Protein 1K2D (pdb70)

Structure (mmCIF, N/CA/C/O backbone):
data_1K2D
#
_entry.id   1K2D
#
_cell.length_a   99.150
_cell.length_b   110.590
_cell.length_c   94.840
_cell.angle_alpha   90.00
_cell.angle_beta   90.00
_cell.angle_gamma   90.00
#
_symmetry.space_group_name_H-M   'C 2 2 21'
#
loop_
_entity.id
_entity.type
_entity.pdbx_description
1 polymer 'H-2 class II histocompatibility antigen, A-U alpha chain'
2 polymer 'H-2 class II histocompatibility antigen, A-U beta chain'
3 polymer 'Myelin Basic Protein peptide with 8 residue linker peptide'
4 non-polymer 2-acetamido-2-deoxy-beta-D-glucopyranose
5 water water
#
loop_
_atom_site.group_PDB
_atom_site.id
_atom_site.type_symbol
_atom_site.label_atom_id
_atom_site.label_alt_id
_atom_site.label_comp_id
_atom_site.label_asym_id
_atom_site.label_entity_id
_atom_site.label_seq_id
_atom_site.pdbx_PDB_ins_code
_atom_site.Cartn_x
_atom_site.Cartn_y
_atom_site.Cartn_z
_atom_site.occupancy
_atom_site.B_iso_or_equiv
_atom_site.auth_seq_id
_atom_site.auth_comp_id
_atom_site.auth_asym_id
_atom_site.auth_atom_id
_atom_site.pdbx_PDB_model_num
ATOM 1 N N . ILE A 1 8 ? 34.851 14.848 16.187 1.00 68.20 1 ILE A N 1
ATOM 2 C CA . ILE A 1 8 ? 34.883 16.082 17.024 1.00 69.21 1 ILE A CA 1
ATOM 3 C C . ILE A 1 8 ? 35.808 15.912 18.230 1.00 70.41 1 ILE A C 1
ATOM 4 O O . ILE A 1 8 ? 35.621 15.005 19.042 1.00 70.18 1 ILE A O 1
ATOM 9 N N . GLU A 1 9 ? 36.801 16.796 18.340 1.00 71.12 2 GLU A N 1
ATOM 10 C CA . GLU A 1 9 ? 37.770 16.748 19.436 1.00 68.68 2 GLU A CA 1
ATOM 11 C C . GLU A 1 9 ? 37.440 17.766 20.518 1.00 64.51 2 GLU A C 1
ATOM 12 O O . GLU A 1 9 ? 36.900 18.832 20.231 1.00 64.60 2 GLU A O 1
ATOM 18 N N . ALA A 1 10 ? 37.776 17.425 21.761 1.00 60.61 3 ALA A N 1
ATOM 19 C CA . ALA A 1 10 ? 37.525 18.288 22.913 1.00 56.75 3 ALA A CA 1
ATOM 20 C C . ALA A 1 10 ? 38.232 17.767 24.168 1.00 54.65 3 ALA A C 1
ATOM 21 O O . ALA A 1 10 ? 38.652 16.615 24.226 1.00 53.16 3 ALA A O 1
ATOM 23 N N . ASP A 1 11 ? 38.364 18.620 25.176 1.00 51.49 4 ASP A N 1
ATOM 24 C CA . ASP A 1 11 ? 39.006 18.203 26.409 1.00 50.36 4 ASP A CA 1
ATOM 25 C C . ASP A 1 11 ? 37.983 17.516 27.302 1.00 51.37 4 ASP A C 1
ATOM 26 O O . ASP A 1 11 ? 38.327 16.677 28.133 1.00 50.00 4 ASP A O 1
ATOM 31 N N . HIS A 1 12 ? 36.719 17.878 27.125 1.00 50.23 5 HIS A N 1
ATOM 32 C CA . HIS A 1 12 ? 35.653 17.299 27.917 1.00 51.17 5 HIS A CA 1
ATOM 33 C C . HIS A 1 12 ? 34.350 17.261 27.121 1.00 50.92 5 HIS A C 1
ATOM 34 O O . HIS A 1 12 ? 34.207 17.948 26.108 1.00 50.29 5 HIS A O 1
ATOM 41 N N . VAL A 1 13 ? 33.408 16.440 27.573 1.00 46.49 6 VAL A N 1
ATOM 42 C CA . VAL A 1 13 ? 32.114 16.332 26.906 1.00 44.11 6 VAL A CA 1
ATOM 43 C C . VAL A 1 13 ? 31.041 16.072 27.945 1.00 42.85 6 VAL A C 1
ATOM 44 O O . VAL A 1 13 ? 31.120 15.106 28.708 1.00 41.54 6 VAL A O 1
ATOM 48 N N . GLY A 1 14 ? 30.043 16.942 27.988 1.00 42.68 7 GLY A N 1
ATOM 49 C CA . GLY A 1 14 ? 28.953 16.765 28.934 1.00 39.35 7 GLY A CA 1
ATOM 50 C C . GLY A 1 14 ? 27.653 16.629 28.157 1.00 39.78 7 GLY A C 1
ATOM 51 O O . GLY A 1 14 ? 27.403 17.420 27.244 1.00 35.18 7 GLY A O 1
ATOM 52 N N . SER A 1 15 ? 26.847 15.612 28.475 1.00 39.56 8 SER A N 1
ATOM 53 C CA . SER A 1 15 ? 25.544 15.415 27.824 1.00 37.52 8 SER A CA 1
ATOM 54 C C . SER A 1 15 ? 24.510 15.574 28.902 1.00 40.11 8 SER A C 1
ATOM 55 O O . SER A 1 15 ? 24.196 14.618 29.632 1.00 38.05 8 SER A O 1
ATOM 58 N N . TYR A 1 16 ? 23.981 16.788 29.004 1.00 37.46 9 TYR A N 1
ATOM 59 C CA . TYR A 1 16 ? 23.019 17.091 30.038 1.00 41.24 9 TYR A CA 1
ATOM 60 C C . TYR A 1 16 ? 21.556 16.934 29.628 1.00 42.91 9 TYR A C 1
ATOM 61 O O . TYR A 1 16 ? 20.885 17.910 29.247 1.00 41.19 9 TYR A O 1
ATOM 70 N N . GLY A 1 17 A 21.065 15.693 29.709 1.00 41.19 9 GLY A N 1
ATOM 71 C CA . GLY A 1 17 A 19.677 15.433 29.375 1.00 36.78 9 GLY A CA 1
ATOM 72 C C . GLY A 1 17 A 19.443 14.538 28.180 1.00 36.74 9 GLY A C 1
ATOM 73 O O . GLY A 1 17 A 18.684 14.897 27.278 1.00 38.80 9 GLY A O 1
ATOM 74 N N . ILE A 1 18 ? 20.089 13.379 28.161 1.00 36.08 10 ILE A N 1
ATOM 75 C CA . ILE A 1 18 ? 19.907 12.418 27.084 1.00 35.29 10 ILE A CA 1
ATOM 76 C C . ILE A 1 18 ? 18.542 11.772 27.294 1.00 39.28 10 ILE A C 1
ATOM 77 O O . ILE A 1 18 ? 18.247 11.278 28.383 1.00 42.06 10 ILE A O 1
ATOM 82 N N . VAL A 1 19 ? 17.710 11.794 26.257 1.00 40.28 11 VAL A N 1
ATOM 83 C CA . VAL A 1 19 ? 16.379 11.209 26.327 1.00 39.81 11 VAL A CA 1
ATOM 84 C C . VAL A 1 19 ? 16.261 10.082 25.322 1.00 40.39 11 VAL A C 1
ATOM 85 O O . VAL A 1 19 ? 16.680 10.204 24.169 1.00 34.51 11 VAL A O 1
ATOM 89 N N . VAL A 1 20 ? 15.709 8.967 25.776 1.00 40.30 12 VAL A N 1
ATOM 90 C CA . VAL A 1 20 ? 15.466 7.842 24.896 1.00 41.88 12 VAL A CA 1
ATOM 91 C C . VAL A 1 20 ? 14.023 7.494 25.215 1.00 43.65 12 VAL A C 1
ATOM 92 O O . VAL A 1 20 ? 13.656 7.402 26.383 1.00 44.71 12 VAL A O 1
ATOM 96 N N . TYR A 1 21 ? 13.196 7.369 24.184 1.00 43.98 13 TYR A N 1
ATOM 97 C CA . TYR A 1 21 ? 11.789 7.018 24.374 1.00 46.71 13 TYR A CA 1
ATOM 98 C C . TYR A 1 21 ? 11.386 5.953 23.365 1.00 46.49 13 TYR A C 1
ATOM 99 O O . TYR A 1 21 ? 11.433 6.182 22.157 1.00 45.20 13 TYR A O 1
ATOM 108 N N . GLN A 1 22 ? 11.006 4.779 23.857 1.00 47.56 14 GLN A N 1
ATOM 109 C CA . GLN A 1 22 ? 10.634 3.712 22.950 1.00 51.65 14 GLN A CA 1
ATOM 110 C C . GLN A 1 22 ? 9.210 3.209 23.122 1.00 53.35 14 GLN A C 1
ATOM 111 O O . GLN A 1 22 ? 8.569 3.417 24.160 1.00 52.66 14 GLN A O 1
ATOM 117 N N . SER A 1 23 ? 8.721 2.553 22.076 1.00 54.25 15 SER A N 1
ATOM 118 C CA . SER A 1 23 ? 7.392 1.971 22.082 1.00 55.71 15 SER A CA 1
ATOM 119 C C . SER A 1 23 ? 7.469 0.719 21.222 1.00 54.40 15 SER A C 1
ATOM 120 O O . SER A 1 23 ? 8.340 0.594 20.364 1.00 53.88 15 SER A O 1
ATOM 123 N N . PRO A 1 24 ? 6.577 -0.242 21.467 1.00 54.81 16 PRO A N 1
ATOM 124 C CA . PRO A 1 24 ? 5.560 -0.137 22.514 1.00 55.00 16 PRO A CA 1
ATOM 125 C C . PRO A 1 24 ? 6.171 -0.220 23.909 1.00 55.41 16 PRO A C 1
ATOM 126 O O . PRO A 1 24 ? 7.336 -0.590 24.067 1.00 55.39 16 PRO A O 1
ATOM 130 N N . GLY A 1 25 ? 5.386 0.150 24.912 1.00 55.06 17 GLY A N 1
ATOM 131 C CA . GLY A 1 25 ? 5.853 0.077 26.278 1.00 56.23 17 GLY A CA 1
ATOM 132 C C . GLY A 1 25 ? 6.048 1.389 27.010 1.00 57.22 17 GLY A C 1
ATOM 133 O O . GLY A 1 25 ? 6.114 1.399 28.238 1.00 59.14 17 GLY A O 1
ATOM 134 N N . ASP A 1 26 ? 6.127 2.498 26.284 1.00 55.43 18 ASP A N 1
ATOM 135 C CA . ASP A 1 26 ? 6.360 3.780 26.935 1.00 54.81 18 ASP A CA 1
ATOM 136 C C . ASP A 1 26 ? 7.657 3.667 27.769 1.00 50.83 18 ASP A C 1
ATOM 137 O O . ASP A 1 26 ? 7.770 4.217 28.862 1.00 50.58 18 ASP A O 1
ATOM 142 N N . ILE A 1 27 ? 8.630 2.939 27.234 1.00 46.89 19 ILE A N 1
ATOM 143 C CA . ILE A 1 27 ? 9.916 2.733 27.899 1.00 44.43 19 ILE A CA 1
ATOM 144 C C . ILE A 1 27 ? 10.861 3.916 27.688 1.00 43.07 19 ILE A C 1
ATOM 145 O O . ILE A 1 27 ? 11.314 4.157 26.575 1.00 41.71 19 ILE A O 1
ATOM 150 N N . GLY A 1 28 ? 11.155 4.650 28.756 1.00 42.21 20 GLY A N 1
ATOM 151 C CA . GLY A 1 28 ? 12.044 5.786 28.631 1.00 42.32 20 GLY A CA 1
ATOM 152 C C . GLY A 1 28 ? 13.209 5.841 29.611 1.00 40.74 20 GLY A C 1
ATOM 153 O O . GLY A 1 28 ? 13.134 5.319 30.726 1.00 38.41 20 GLY A O 1
ATOM 154 N N . GLN A 1 29 ? 14.295 6.479 29.178 1.00 38.21 21 GLN A N 1
ATOM 155 C CA . GLN A 1 29 ? 15.491 6.654 30.009 1.00 35.94 21 GLN A CA 1
ATOM 156 C C . GLN A 1 29 ? 15.918 8.097 29.912 1.00 37.10 21 GLN A C 1
ATOM 157 O O . GLN A 1 29 ? 15.883 8.689 28.836 1.00 37.32 21 GLN A O 1
ATOM 163 N N . TYR A 1 30 ? 16.302 8.669 31.044 1.00 37.84 22 TYR A N 1
ATOM 164 C CA . TYR A 1 30 ? 16.782 10.032 31.086 1.00 37.57 22 TYR A CA 1
ATOM 165 C C . TYR A 1 30 ? 18.121 10.040 31.849 1.00 38.04 22 TYR A C 1
ATOM 166 O O . TYR A 1 30 ? 18.174 9.735 33.046 1.00 36.96 22 TYR A O 1
ATOM 175 N N . THR A 1 31 ? 19.200 10.382 31.153 1.00 37.44 23 THR A N 1
ATOM 176 C CA . THR A 1 31 ? 20.518 10.406 31.778 1.00 35.45 23 THR A CA 1
ATOM 177 C C . THR A 1 31 ? 21.351 11.648 31.556 1.00 38.19 23 THR A C 1
ATOM 178 O O . THR A 1 31 ? 21.149 12.394 30.600 1.00 35.94 23 THR A O 1
ATOM 182 N N . PHE A 1 32 ? 22.301 11.838 32.469 1.00 40.98 24 PHE A N 1
ATOM 183 C CA . PHE A 1 32 ? 23.290 12.913 32.407 1.00 41.45 24 PHE A CA 1
ATOM 184 C C . PHE A 1 32 ? 24.645 12.196 32.375 1.00 41.18 24 PHE A C 1
ATOM 185 O O . PHE A 1 32 ? 24.925 11.374 33.249 1.00 42.77 24 PHE A O 1
ATOM 193 N N . GLU A 1 33 ? 25.455 12.490 31.359 1.00 36.95 25 GLU A N 1
ATOM 194 C CA . GLU A 1 33 ? 26.788 11.919 31.184 1.00 36.64 25 GLU A CA 1
ATOM 195 C C . GLU A 1 33 ? 27.875 13.003 31.193 1.00 38.83 25 GLU A C 1
ATOM 196 O O . GLU A 1 33 ? 27.628 14.150 30.821 1.00 37.81 25 GLU A O 1
ATOM 202 N N . PHE A 1 34 ? 29.071 12.639 31.641 1.00 37.49 26 PHE A N 1
ATOM 203 C CA . PHE A 1 34 ? 30.205 13.553 31.608 1.00 36.79 26 PHE A CA 1
ATOM 204 C C . PHE A 1 34 ? 31.443 12.714 31.372 1.00 37.92 26 PHE A C 1
ATOM 205 O O . PHE A 1 34 ? 31.752 11.812 32.158 1.00 36.75 26 PHE A O 1
ATOM 213 N N . ASP A 1 35 ? 32.126 13.004 30.267 1.00 36.64 27 ASP A N 1
ATOM 214 C CA . ASP A 1 35 ? 33.322 12.289 29.859 1.00 36.14 27 ASP A CA 1
ATOM 215 C C . ASP A 1 35 ? 33.097 10.784 29.701 1.00 35.61 27 ASP A C 1
ATOM 216 O O . ASP A 1 35 ? 33.983 9.979 29.975 1.00 30.27 27 ASP A O 1
ATOM 221 N N . GLY A 1 36 ? 31.903 10.416 29.241 1.00 33.49 28 GLY A N 1
ATOM 222 C CA . GLY A 1 36 ? 31.605 9.018 29.015 1.00 32.01 28 GLY A CA 1
ATOM 223 C C . GLY A 1 36 ? 31.159 8.216 30.229 1.00 30.85 28 GLY A C 1
ATOM 224 O O . GLY A 1 36 ? 30.933 7.030 30.108 1.00 29.94 28 GLY A O 1
ATOM 225 N N . ASP A 1 37 ? 31.042 8.850 31.390 1.00 29.35 29 ASP A N 1
ATOM 226 C CA . ASP A 1 37 ? 30.595 8.158 32.585 1.00 26.35 29 ASP A CA 1
ATOM 227 C C . ASP A 1 37 ? 29.242 8.718 32.952 1.00 28.37 29 ASP A C 1
ATOM 228 O O . ASP A 1 37 ? 28.885 9.856 32.579 1.00 28.52 29 ASP A O 1
ATOM 233 N N . GLU A 1 38 ? 28.481 7.924 33.686 1.00 22.51 30 GLU A N 1
ATOM 234 C CA . GLU A 1 38 ? 27.128 8.317 34.052 1.00 25.17 30 GLU A CA 1
ATOM 235 C C . GLU A 1 38 ? 27.028 9.050 35.367 1.00 25.42 30 GLU A C 1
ATOM 236 O O . GLU A 1 38 ? 27.428 8.534 36.415 1.00 30.53 30 GLU A O 1
ATOM 242 N N . LEU A 1 39 ? 26.494 10.260 35.296 1.00 25.69 31 LEU A N 1
ATOM 243 C CA . LEU A 1 39 ? 26.313 11.116 36.453 1.00 26.81 31 LEU A CA 1
ATOM 244 C C . LEU A 1 39 ? 25.095 10.574 37.179 1.00 28.59 31 LEU A C 1
ATOM 245 O O . LEU A 1 39 ? 25.123 10.332 38.381 1.00 31.12 31 LEU A O 1
ATOM 250 N N . PHE A 1 40 ? 24.028 10.335 36.425 1.00 30.10 32 PHE A N 1
ATOM 251 C CA . PHE A 1 40 ? 22.799 9.797 37.008 1.00 29.56 32 PHE A CA 1
ATOM 252 C C . PHE A 1 40 ? 21.766 9.466 35.934 1.00 28.40 32 PHE A C 1
ATOM 253 O O . PHE A 1 40 ? 21.999 9.641 34.741 1.00 30.62 32 PHE A O 1
ATOM 261 N N . TYR A 1 41 ? 20.634 8.952 36.380 1.00 27.05 33 TYR A N 1
ATOM 262 C CA . TYR A 1 41 ? 19.512 8.674 35.501 1.00 31.45 33 TYR A CA 1
ATOM 263 C C . TYR A 1 41 ? 18.421 9.088 36.431 1.00 28.76 33 TYR A C 1
ATOM 264 O O . TYR A 1 41 ? 18.650 9.158 37.639 1.00 32.44 33 TYR A O 1
ATOM 273 N N . VAL A 1 42 ? 17.263 9.429 35.886 1.00 32.88 34 VAL A N 1
ATOM 274 C CA . VAL A 1 42 ? 16.140 9.832 36.725 1.00 34.54 34 VAL A CA 1
ATOM 275 C C . VAL A 1 42 ? 15.176 8.655 36.798 1.00 35.81 34 VAL A C 1
ATOM 276 O O . VAL A 1 42 ? 14.812 8.069 35.789 1.00 33.16 34 VAL A O 1
ATOM 280 N N . ASP A 1 43 ? 14.805 8.275 38.011 1.00 39.20 35 ASP A N 1
ATOM 281 C CA . ASP A 1 43 ? 13.889 7.166 38.159 1.00 41.59 35 ASP A CA 1
ATOM 282 C C . ASP A 1 43 ? 12.523 7.731 37.850 1.00 40.44 35 ASP A C 1
ATOM 283 O O . ASP A 1 43 ? 11.978 8.501 38.631 1.00 40.70 35 ASP A O 1
ATOM 288 N N . LEU A 1 44 ? 11.979 7.352 36.708 1.00 42.30 36 LEU A N 1
ATOM 289 C CA . LEU A 1 44 ? 10.690 7.865 36.283 1.00 44.90 36 LEU A CA 1
ATOM 290 C C . LEU A 1 44 ? 9.539 7.449 37.201 1.00 47.20 36 LEU A C 1
ATOM 291 O O . LEU A 1 44 ? 8.649 8.249 37.488 1.00 48.52 36 LEU A O 1
ATOM 296 N N . ASP A 1 45 ? 9.559 6.206 37.675 1.00 49.58 37 ASP A N 1
ATOM 297 C CA . ASP A 1 45 ? 8.505 5.726 38.568 1.00 50.98 37 ASP A CA 1
ATOM 298 C C . ASP A 1 45 ? 8.581 6.385 39.952 1.00 50.10 37 ASP A C 1
ATOM 299 O O . ASP A 1 45 ? 7.561 6.686 40.575 1.00 50.32 37 ASP A O 1
ATOM 304 N N . LYS A 1 46 ? 9.797 6.612 40.430 1.00 49.45 38 LYS A N 1
ATOM 305 C CA . LYS A 1 46 ? 10.002 7.218 41.738 1.00 49.35 38 LYS A CA 1
ATOM 306 C C . LYS A 1 46 ? 10.184 8.723 41.664 1.00 48.75 38 LYS A C 1
ATOM 307 O O . LYS A 1 46 ? 10.224 9.393 42.695 1.00 47.97 38 LYS A O 1
ATOM 313 N N . LYS A 1 47 ? 10.302 9.259 40.452 1.00 48.86 39 LYS A N 1
ATOM 314 C CA . LYS A 1 47 ? 10.501 10.696 40.288 1.00 48.97 39 LYS A CA 1
ATOM 315 C C . LYS A 1 47 ? 11.706 11.074 41.142 1.00 48.73 39 LYS A C 1
ATOM 316 O O . LYS A 1 47 ? 11.625 11.968 42.002 1.00 46.38 39 LYS A O 1
ATOM 322 N N . GLU A 1 48 ? 12.823 10.387 40.919 1.00 46.64 40 GLU A N 1
ATOM 323 C CA . GLU A 1 48 ? 14.018 10.662 41.716 1.00 46.87 40 GLU A CA 1
ATOM 324 C C . GLU A 1 48 ? 15.308 10.571 40.895 1.00 43.03 40 GLU A C 1
ATOM 325 O O . GLU A 1 48 ? 15.491 9.646 40.090 1.00 38.71 40 GLU A O 1
ATOM 331 N N . THR A 1 49 ? 16.200 11.530 41.107 1.00 42.34 41 THR A N 1
ATOM 332 C CA . THR A 1 49 ? 17.470 11.557 40.390 1.00 41.97 41 THR A CA 1
ATOM 333 C C . THR A 1 49 ? 18.416 10.620 41.116 1.00 40.37 41 THR A C 1
ATOM 334 O O . THR A 1 49 ? 18.780 10.888 42.262 1.00 41.01 41 THR A O 1
ATOM 338 N N . ILE A 1 50 ? 18.794 9.511 40.470 1.00 37.87 42 ILE A N 1
ATOM 339 C CA . ILE A 1 50 ? 19.709 8.550 41.108 1.00 34.97 42 ILE A CA 1
ATOM 340 C C . ILE A 1 50 ? 21.165 8.746 40.669 1.00 32.74 42 ILE A C 1
ATOM 341 O O . ILE A 1 50 ? 21.527 8.435 39.540 1.00 30.48 42 ILE A O 1
ATOM 346 N N . TRP A 1 51 ? 21.996 9.271 41.560 1.00 30.26 43 TRP A N 1
ATOM 347 C CA . TRP A 1 51 ? 23.400 9.488 41.234 1.00 32.03 43 TRP A CA 1
ATOM 348 C C . TRP A 1 51 ? 24.260 8.213 41.346 1.00 32.41 43 TRP A C 1
ATOM 349 O O . TRP A 1 51 ? 24.092 7.393 42.264 1.00 28.92 43 TRP A O 1
ATOM 360 N N . MET A 1 52 ? 25.196 8.055 40.413 1.00 33.46 44 MET A N 1
ATOM 361 C CA . MET A 1 52 ? 26.058 6.884 40.417 1.00 30.46 44 MET A CA 1
ATOM 362 C C . MET A 1 52 ? 27.065 7.045 41.523 1.00 32.95 44 MET A C 1
ATOM 363 O O . MET A 1 52 ? 27.391 6.083 42.216 1.00 30.52 44 MET A O 1
ATOM 368 N N . LEU A 1 53 ? 27.570 8.267 41.680 1.00 31.97 45 LEU A N 1
ATOM 369 C CA . LEU A 1 53 ? 28.517 8.547 42.744 1.00 31.38 45 LEU A CA 1
ATOM 370 C C . LEU A 1 53 ? 27.731 9.400 43.733 1.00 35.69 45 LEU A C 1
ATOM 371 O O . LEU A 1 53 ? 27.614 10.622 43.569 1.00 38.87 45 LEU A O 1
ATOM 376 N N . PRO A 1 54 ? 27.162 8.757 44.763 1.00 35.55 46 PRO A N 1
ATOM 377 C CA . PRO A 1 54 ? 26.364 9.411 45.798 1.00 36.60 46 PRO A CA 1
ATOM 378 C C . PRO A 1 54 ? 26.934 10.725 46.319 1.00 37.17 46 PRO A C 1
ATOM 379 O O . PRO A 1 54 ? 26.192 11.688 46.521 1.00 34.71 46 PRO A O 1
ATOM 383 N N . GLU A 1 55 ? 28.248 10.760 46.527 1.00 37.22 47 GLU A N 1
ATOM 384 C CA . GLU A 1 55 ? 28.894 11.955 47.045 1.00 37.93 47 GLU A CA 1
ATOM 385 C C . GLU A 1 55 ? 28.716 13.189 46.137 1.00 38.52 47 GLU A C 1
ATOM 386 O O . GLU A 1 55 ? 28.766 14.318 46.623 1.00 37.32 47 GLU A O 1
ATOM 392 N N . PHE A 1 56 ? 28.506 12.988 44.835 1.00 37.58 48 PHE A N 1
ATOM 393 C CA . PHE A 1 56 ? 28.311 14.129 43.935 1.00 38.82 48 PHE A CA 1
ATOM 394 C C . PHE A 1 56 ? 27.036 14.904 44.293 1.00 42.41 48 PHE A C 1
ATOM 395 O O . PHE A 1 56 ? 26.992 16.127 44.160 1.00 41.26 48 PHE A O 1
ATOM 403 N N . ALA A 1 57 ? 26.015 14.188 44.764 1.00 43.17 49 ALA A N 1
ATOM 404 C CA . ALA A 1 57 ? 24.753 14.803 45.153 1.00 46.07 49 ALA A CA 1
ATOM 405 C C . ALA A 1 57 ? 24.890 15.779 46.337 1.00 50.45 49 ALA A C 1
ATOM 406 O O . ALA A 1 57 ? 23.956 16.523 46.655 1.00 52.43 49 ALA A O 1
ATOM 408 N N . GLN A 1 58 ? 26.042 15.761 46.999 1.00 50.93 50 GLN A N 1
ATOM 409 C CA . GLN A 1 58 ? 26.287 16.661 48.119 1.00 50.43 50 GLN A CA 1
ATOM 410 C C . GLN A 1 58 ? 26.748 18.021 47.588 1.00 51.68 50 GLN A C 1
ATOM 411 O O . GLN A 1 58 ? 26.577 19.040 48.254 1.00 51.69 50 GLN A O 1
ATOM 417 N N . LEU A 1 59 ? 27.323 18.025 46.382 1.00 52.01 51 LEU A N 1
ATOM 418 C CA . LEU A 1 59 ? 27.841 19.242 45.757 1.00 51.10 51 LEU A CA 1
ATOM 419 C C . LEU A 1 59 ? 27.097 19.710 44.506 1.00 51.30 51 LEU A C 1
ATOM 420 O O . LEU A 1 59 ? 27.553 20.628 43.821 1.00 50.73 51 LEU A O 1
ATOM 425 N N . ARG A 1 60 ? 25.970 19.081 44.189 1.00 49.58 52 ARG A N 1
ATOM 426 C CA . ARG A 1 60 ? 25.196 19.489 43.021 1.00 47.98 52 ARG A CA 1
ATOM 427 C C . ARG A 1 60 ? 23.871 18.760 43.007 1.00 48.34 52 ARG A C 1
ATOM 428 O O . ARG A 1 60 ? 23.647 17.853 43.805 1.00 50.90 52 ARG A O 1
ATOM 436 N N . SER A 1 61 ? 22.975 19.166 42.118 1.00 47.92 53 SER A N 1
ATOM 437 C CA . SER A 1 61 ? 21.671 18.531 42.075 1.00 49.29 53 SER A CA 1
ATOM 438 C C . SER A 1 61 ? 20.918 18.717 40.777 1.00 47.81 53 SER A C 1
ATOM 439 O O . SER A 1 61 ? 21.339 19.449 39.882 1.00 49.58 53 SER A O 1
ATOM 442 N N . PHE A 1 62 ? 19.800 18.019 40.677 1.00 47.84 54 PHE A N 1
ATOM 443 C CA . PHE A 1 62 ? 18.959 18.101 39.501 1.00 48.33 54 PHE A CA 1
ATOM 444 C C . PHE A 1 62 ? 17.548 17.740 39.902 1.00 49.58 54 PHE A C 1
ATOM 445 O O . PHE A 1 62 ? 17.316 16.709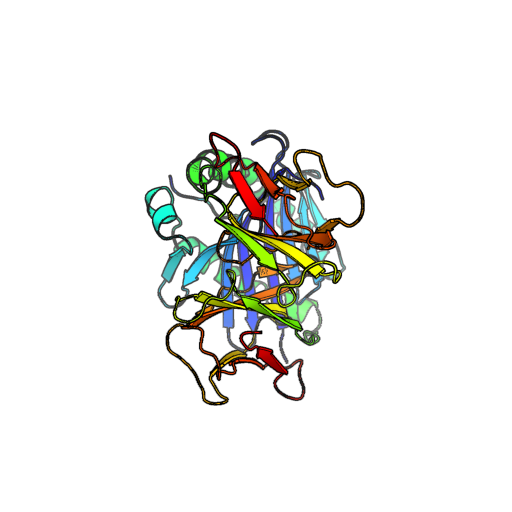 40.541 1.00 51.30 54 PHE A O 1
ATOM 453 N N . ASP A 1 63 ? 16.604 18.600 39.540 1.00 52.21 55 ASP A N 1
ATOM 454 C CA . ASP A 1 63 ? 15.206 18.364 39.856 1.00 51.10 55 ASP A CA 1
ATOM 455 C C . ASP A 1 63 ? 14.710 17.291 38.903 1.00 49.55 55 ASP A C 1
ATOM 456 O O . ASP A 1 63 ? 14.665 17.500 37.700 1.00 49.56 55 ASP A O 1
ATOM 461 N N . PRO A 1 64 ? 14.330 16.122 39.429 1.00 47.54 56 PRO A N 1
ATOM 462 C CA . PRO A 1 64 ? 13.861 15.090 38.505 1.00 49.98 56 PRO A CA 1
ATOM 463 C C . PRO A 1 64 ? 12.722 15.559 37.608 1.00 51.60 56 PRO A C 1
ATOM 464 O O . PRO A 1 64 ? 12.466 14.948 36.567 1.00 49.55 56 PRO A O 1
ATOM 468 N N . GLN A 1 65 ? 12.040 16.635 38.010 1.00 54.69 57 GLN A N 1
ATOM 469 C CA . GLN A 1 65 ? 10.939 17.173 37.208 1.00 55.88 57 GLN A CA 1
ATOM 470 C C . GLN A 1 65 ? 11.436 17.337 35.791 1.00 54.43 57 GLN A C 1
ATOM 471 O O . GLN A 1 65 ? 10.730 17.012 34.834 1.00 55.54 57 GLN A O 1
ATOM 477 N N . GLY A 1 66 ? 12.660 17.848 35.675 1.00 52.78 58 GLY A N 1
ATOM 478 C CA . GLY A 1 66 ? 13.277 18.056 34.376 1.00 49.97 58 GLY A CA 1
ATOM 479 C C . GLY A 1 66 ? 13.205 16.813 33.515 1.00 51.04 58 GLY A C 1
ATOM 480 O O . GLY A 1 66 ? 12.834 16.884 32.339 1.00 50.75 58 GLY A O 1
ATOM 481 N N . GLY A 1 67 ? 13.553 15.669 34.103 1.00 50.05 59 GLY A N 1
ATOM 482 C CA . GLY A 1 67 ? 13.514 14.417 33.374 1.00 51.21 59 GLY A CA 1
ATOM 483 C C . GLY A 1 67 ? 12.125 14.073 32.863 1.00 51.49 59 GLY A C 1
ATOM 484 O O . GLY A 1 67 ? 11.945 13.777 31.680 1.00 52.48 59 GLY A O 1
ATOM 485 N N . LEU A 1 68 ? 11.140 14.119 33.750 1.00 50.37 60 LEU A N 1
ATOM 486 C CA . LEU A 1 68 ? 9.763 13.802 33.381 1.00 52.21 60 LEU A CA 1
ATOM 487 C C . LEU A 1 68 ? 9.317 14.668 32.207 1.00 51.58 60 LEU A C 1
ATOM 488 O O . LEU A 1 68 ? 8.793 14.163 31.209 1.00 51.34 60 LEU A O 1
ATOM 493 N N . GLN A 1 69 ? 9.532 15.974 32.328 1.00 50.70 61 GLN A N 1
ATOM 494 C CA . GLN A 1 69 ? 9.164 16.904 31.265 1.00 51.66 61 GLN A CA 1
ATOM 495 C C . GLN A 1 69 ? 9.766 16.441 29.948 1.00 50.48 61 GLN A C 1
ATOM 496 O O . GLN A 1 69 ? 9.044 16.121 28.999 1.00 49.26 61 GLN A O 1
ATOM 502 N N . ASN A 1 70 ? 11.098 16.377 29.900 1.00 47.35 62 ASN A N 1
ATOM 503 C CA . ASN A 1 70 ? 11.791 15.968 28.686 1.00 42.98 62 ASN A CA 1
ATOM 504 C C . ASN A 1 70 ? 11.386 14.607 28.157 1.00 41.78 62 ASN A C 1
ATOM 505 O O . ASN A 1 70 ? 11.474 14.347 26.950 1.00 38.89 62 ASN A O 1
ATOM 510 N N . ILE A 1 71 ? 10.949 13.729 29.057 1.00 42.18 63 ILE A N 1
ATOM 511 C CA . ILE A 1 71 ? 10.508 12.397 28.647 1.00 42.42 63 ILE A CA 1
ATOM 512 C C . ILE A 1 71 ? 9.147 12.536 27.968 1.00 41.43 63 ILE A C 1
ATOM 513 O O . ILE A 1 71 ? 8.866 11.873 26.970 1.00 40.91 63 ILE A O 1
ATOM 518 N N . ALA A 1 72 ? 8.314 13.413 28.510 1.00 44.23 64 ALA A N 1
ATOM 519 C CA . ALA A 1 72 ? 6.999 13.663 27.931 1.00 48.77 64 ALA A CA 1
ATOM 520 C C . ALA A 1 72 ? 7.196 14.120 26.482 1.00 47.70 64 ALA A C 1
ATOM 521 O O . ALA A 1 72 ? 6.439 13.740 25.594 1.00 48.78 64 ALA A O 1
ATOM 523 N N . THR A 1 73 ? 8.237 14.913 26.246 1.00 47.45 65 THR A N 1
ATOM 524 C CA . THR A 1 73 ? 8.536 15.389 24.896 1.00 48.70 65 THR A CA 1
ATOM 525 C C . THR A 1 73 ? 8.967 14.198 24.049 1.00 49.67 65 THR A C 1
ATOM 526 O O . THR A 1 73 ? 8.664 14.121 22.860 1.00 51.19 65 THR A O 1
ATOM 530 N N . GLY A 1 74 ? 9.678 13.262 24.663 1.00 48.76 66 GLY A N 1
ATOM 531 C CA . GLY A 1 74 ? 10.105 12.089 23.924 1.00 49.20 66 GLY A CA 1
ATOM 532 C C . GLY A 1 74 ? 8.881 11.316 23.464 1.00 50.25 66 GLY A C 1
ATOM 533 O O . GLY A 1 74 ? 8.842 10.755 22.360 1.00 47.95 66 GLY A O 1
ATOM 534 N N . LYS A 1 75 ? 7.877 11.278 24.331 1.00 52.20 67 LYS A N 1
ATOM 535 C CA . LYS A 1 75 ? 6.622 10.596 24.036 1.00 55.88 67 LYS A CA 1
ATOM 536 C C . LYS A 1 75 ? 5.970 11.317 22.851 1.00 54.01 67 LYS A C 1
ATOM 537 O O . LYS A 1 75 ? 5.589 10.702 21.851 1.00 54.38 67 LYS A O 1
ATOM 543 N N . HIS A 1 76 ? 5.876 12.635 22.976 1.00 54.07 68 HIS A N 1
ATOM 544 C CA . HIS A 1 76 ? 5.298 13.489 21.939 1.00 54.73 68 HIS A CA 1
ATOM 545 C C . HIS A 1 76 ? 6.013 13.318 20.590 1.00 52.19 68 HIS A C 1
ATOM 546 O O . HIS A 1 76 ? 5.366 13.101 19.574 1.00 50.00 68 HIS A O 1
ATOM 553 N N . ASN A 1 77 ? 7.345 13.389 20.583 1.00 50.84 69 ASN A N 1
ATOM 554 C CA . ASN A 1 77 ? 8.102 13.255 19.339 1.00 49.07 69 ASN A CA 1
ATOM 555 C C . ASN A 1 77 ? 8.099 11.869 18.716 1.00 48.06 69 ASN A C 1
ATOM 556 O O . ASN A 1 77 ? 8.226 11.737 17.492 1.00 47.11 69 ASN A O 1
ATOM 561 N N . LEU A 1 78 ? 8.001 10.826 19.536 1.00 45.06 70 LEU A N 1
ATOM 562 C CA . LEU A 1 78 ? 7.934 9.490 18.963 1.00 46.04 70 LEU A CA 1
ATOM 563 C C . LEU A 1 78 ? 6.512 9.471 18.412 1.00 47.41 70 LEU A C 1
ATOM 564 O O . LEU A 1 78 ? 5.629 10.130 18.973 1.00 49.55 70 LEU A O 1
ATOM 569 N N . GLY A 1 79 ? 6.264 8.739 17.335 1.00 47.86 71 GLY A N 1
ATOM 570 C CA . GLY A 1 79 ? 4.901 8.742 16.807 1.00 51.34 71 GLY A CA 1
ATOM 571 C C . GLY A 1 79 ? 4.766 9.901 15.832 1.00 51.17 71 GLY A C 1
ATOM 572 O O . GLY A 1 79 ? 4.486 9.685 14.656 1.00 52.08 71 GLY A O 1
ATOM 573 N N . VAL A 1 80 ? 4.972 11.128 16.317 1.00 51.74 72 VAL A N 1
ATOM 574 C CA . VAL A 1 80 ? 4.925 12.320 15.462 1.00 52.21 72 VAL A CA 1
ATOM 575 C C . VAL A 1 80 ? 6.002 12.093 14.414 1.00 51.84 72 VAL A C 1
ATOM 576 O O . VAL A 1 80 ? 5.893 12.535 13.279 1.00 52.30 72 VAL A O 1
ATOM 580 N N . LEU A 1 81 ? 7.043 11.374 14.826 1.00 53.30 73 LEU A N 1
ATOM 581 C CA . LEU A 1 81 ? 8.177 11.061 13.975 1.00 51.66 73 LEU A CA 1
ATOM 582 C C . LEU A 1 81 ? 7.972 9.707 13.355 1.00 50.41 73 LEU A C 1
ATOM 583 O O . LEU A 1 81 ? 8.460 9.444 12.269 1.00 48.28 73 LEU A O 1
ATOM 588 N N . THR A 1 82 ? 7.260 8.845 14.076 1.00 54.42 74 THR A N 1
ATOM 589 C CA . THR A 1 82 ? 6.966 7.483 13.622 1.00 56.74 74 THR A CA 1
ATOM 590 C C . THR A 1 82 ? 6.099 7.517 12.361 1.00 58.39 74 THR A C 1
ATOM 591 O O . THR A 1 82 ? 6.331 6.757 11.415 1.00 57.28 74 THR A O 1
ATOM 595 N N . LYS A 1 83 ? 5.105 8.397 12.349 1.00 60.85 75 LYS A N 1
ATOM 596 C CA . LYS A 1 83 ? 4.249 8.524 11.176 1.00 64.69 75 LYS A CA 1
ATOM 597 C C . LYS A 1 83 ? 5.041 9.248 10.088 1.00 64.46 75 LYS A C 1
ATOM 598 O O . LYS A 1 83 ? 5.152 8.758 8.960 1.00 65.62 75 LYS A O 1
ATOM 604 N N . ARG A 1 84 ? 5.612 10.400 10.437 1.00 63.48 76 ARG A N 1
ATOM 605 C CA . ARG A 1 84 ? 6.384 11.182 9.471 1.00 64.14 76 ARG A CA 1
ATOM 606 C C . ARG A 1 84 ? 7.351 10.246 8.713 1.00 65.47 76 ARG A C 1
ATOM 607 O O . ARG A 1 84 ? 7.766 10.576 7.601 1.00 67.40 76 ARG A O 1
ATOM 615 N N . SER A 1 85 ? 7.660 9.074 9.273 1.00 66.50 77 SER A N 1
ATOM 616 C CA . SER A 1 85 ? 8.562 8.090 8.648 1.00 68.01 77 SER A CA 1
ATOM 617 C C . SER A 1 85 ? 7.823 6.882 8.081 1.00 70.60 77 SER A C 1
ATOM 618 O O . SER A 1 85 ? 8.453 5.897 7.679 1.00 70.00 77 SER A O 1
ATOM 621 N N . ASN A 1 86 ? 6.493 6.964 8.046 1.00 73.47 78 ASN A N 1
ATOM 622 C CA . ASN A 1 86 ? 5.666 5.870 7.539 1.00 75.91 78 ASN A CA 1
ATOM 623 C C . ASN A 1 86 ? 5.898 4.587 8.335 1.00 74.55 78 ASN A C 1
ATOM 624 O O . ASN A 1 86 ? 5.976 3.491 7.776 1.00 73.51 78 ASN A O 1
ATOM 629 N N . SER A 1 87 ? 6.013 4.754 9.650 1.00 74.27 79 SER A N 1
ATOM 630 C CA . SER A 1 87 ? 6.224 3.648 10.577 1.00 74.52 79 SER A CA 1
ATOM 631 C C . SER A 1 87 ? 7.291 2.707 10.188 1.00 75.06 79 SER A C 1
ATOM 632 O O . SER A 1 87 ? 7.088 1.498 9.931 1.00 74.81 79 SER A O 1
ATOM 635 N N . THR A 1 88 ? 8.470 3.293 10.258 1.00 75.94 80 THR A N 1
ATOM 636 C CA . THR A 1 88 ? 9.563 2.465 9.892 1.00 76.70 80 THR A CA 1
ATOM 637 C C . THR A 1 88 ? 10.058 1.827 11.185 1.00 76.08 80 THR A C 1
ATOM 638 O O . THR A 1 88 ? 10.316 2.528 12.164 1.00 77.60 80 THR A O 1
ATOM 642 N N . PRO A 1 89 ? 10.190 0.494 11.214 1.00 74.21 81 PRO A N 1
ATOM 643 C CA . PRO A 1 89 ? 10.656 -0.233 12.396 1.00 72.66 81 PRO A CA 1
ATOM 644 C C . PRO A 1 89 ? 12.172 -0.171 12.603 1.00 71.63 81 PRO A C 1
ATOM 645 O O . PRO A 1 89 ? 12.938 0.021 11.654 1.00 70.74 81 PRO A O 1
ATOM 649 N N . ALA A 1 90 ? 12.590 -0.347 13.854 1.00 70.06 82 ALA A N 1
ATOM 650 C CA . ALA A 1 90 ? 13.999 -0.323 14.224 1.00 64.89 82 ALA A CA 1
ATOM 651 C C . ALA A 1 90 ? 14.623 -1.665 13.902 1.00 63.99 82 ALA A C 1
ATOM 652 O O . ALA A 1 90 ? 14.083 -2.704 14.280 1.00 63.77 82 ALA A O 1
ATOM 654 N N . THR A 1 91 ? 15.756 -1.642 13.205 1.00 62.93 83 THR A N 1
ATOM 655 C CA . THR A 1 91 ? 16.462 -2.868 12.841 1.00 63.05 83 THR A CA 1
ATOM 656 C C . THR A 1 91 ? 17.290 -3.350 14.032 1.00 63.83 83 THR A C 1
ATOM 657 O O . THR A 1 91 ? 18.139 -2.614 14.542 1.00 64.97 83 THR A O 1
ATOM 661 N N . ASN A 1 92 ? 17.051 -4.580 14.473 1.00 62.12 84 ASN A N 1
ATOM 662 C CA . ASN A 1 92 ? 17.779 -5.115 15.609 1.00 61.23 84 ASN A CA 1
ATOM 663 C C . ASN A 1 92 ? 19.249 -5.359 15.311 1.00 62.54 84 ASN A C 1
ATOM 664 O O . ASN A 1 92 ? 19.620 -5.736 14.196 1.00 64.00 84 ASN A O 1
ATOM 669 N N . GLU A 1 93 ? 20.079 -5.126 16.324 1.00 60.01 85 GLU A N 1
ATOM 670 C CA . GLU A 1 93 ? 21.511 -5.346 16.228 1.00 58.18 85 GLU A CA 1
ATOM 671 C C . GLU A 1 93 ? 21.796 -6.528 17.136 1.00 56.50 85 GLU A C 1
ATOM 672 O O . GLU A 1 93 ? 20.969 -6.882 17.983 1.00 57.54 85 GLU A O 1
ATOM 678 N N . ALA A 1 94 ? 22.958 -7.142 16.956 1.00 53.02 86 ALA A N 1
ATOM 679 C CA . ALA A 1 94 ? 23.373 -8.250 17.801 1.00 51.26 86 ALA A CA 1
ATOM 680 C C . ALA A 1 94 ? 24.361 -7.651 18.824 1.00 49.82 86 ALA A C 1
ATOM 681 O O . ALA A 1 94 ? 25.365 -7.047 18.443 1.00 48.92 86 ALA A O 1
ATOM 683 N N . PRO A 1 95 ? 24.077 -7.795 20.134 1.00 49.39 87 PRO A N 1
ATOM 684 C CA . PRO A 1 95 ? 24.987 -7.240 21.139 1.00 48.29 87 PRO A CA 1
ATOM 685 C C . PRO A 1 95 ? 26.370 -7.890 21.064 1.00 47.64 87 PRO A C 1
ATOM 686 O O . PRO A 1 95 ? 26.579 -8.846 20.322 1.00 46.64 87 PRO A O 1
ATOM 690 N N . GLN A 1 96 ? 27.298 -7.349 21.848 1.00 47.31 88 GLN A N 1
ATOM 691 C CA . GLN A 1 96 ? 28.669 -7.839 21.950 1.00 44.29 88 GLN A CA 1
ATOM 692 C C . GLN A 1 96 ? 29.058 -7.724 23.417 1.00 42.38 88 GLN A C 1
ATOM 693 O O . GLN A 1 96 ? 29.109 -6.611 23.960 1.00 41.08 88 GLN A O 1
ATOM 699 N N . ALA A 1 97 ? 29.311 -8.868 24.049 1.00 34.85 89 ALA A N 1
ATOM 700 C CA . ALA A 1 97 ? 29.675 -8.928 25.450 1.00 35.26 89 ALA A CA 1
ATOM 701 C C . ALA A 1 97 ? 31.125 -9.343 25.639 1.00 37.67 89 ALA A C 1
ATOM 702 O O . ALA A 1 97 ? 31.657 -10.149 24.877 1.00 39.63 89 ALA A O 1
ATOM 704 N N . THR A 1 98 ? 31.759 -8.779 26.659 1.00 35.79 90 THR A N 1
ATOM 705 C CA . THR A 1 98 ? 33.136 -9.106 26.997 1.00 35.17 90 THR A CA 1
ATOM 706 C C . THR A 1 98 ? 33.166 -9.041 28.51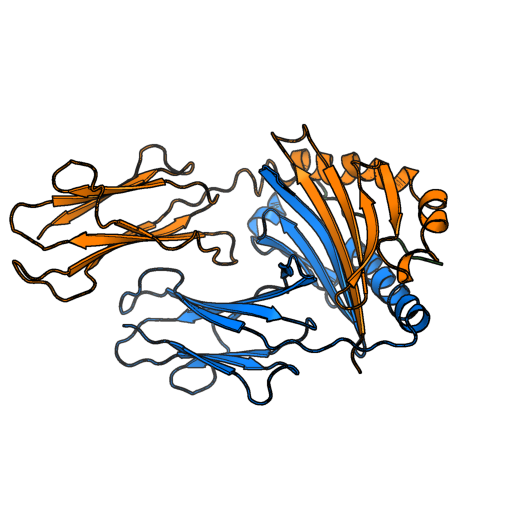0 1.00 32.39 90 THR A C 1
ATOM 707 O O . THR A 1 98 ? 32.587 -8.133 29.095 1.00 33.29 90 THR A O 1
ATOM 711 N N . VAL A 1 99 ? 33.833 -9.999 29.135 1.00 33.57 91 VAL A N 1
ATOM 712 C CA . VAL A 1 99 ? 33.923 -10.065 30.587 1.00 30.43 91 VAL A CA 1
ATOM 713 C C . VAL A 1 99 ? 35.365 -9.900 31.064 1.00 30.64 91 VAL A C 1
ATOM 714 O O . VAL A 1 99 ? 36.298 -10.445 30.481 1.00 27.42 91 VAL A O 1
ATOM 718 N N . PHE A 1 100 ? 35.545 -9.128 32.133 1.00 29.69 92 PHE A N 1
ATOM 719 C CA . PHE A 1 100 ? 36.874 -8.909 32.668 1.00 26.21 92 PHE A CA 1
ATOM 720 C C . PHE A 1 100 ? 36.744 -8.423 34.111 1.00 26.51 92 PHE A C 1
ATOM 721 O O . PHE A 1 100 ? 35.729 -7.842 34.482 1.00 24.10 92 PHE A O 1
ATOM 729 N N . PRO A 1 101 ? 37.748 -8.719 34.954 1.00 24.86 93 PRO A N 1
ATOM 730 C CA . PRO A 1 101 ? 37.700 -8.297 36.354 1.00 24.49 93 PRO A CA 1
ATOM 731 C C . PRO A 1 101 ? 38.151 -6.859 36.548 1.00 21.72 93 PRO A C 1
ATOM 732 O O . PRO A 1 101 ? 38.951 -6.327 35.778 1.00 19.58 93 PRO A O 1
ATOM 736 N N . LYS A 1 102 ? 37.632 -6.242 37.594 1.00 22.89 94 LYS A N 1
ATOM 737 C CA . LYS A 1 102 ? 37.970 -4.868 37.922 1.00 22.81 94 LYS A CA 1
ATOM 738 C C . LYS A 1 102 ? 39.460 -4.772 38.291 1.00 25.42 94 LYS A C 1
ATOM 739 O O . LYS A 1 102 ? 40.164 -3.851 37.860 1.00 20.49 94 LYS A O 1
ATOM 745 N N . SER A 1 103 ? 39.939 -5.737 39.074 1.00 26.66 95 SER A N 1
ATOM 746 C CA . SER A 1 103 ? 41.348 -5.775 39.464 1.00 29.95 95 SER A CA 1
ATOM 747 C C . SER A 1 103 ? 41.916 -7.197 39.398 1.00 28.08 95 SER A C 1
ATOM 748 O O . SER A 1 103 ? 41.168 -8.161 39.226 1.00 23.18 95 SER A O 1
ATOM 751 N N . PRO A 1 104 ? 43.254 -7.332 39.512 1.00 29.25 96 PRO A N 1
ATOM 752 C CA . PRO A 1 104 ? 43.907 -8.649 39.458 1.00 29.56 96 PRO A CA 1
ATOM 753 C C . PRO A 1 104 ? 43.188 -9.571 40.431 1.00 31.99 96 PRO A C 1
ATOM 754 O O . PRO A 1 104 ? 42.771 -9.130 41.506 1.00 27.87 96 PRO A O 1
ATOM 758 N N . VAL A 1 105 ? 43.039 -10.833 40.039 1.00 33.61 97 VAL A N 1
ATOM 759 C CA . VAL A 1 105 ? 42.351 -11.843 40.833 1.00 36.81 97 VAL A CA 1
ATOM 760 C C . VAL A 1 105 ? 43.258 -12.501 41.848 1.00 39.56 97 VAL A C 1
ATOM 761 O O . VAL A 1 105 ? 44.351 -12.961 41.533 1.00 42.02 97 VAL A O 1
ATOM 765 N N . LEU A 1 106 ? 42.787 -12.539 43.082 1.00 39.00 98 LEU A N 1
ATOM 766 C CA . LEU A 1 106 ? 43.547 -13.136 44.164 1.00 37.73 98 LEU A CA 1
ATOM 767 C C . LEU A 1 106 ? 42.530 -13.942 44.946 1.00 36.72 98 LEU A C 1
ATOM 768 O O . LEU A 1 106 ? 41.427 -13.467 45.254 1.00 31.53 98 LEU A O 1
ATOM 773 N N . LEU A 1 107 ? 42.894 -15.185 45.228 1.00 38.08 99 LEU A N 1
ATOM 774 C CA . LEU A 1 107 ? 42.014 -16.092 45.934 1.00 35.82 99 LEU A CA 1
ATOM 775 C C . LEU A 1 107 ? 41.583 -15.550 47.269 1.00 32.03 99 LEU A C 1
ATOM 776 O O . LEU A 1 107 ? 42.406 -15.143 48.076 1.00 31.84 99 LEU A O 1
ATOM 781 N N . GLY A 1 108 ? 40.275 -15.535 47.485 1.00 32.30 100 GLY A N 1
ATOM 782 C CA . GLY A 1 108 ? 39.735 -15.067 48.752 1.00 31.41 100 GLY A CA 1
ATOM 783 C C . GLY A 1 108 ? 39.534 -13.569 48.887 1.00 29.09 100 GLY A C 1
ATOM 784 O O . GLY A 1 108 ? 38.918 -13.122 49.847 1.00 31.80 100 GLY A O 1
ATOM 785 N N . GLN A 1 109 ? 40.054 -12.792 47.947 1.00 25.77 101 GLN A N 1
ATOM 786 C CA . GLN A 1 109 ? 39.901 -11.335 48.008 1.00 27.81 101 GLN A CA 1
ATOM 787 C C . GLN A 1 109 ? 38.757 -10.843 47.112 1.00 26.87 101 GLN A C 1
ATOM 788 O O . GLN A 1 109 ? 38.813 -10.958 45.876 1.00 22.88 101 GLN A O 1
ATOM 794 N N . PRO A 1 110 ? 37.697 -10.296 47.735 1.00 27.41 102 PRO A N 1
ATOM 795 C CA . PRO A 1 110 ? 36.513 -9.780 47.023 1.00 26.74 102 PRO A CA 1
ATOM 796 C C . PRO A 1 110 ? 36.977 -8.960 45.831 1.00 26.55 102 PRO A C 1
ATOM 797 O O . PRO A 1 110 ? 37.937 -8.197 45.938 1.00 27.92 102 PRO A O 1
ATOM 801 N N . ASN A 1 111 ? 36.286 -9.124 44.707 1.00 25.70 103 ASN A N 1
ATOM 802 C CA . ASN A 1 111 ? 36.653 -8.472 43.466 1.00 24.74 103 ASN A CA 1
ATOM 803 C C . ASN A 1 111 ? 35.346 -8.290 42.719 1.00 25.10 103 ASN A C 1
ATOM 804 O O . ASN A 1 111 ? 34.285 -8.561 43.280 1.00 27.22 103 ASN A O 1
ATOM 809 N N . THR A 1 112 ? 35.391 -7.814 41.478 1.00 23.03 104 THR A N 1
ATOM 810 C CA . THR A 1 112 ? 34.152 -7.601 40.733 1.00 22.60 104 THR A CA 1
ATOM 811 C C . THR A 1 112 ? 34.317 -8.016 39.299 1.00 23.73 104 THR A C 1
ATOM 812 O O . THR A 1 112 ? 35.313 -7.661 38.681 1.00 26.23 104 THR A O 1
ATOM 816 N N . LEU A 1 113 ? 33.350 -8.752 38.755 1.00 22.85 105 LEU A N 1
ATOM 817 C CA . LEU A 1 113 ? 33.439 -9.114 37.340 1.00 25.19 105 LEU A CA 1
ATOM 818 C C . LEU A 1 113 ? 32.638 -8.084 36.565 1.00 23.05 105 LEU A C 1
ATOM 819 O O . LEU A 1 113 ? 31.503 -7.751 36.923 1.00 25.12 105 LEU A O 1
ATOM 824 N N . ILE A 1 114 ? 33.238 -7.590 35.500 1.00 22.12 106 ILE A N 1
ATOM 825 C CA . ILE A 1 114 ? 32.587 -6.615 34.663 1.00 22.36 106 ILE A CA 1
ATOM 826 C C . ILE A 1 114 ? 32.175 -7.232 33.322 1.00 24.63 106 ILE A C 1
ATOM 827 O O . ILE A 1 114 ? 32.978 -7.877 32.644 1.00 26.11 106 ILE A O 1
ATOM 832 N N . CYS A 1 115 ? 30.906 -7.066 32.962 1.00 25.16 107 CYS A N 1
ATOM 833 C CA . CYS A 1 115 ? 30.422 -7.560 31.674 1.00 27.69 107 CYS A CA 1
ATOM 834 C C . CYS A 1 115 ? 30.119 -6.320 30.841 1.00 25.92 107 CYS A C 1
ATOM 835 O O . CYS A 1 115 ? 29.188 -5.594 31.140 1.00 29.91 107 CYS A O 1
ATOM 838 N N . PHE A 1 116 ? 30.917 -6.078 29.813 1.00 25.24 108 PHE A N 1
ATOM 839 C CA . PHE A 1 116 ? 30.718 -4.940 28.934 1.00 24.57 108 PHE A CA 1
ATOM 840 C C . PHE A 1 116 ? 29.881 -5.458 27.760 1.00 27.32 108 PHE A C 1
ATOM 841 O O . PHE A 1 116 ? 30.238 -6.442 27.124 1.00 30.47 108 PHE A O 1
ATOM 849 N N . VAL A 1 117 ? 28.766 -4.795 27.490 1.00 31.17 109 VAL A N 1
ATOM 850 C CA . VAL A 1 117 ? 27.873 -5.179 26.408 1.00 32.31 109 VAL A CA 1
ATOM 851 C C . VAL A 1 117 ? 27.759 -4.013 25.425 1.00 30.31 109 VAL A C 1
ATOM 852 O O . VAL A 1 117 ? 27.154 -3.006 25.719 1.00 30.61 109 VAL A O 1
ATOM 856 N N . ASP A 1 118 ? 28.339 -4.155 24.243 1.00 34.61 110 ASP A N 1
ATOM 857 C CA . ASP A 1 118 ? 28.280 -3.070 23.269 1.00 35.19 110 ASP A CA 1
ATOM 858 C C . ASP A 1 118 ? 27.393 -3.425 22.065 1.00 35.84 110 ASP A C 1
ATOM 859 O O . ASP A 1 118 ? 26.984 -4.582 21.896 1.00 33.44 110 ASP A O 1
ATOM 864 N N . ASN A 1 119 ? 27.122 -2.409 21.247 1.00 36.04 111 ASN A N 1
ATOM 865 C CA . ASN A 1 119 ? 26.286 -2.497 20.054 1.00 36.88 111 ASN A CA 1
ATOM 866 C C . ASN A 1 119 ? 24.910 -2.973 20.454 1.00 37.02 111 ASN A C 1
ATOM 867 O O . ASN A 1 119 ? 24.435 -3.993 19.977 1.00 35.63 111 ASN A O 1
ATOM 872 N N . ILE A 1 120 ? 24.280 -2.220 21.347 1.00 36.10 112 ILE A N 1
ATOM 873 C CA . ILE A 1 120 ? 22.954 -2.558 21.825 1.00 36.81 112 ILE A CA 1
ATOM 874 C C . ILE A 1 120 ? 21.958 -1.693 21.089 1.00 37.41 112 ILE A C 1
ATOM 875 O O . ILE A 1 120 ? 22.032 -0.468 21.146 1.00 39.99 112 ILE A O 1
ATOM 880 N N . PHE A 1 121 ? 21.042 -2.339 20.381 1.00 39.83 113 PHE A N 1
ATOM 881 C CA . PHE A 1 121 ? 20.005 -1.626 19.655 1.00 39.69 113 PHE A CA 1
ATOM 882 C C . PHE A 1 121 ? 18.901 -2.574 19.193 1.00 38.23 113 PHE A C 1
ATOM 883 O O . PHE A 1 121 ? 19.175 -3.580 18.538 1.00 36.28 113 PHE A O 1
ATOM 891 N N . PRO A 1 122 ? 17.642 -2.277 19.564 1.00 36.08 114 PRO A N 1
ATOM 892 C CA . PRO A 1 122 ? 17.248 -1.119 20.381 1.00 36.88 114 PRO A CA 1
ATOM 893 C C . PRO A 1 122 ? 17.606 -1.266 21.863 1.00 34.70 114 PRO A C 1
ATOM 894 O O . PRO A 1 122 ? 17.907 -2.363 22.332 1.00 34.42 114 PRO A O 1
ATOM 898 N N . PRO A 1 123 ? 17.564 -0.154 22.618 1.00 34.28 115 PRO A N 1
ATOM 899 C CA . PRO A 1 123 ? 17.879 -0.131 24.044 1.00 34.44 115 PRO A CA 1
ATOM 900 C C . PRO A 1 123 ? 16.946 -0.909 24.983 1.00 35.59 115 PRO A C 1
ATOM 901 O O . PRO A 1 123 ? 16.304 -0.323 25.872 1.00 32.28 115 PRO A O 1
ATOM 905 N N . VAL A 1 124 ? 16.878 -2.225 24.769 1.00 33.56 116 VAL A N 1
ATOM 906 C CA . VAL A 1 124 ? 16.087 -3.138 25.610 1.00 33.91 116 VAL A CA 1
ATOM 907 C C . VAL A 1 124 ? 16.939 -4.398 25.691 1.00 35.51 116 VAL A C 1
ATOM 908 O O . VAL A 1 124 ? 17.314 -4.958 24.652 1.00 37.56 116 VAL A O 1
ATOM 912 N N . ILE A 1 125 ? 17.254 -4.872 26.897 1.00 36.50 117 ILE A N 1
ATOM 913 C CA . ILE A 1 125 ? 18.136 -6.050 26.977 1.00 34.24 117 ILE A CA 1
ATOM 914 C C . ILE A 1 125 ? 18.147 -6.787 28.316 1.00 31.59 117 ILE A C 1
ATOM 915 O O . ILE A 1 125 ? 17.753 -6.253 29.346 1.00 29.31 117 ILE A O 1
ATOM 920 N N . ASN A 1 126 ? 18.623 -8.022 28.305 1.00 33.60 118 ASN A N 1
ATOM 921 C CA . ASN A 1 126 ? 18.682 -8.808 29.547 1.00 37.95 118 ASN A CA 1
ATOM 922 C C . ASN A 1 126 ? 20.094 -9.295 29.826 1.00 36.77 118 ASN A C 1
ATOM 923 O O . ASN A 1 126 ? 20.619 -10.132 29.106 1.00 36.64 118 ASN A O 1
ATOM 928 N N . ILE A 1 127 ? 20.705 -8.753 30.870 1.00 33.93 119 ILE A N 1
ATOM 929 C CA . ILE A 1 127 ? 22.059 -9.131 31.255 1.00 35.34 119 ILE A CA 1
ATOM 930 C C . ILE A 1 127 ? 21.981 -9.719 32.650 1.00 33.30 119 ILE A C 1
ATOM 931 O O . ILE A 1 127 ? 21.505 -9.063 33.567 1.00 35.82 119 ILE A O 1
ATOM 936 N N . THR A 1 128 ? 22.462 -10.949 32.808 1.00 32.92 120 THR A N 1
ATOM 937 C CA . THR A 1 128 ? 22.426 -11.626 34.099 1.00 32.16 120 THR A CA 1
ATOM 938 C C . THR A 1 128 ? 23.687 -12.440 34.300 1.00 30.92 120 THR A C 1
ATOM 939 O O . THR A 1 128 ? 24.448 -12.669 33.363 1.00 29.16 120 THR A O 1
ATOM 943 N N . TRP A 1 129 ? 23.879 -12.909 35.527 1.00 30.83 121 TRP A N 1
ATOM 944 C CA . TRP A 1 129 ? 25.061 -13.667 35.854 1.00 33.39 121 TRP A CA 1
ATOM 945 C C . TRP A 1 129 ? 24.748 -15.064 36.345 1.00 36.12 121 TRP A C 1
ATOM 946 O O . TRP A 1 129 ? 23.780 -15.290 37.087 1.00 36.06 121 TRP A O 1
ATOM 957 N N . LEU A 1 130 ? 25.604 -15.992 35.942 1.00 38.90 122 LEU A N 1
ATOM 958 C CA . LEU A 1 130 ? 25.499 -17.371 36.375 1.00 42.25 122 LEU A CA 1
ATOM 959 C C . LEU A 1 130 ? 26.812 -17.728 37.086 1.00 43.04 122 LEU A C 1
ATOM 960 O O . LEU A 1 130 ? 27.902 -17.409 36.555 1.00 41.97 122 LEU A O 1
ATOM 965 N N . ARG A 1 131 ? 26.689 -18.300 38.292 1.00 44.33 123 ARG A N 1
ATOM 966 C CA . ARG A 1 131 ? 27.833 -18.780 39.076 1.00 49.50 123 ARG A CA 1
ATOM 967 C C . ARG A 1 131 ? 27.765 -20.294 39.075 1.00 53.12 123 ARG A C 1
ATOM 968 O O . ARG A 1 131 ? 26.755 -20.877 39.478 1.00 55.90 123 ARG A O 1
ATOM 976 N N . ASN A 1 132 ? 28.837 -20.931 38.623 1.00 57.24 124 ASN A N 1
ATOM 977 C CA . ASN A 1 132 ? 28.883 -22.385 38.539 1.00 61.49 124 ASN A CA 1
ATOM 978 C C . ASN A 1 132 ? 27.652 -22.911 37.798 1.00 63.73 124 ASN A C 1
ATOM 979 O O . ASN A 1 132 ? 27.142 -23.990 38.096 1.00 66.51 124 ASN A O 1
ATOM 984 N N . SER A 1 133 ? 27.195 -22.120 36.830 1.00 64.46 125 SER A N 1
ATOM 985 C CA . SER A 1 133 ? 26.046 -22.430 35.971 1.00 65.69 125 SER A CA 1
ATOM 986 C C . SER A 1 133 ? 24.673 -22.280 36.637 1.00 65.44 125 SER A C 1
ATOM 987 O O . SER A 1 133 ? 23.651 -22.575 36.032 1.00 66.30 125 SER A O 1
ATOM 990 N N . LYS A 1 134 ? 24.655 -21.825 37.884 1.00 66.30 126 LYS A N 1
ATOM 991 C CA . LYS A 1 134 ? 23.399 -21.593 38.594 1.00 66.95 126 LYS A CA 1
ATOM 992 C C . LYS A 1 134 ? 23.215 -20.045 38.684 1.00 66.38 126 LYS A C 1
ATOM 993 O O . LYS A 1 134 ? 24.208 -19.338 38.761 1.00 65.91 126 LYS A O 1
ATOM 999 N N . SER A 1 135 ? 21.981 -19.528 38.621 1.00 63.89 127 SER A N 1
ATOM 1000 C CA . SER A 1 135 ? 21.593 -18.098 38.700 1.00 60.64 127 SER A CA 1
ATOM 1001 C C . SER A 1 135 ? 22.038 -17.355 39.956 1.00 58.10 127 SER A C 1
ATOM 1002 O O . SER A 1 135 ? 21.933 -17.869 41.066 1.00 59.13 127 SER A O 1
ATOM 1005 N N . VAL A 1 136 ? 22.537 -16.134 39.761 1.00 55.15 128 VAL A N 1
ATOM 1006 C CA . VAL A 1 136 ? 22.989 -15.272 40.859 1.00 51.56 128 VAL A CA 1
ATOM 1007 C C . VAL A 1 136 ? 22.288 -13.924 40.796 1.00 50.40 128 VAL A C 1
ATOM 1008 O O . VAL A 1 136 ? 22.361 -13.238 39.779 1.00 50.77 128 VAL A O 1
ATOM 1012 N N . ALA A 1 137 ? 21.622 -13.534 41.878 1.00 49.94 129 ALA A N 1
ATOM 1013 C CA . ALA A 1 137 ? 20.926 -12.241 41.910 1.00 49.27 129 ALA A CA 1
ATOM 1014 C C . ALA A 1 137 ? 21.614 -11.246 42.841 1.00 47.99 129 ALA A C 1
ATOM 1015 O O . ALA A 1 137 ? 21.626 -10.038 42.583 1.00 49.22 129 ALA A O 1
ATOM 1017 N N . ASP A 1 138 ? 22.188 -11.764 43.921 1.00 45.02 130 ASP A N 1
ATOM 1018 C CA . ASP A 1 138 ? 22.870 -10.936 44.910 1.00 46.32 130 ASP A CA 1
ATOM 1019 C C . ASP A 1 138 ? 24.204 -10.420 44.405 1.00 44.34 130 ASP A C 1
ATOM 1020 O O . ASP A 1 138 ? 24.876 -11.089 43.626 1.00 46.53 130 ASP A O 1
ATOM 1025 N N . GLY A 1 139 ? 24.588 -9.237 44.864 1.00 41.39 131 GLY A N 1
ATOM 1026 C CA . GLY A 1 139 ? 25.855 -8.672 44.440 1.00 41.80 131 GLY A CA 1
ATOM 1027 C C . GLY A 1 139 ? 25.930 -8.296 42.968 1.00 39.00 131 GLY A C 1
ATOM 1028 O O . GLY A 1 139 ? 27.024 -8.295 42.378 1.00 39.17 131 GLY A O 1
ATOM 1029 N N . VAL A 1 140 ? 24.775 -7.997 42.373 1.00 35.13 132 VAL A N 1
ATOM 1030 C CA . VAL A 1 140 ? 24.707 -7.586 40.974 1.00 32.88 132 VAL A CA 1
ATOM 1031 C C . VAL A 1 140 ? 24.269 -6.137 40.864 1.00 31.22 132 VAL A C 1
ATOM 1032 O O . VAL A 1 140 ? 23.378 -5.700 41.571 1.00 32.42 132 VAL A O 1
ATOM 1036 N N . TYR A 1 141 ? 24.895 -5.400 39.960 1.00 30.96 133 TYR A N 1
ATOM 1037 C CA . TYR A 1 141 ? 24.541 -4.017 39.723 1.00 28.24 133 TYR A CA 1
ATOM 1038 C C . TYR A 1 141 ? 24.797 -3.744 38.238 1.00 29.39 133 TYR A C 1
ATOM 1039 O O . TYR A 1 141 ? 25.681 -4.354 37.638 1.00 26.20 133 TYR A O 1
ATOM 1048 N N . GLU A 1 142 ? 24.020 -2.846 37.635 1.00 29.41 134 GLU A N 1
ATOM 1049 C CA . GLU A 1 142 ? 24.241 -2.514 36.241 1.00 30.50 134 GLU A CA 1
ATOM 1050 C C . GLU A 1 142 ? 23.970 -1.039 35.968 1.00 29.17 134 GLU A C 1
ATOM 1051 O O . GLU A 1 142 ? 23.201 -0.397 36.668 1.00 31.62 134 GLU A O 1
ATOM 1057 N N . THR A 1 143 ? 24.615 -0.513 34.939 1.00 28.10 135 THR A N 1
ATOM 1058 C CA . THR A 1 143 ? 24.491 0.893 34.549 1.00 25.06 135 THR A CA 1
ATOM 1059 C C . THR A 1 143 ? 23.315 1.081 33.593 1.00 25.78 135 THR A C 1
ATOM 1060 O O . THR A 1 143 ? 22.709 0.103 33.152 1.00 25.22 135 THR A O 1
ATOM 1064 N N . SER A 1 144 ? 23.010 2.338 33.265 1.00 26.23 136 SER A N 1
ATOM 1065 C CA . SER A 1 144 ? 21.963 2.648 32.291 1.00 26.82 136 SER A CA 1
ATOM 1066 C C . SER A 1 144 ? 22.587 2.375 30.912 1.00 28.81 136 SER A C 1
ATOM 1067 O O . SER A 1 144 ? 23.727 1.898 30.808 1.00 26.47 136 SER A O 1
ATOM 1070 N N . PHE A 1 145 ? 21.851 2.726 29.858 1.00 29.66 137 PHE A N 1
ATOM 1071 C CA . PHE A 1 145 ? 22.334 2.564 28.495 1.00 30.21 137 PHE A CA 1
ATOM 1072 C C . PHE A 1 145 ? 23.130 3.815 28.142 1.00 30.77 137 PHE A C 1
ATOM 1073 O O . PHE A 1 145 ? 22.608 4.930 28.247 1.00 29.39 137 PHE A O 1
ATOM 1081 N N . PHE A 1 146 ? 24.394 3.631 27.745 1.00 30.43 138 PHE A N 1
ATOM 1082 C CA . PHE A 1 146 ? 25.240 4.756 27.347 1.00 26.41 138 PHE A CA 1
ATOM 1083 C C . PHE A 1 146 ? 25.088 4.961 25.844 1.00 27.10 138 PHE A C 1
ATOM 1084 O O . PHE A 1 146 ? 24.913 3.987 25.100 1.00 25.97 138 PHE A O 1
ATOM 1092 N N . VAL A 1 147 ? 25.173 6.215 25.393 1.00 25.61 139 VAL A N 1
ATOM 1093 C CA . VAL A 1 147 ? 25.066 6.474 23.966 1.00 29.51 139 VAL A CA 1
ATOM 1094 C C . VAL A 1 147 ? 26.385 6.196 23.289 1.00 33.36 139 VAL A C 1
ATOM 1095 O O . VAL A 1 147 ? 27.445 6.299 23.911 1.00 34.86 139 VAL A O 1
ATOM 1099 N N . ASN A 1 148 ? 26.305 5.813 22.022 1.00 35.36 140 ASN A N 1
ATOM 1100 C CA . ASN A 1 148 ? 27.472 5.557 21.196 1.00 37.00 140 ASN A CA 1
ATOM 1101 C C . ASN A 1 148 ? 27.461 6.571 20.026 1.00 42.26 140 ASN A C 1
ATOM 1102 O O . ASN A 1 148 ? 26.518 7.389 19.879 1.00 39.48 140 ASN A O 1
ATOM 1107 N N . ARG A 1 149 ? 28.512 6.513 19.213 1.00 43.40 141 ARG A N 1
ATOM 1108 C CA . ARG A 1 149 ? 28.667 7.402 18.079 1.00 46.78 141 ARG A CA 1
ATOM 1109 C C . ARG A 1 149 ? 27.716 6.992 16.949 1.00 43.74 141 ARG A C 1
ATOM 1110 O O . ARG A 1 149 ? 27.126 7.838 16.297 1.00 44.64 141 ARG A O 1
ATOM 1118 N N . ASP A 1 150 ? 27.575 5.694 16.726 1.00 42.21 142 ASP A N 1
ATOM 1119 C CA . ASP A 1 150 ? 26.700 5.191 15.680 1.00 40.51 142 ASP A CA 1
ATOM 1120 C C . ASP A 1 150 ? 25.266 5.116 16.198 1.00 42.07 142 ASP A C 1
ATOM 1121 O O . ASP A 1 150 ? 24.440 4.390 15.660 1.00 45.57 142 ASP A O 1
ATOM 1126 N N . TYR A 1 151 ? 24.997 5.854 17.265 1.00 42.84 143 TYR A N 1
ATOM 1127 C CA . TYR A 1 151 ? 23.684 5.903 17.889 1.00 44.83 143 TYR A CA 1
ATOM 1128 C C . TYR A 1 151 ? 23.164 4.602 18.489 1.00 42.37 143 TYR A C 1
ATOM 1129 O O . TYR A 1 151 ? 22.004 4.492 18.834 1.00 41.92 143 TYR A O 1
ATOM 1138 N N . SER A 1 152 ? 24.036 3.610 18.610 1.00 42.24 144 SER A N 1
ATOM 1139 C CA . SER A 1 152 ? 23.646 2.377 19.261 1.00 38.81 144 SER A CA 1
ATOM 1140 C C . SER A 1 152 ? 23.944 2.674 20.739 1.00 39.03 144 SER A C 1
ATOM 1141 O O . SER A 1 152 ? 24.110 3.853 21.116 1.00 35.18 144 SER A O 1
ATOM 1144 N N . PHE A 1 153 ? 23.993 1.633 21.570 1.00 36.46 145 PHE A N 1
ATOM 1145 C CA . PHE A 1 153 ? 24.253 1.785 23.004 1.00 33.14 145 PHE A CA 1
ATOM 1146 C C . PHE A 1 153 ? 25.171 0.696 23.577 1.00 33.01 145 PHE A C 1
ATOM 1147 O O . PHE A 1 153 ? 25.405 -0.352 22.950 1.00 29.00 145 PHE A O 1
ATOM 1155 N N . HIS A 1 154 ? 25.708 0.973 24.765 1.00 28.44 146 HIS A N 1
ATOM 1156 C CA . HIS A 1 154 ? 26.509 0.005 25.487 1.00 28.97 146 HIS A CA 1
ATOM 1157 C C . HIS A 1 154 ? 26.042 0.116 26.944 1.00 30.77 146 HIS A C 1
ATOM 1158 O O . HIS A 1 154 ? 25.489 1.146 27.362 1.00 26.58 146 HIS A O 1
ATOM 1165 N N . LYS A 1 155 ? 26.198 -0.969 27.698 1.00 31.52 147 LYS A N 1
ATOM 1166 C CA . LYS A 1 155 ? 25.766 -1.006 29.096 1.00 30.32 147 LYS A CA 1
ATOM 1167 C C . LYS A 1 155 ? 26.693 -1.976 29.822 1.00 30.06 147 LYS A C 1
ATOM 1168 O O . LYS A 1 155 ? 27.303 -2.853 29.191 1.00 27.56 147 LYS A O 1
ATOM 1174 N N . LEU A 1 156 ? 26.812 -1.822 31.138 1.00 28.60 148 LEU A N 1
ATOM 1175 C CA . LEU A 1 156 ? 27.686 -2.713 31.882 1.00 27.54 148 LEU A CA 1
ATOM 1176 C C . LEU A 1 156 ? 27.007 -3.292 33.094 1.00 28.61 148 LEU A C 1
ATOM 1177 O O . LEU A 1 156 ? 26.210 -2.607 33.764 1.00 30.84 148 LEU A O 1
ATOM 1182 N N . SER A 1 157 ? 27.325 -4.556 33.368 1.00 24.31 149 SER A N 1
ATOM 1183 C CA . SER A 1 157 ? 26.796 -5.256 34.526 1.00 28.32 149 SER A CA 1
ATOM 1184 C C . SER A 1 157 ? 27.997 -5.639 35.397 1.00 27.02 149 SER A C 1
ATOM 1185 O O . SER A 1 157 ? 29.054 -5.999 34.897 1.00 30.59 149 SER A O 1
ATOM 1188 N N . TYR A 1 158 ? 27.801 -5.577 36.702 1.00 26.83 150 TYR A N 1
ATOM 1189 C CA . TYR A 1 158 ? 28.829 -5.840 37.676 1.00 22.62 150 TYR A CA 1
ATOM 1190 C C . TYR A 1 158 ? 28.420 -6.938 38.656 1.00 23.84 150 TYR A C 1
ATOM 1191 O O . TYR A 1 158 ? 27.294 -6.932 39.172 1.00 21.43 150 TYR A O 1
ATOM 1200 N N . LEU A 1 159 ? 29.346 -7.873 38.901 1.00 23.99 151 LEU A N 1
ATOM 1201 C CA . LEU A 1 159 ? 29.135 -8.979 39.833 1.00 19.34 151 LEU A CA 1
ATOM 1202 C C . LEU A 1 159 ? 30.231 -8.988 40.899 1.00 21.03 151 LEU A C 1
ATOM 1203 O O . LEU A 1 159 ? 31.410 -9.180 40.588 1.00 19.43 151 LEU A O 1
ATOM 1208 N N . THR A 1 160 ? 29.881 -8.765 42.164 1.00 24.70 152 THR A N 1
ATOM 1209 C CA . THR A 1 160 ? 30.930 -8.815 43.164 1.00 26.16 152 THR A CA 1
ATOM 1210 C C . THR A 1 160 ? 31.061 -10.294 43.521 1.00 28.68 152 THR A C 1
ATOM 1211 O O . THR A 1 160 ? 30.050 -10.985 43.655 1.00 26.28 152 THR A O 1
ATOM 1215 N N . PHE A 1 161 ? 32.290 -10.770 43.703 1.00 27.01 153 PHE A N 1
ATOM 1216 C CA . PHE A 1 161 ? 32.485 -12.177 44.010 1.00 33.00 153 PHE A CA 1
ATOM 1217 C C . PHE A 1 161 ? 33.807 -12.447 44.714 1.00 34.69 153 PHE A C 1
ATOM 1218 O O . PHE A 1 161 ? 34.700 -11.599 44.725 1.00 34.15 153 PHE A O 1
ATOM 1226 N N . ILE A 1 162 ? 33.926 -13.656 45.259 1.00 35.22 154 ILE A N 1
ATOM 1227 C CA . ILE A 1 162 ? 35.136 -14.106 45.951 1.00 38.04 154 ILE A CA 1
ATOM 1228 C C . ILE A 1 162 ? 35.857 -15.114 45.057 1.00 38.11 154 ILE A C 1
ATOM 1229 O O . ILE A 1 162 ? 35.355 -16.201 44.813 1.00 37.40 154 ILE A O 1
ATOM 1234 N N . PRO A 1 163 ? 37.055 -14.773 44.574 1.00 40.11 155 PRO A N 1
ATOM 1235 C CA . PRO A 1 163 ? 37.757 -15.734 43.716 1.00 40.86 155 PRO A CA 1
ATOM 1236 C C . PRO A 1 163 ? 38.116 -17.044 44.443 1.00 44.36 155 PRO A C 1
ATOM 1237 O O . PRO A 1 163 ? 38.558 -17.014 45.588 1.00 45.48 155 PRO A O 1
ATOM 1241 N N . SER A 1 164 ? 37.926 -18.181 43.770 1.00 45.42 156 SER A N 1
ATOM 1242 C CA . SER A 1 164 ? 38.252 -19.504 44.314 1.00 48.51 156 SER A CA 1
ATOM 1243 C C . SER A 1 164 ? 38.748 -20.359 43.156 1.00 53.16 156 SER A C 1
ATOM 1244 O O . SER A 1 164 ? 38.398 -20.106 42.010 1.00 53.07 156 SER A O 1
ATOM 1247 N N . ASP A 1 165 ? 39.535 -21.387 43.457 1.00 58.41 157 ASP A N 1
ATOM 1248 C CA . ASP A 1 165 ? 40.075 -22.258 42.418 1.00 64.30 157 ASP A CA 1
ATOM 1249 C C . ASP A 1 165 ? 39.031 -22.810 41.463 1.00 65.54 157 ASP A C 1
ATOM 1250 O O . ASP A 1 165 ? 39.072 -22.557 40.259 1.00 66.62 157 ASP A O 1
ATOM 1255 N N . ASP A 1 166 ? 38.090 -23.560 42.014 1.00 65.76 158 ASP A N 1
ATOM 1256 C CA . ASP A 1 166 ? 37.055 -24.191 41.215 1.00 68.00 158 ASP A CA 1
ATOM 1257 C C . ASP A 1 166 ? 35.774 -23.378 41.127 1.00 67.11 158 ASP A C 1
ATOM 1258 O O . ASP A 1 166 ? 34.787 -23.695 41.793 1.00 68.35 158 ASP A O 1
ATOM 1263 N N . ASP A 1 167 ? 35.786 -22.331 40.310 1.00 64.45 159 ASP A N 1
ATOM 1264 C CA . ASP A 1 167 ? 34.601 -21.497 40.132 1.00 60.59 159 ASP A CA 1
ATOM 1265 C C . ASP A 1 167 ? 34.486 -21.000 38.692 1.00 55.58 159 ASP A C 1
ATOM 1266 O O . ASP A 1 167 ? 35.475 -20.596 38.071 1.00 52.53 159 ASP A O 1
ATOM 1271 N N . ILE A 1 168 ? 33.258 -21.052 38.181 1.00 49.95 160 ILE A N 1
ATOM 1272 C CA . ILE A 1 168 ? 32.940 -20.659 36.816 1.00 44.76 160 ILE A CA 1
ATOM 1273 C C . ILE A 1 168 ? 31.808 -19.642 36.781 1.00 39.37 160 ILE A C 1
ATOM 1274 O O . ILE A 1 168 ? 30.760 -19.853 37.393 1.00 39.00 160 ILE A O 1
ATOM 1279 N N . TYR A 1 169 ? 32.007 -18.552 36.048 1.00 34.30 161 TYR A N 1
ATOM 1280 C CA . TYR A 1 169 ? 30.981 -17.535 35.928 1.00 31.28 161 TYR A CA 1
ATOM 1281 C C . TYR A 1 169 ? 30.674 -17.191 34.480 1.00 29.64 161 TYR A C 1
ATOM 1282 O O . TYR A 1 169 ? 31.563 -17.104 33.644 1.00 29.83 161 TYR A O 1
ATOM 1291 N N . ASP A 1 170 ? 29.410 -16.942 34.195 1.00 30.63 162 ASP A N 1
ATOM 1292 C CA . ASP A 1 170 ? 29.043 -16.540 32.858 1.00 31.73 162 ASP A CA 1
ATOM 1293 C C . ASP A 1 170 ? 28.224 -15.269 32.977 1.00 29.83 162 ASP A C 1
ATOM 1294 O O . ASP A 1 170 ? 27.573 -15.037 33.993 1.00 28.97 162 ASP A O 1
ATOM 1299 N N . CYS A 1 171 ? 28.271 -14.449 31.941 1.00 29.35 163 CYS A N 1
ATOM 1300 C CA . CYS A 1 171 ? 27.446 -13.274 31.875 1.00 31.63 163 CYS A CA 1
ATOM 1301 C C . CYS A 1 171 ? 26.416 -13.662 30.781 1.00 34.57 163 CYS A C 1
ATOM 1302 O O . CYS A 1 171 ? 26.790 -13.903 29.626 1.00 32.13 163 CYS A O 1
ATOM 1305 N N . LYS A 1 172 ? 25.135 -13.751 31.148 1.00 35.02 164 LYS A N 1
ATOM 1306 C CA . LYS A 1 172 ? 24.090 -14.115 30.182 1.00 36.13 164 LYS A CA 1
ATOM 1307 C C . LYS A 1 172 ? 23.385 -12.893 29.598 1.00 36.58 164 LYS A C 1
ATOM 1308 O O . LYS A 1 172 ? 22.750 -12.114 30.322 1.00 38.45 164 LYS A O 1
ATOM 1314 N N . VAL A 1 173 ? 23.510 -12.709 28.293 1.00 38.67 165 VAL A N 1
ATOM 1315 C CA . VAL A 1 173 ? 22.864 -11.586 27.640 1.00 38.57 165 VAL A CA 1
ATOM 1316 C C . VAL A 1 173 ? 21.735 -12.032 26.710 1.00 40.24 165 VAL A C 1
ATOM 1317 O O . VAL A 1 173 ? 21.902 -12.935 25.893 1.00 38.79 165 VAL A O 1
ATOM 1321 N N . GLU A 1 174 ? 20.586 -11.381 26.849 1.00 42.76 166 GLU A N 1
ATOM 1322 C CA . GLU A 1 174 ? 19.416 -11.684 26.027 1.00 45.15 166 GLU A CA 1
ATOM 1323 C C . GLU A 1 174 ? 18.944 -10.439 25.269 1.00 42.42 166 GLU A C 1
ATOM 1324 O O . GLU A 1 174 ? 18.677 -9.403 25.869 1.00 39.53 166 GLU A O 1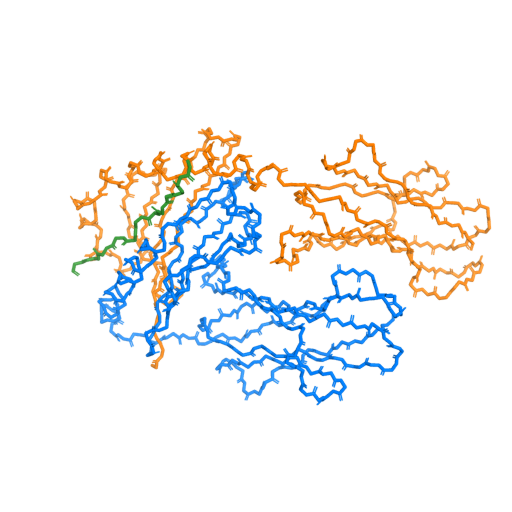
ATOM 1330 N N . HIS A 1 175 ? 18.855 -10.555 23.948 1.00 41.79 167 HIS A N 1
ATOM 1331 C CA . HIS A 1 175 ? 18.423 -9.448 23.088 1.00 42.50 167 HIS A CA 1
ATOM 1332 C C . HIS A 1 175 ? 17.611 -9.961 21.884 1.00 44.58 167 HIS A C 1
ATOM 1333 O O . HIS A 1 175 ? 17.875 -11.058 21.359 1.00 41.98 167 HIS A O 1
ATOM 1340 N N . TRP A 1 176 ? 16.648 -9.164 21.425 1.00 45.79 168 TRP A N 1
ATOM 1341 C CA . TRP A 1 176 ? 15.860 -9.583 20.267 1.00 49.08 168 TRP A CA 1
ATOM 1342 C C . TRP A 1 176 ? 16.823 -9.891 19.113 1.00 52.89 168 TRP A C 1
ATOM 1343 O O . TRP A 1 176 ? 16.539 -10.734 18.250 1.00 53.87 168 TRP A O 1
ATOM 1354 N N . GLY A 1 177 ? 17.975 -9.220 19.130 1.00 54.58 169 GLY A N 1
ATOM 1355 C CA . GLY A 1 177 ? 18.970 -9.401 18.089 1.00 57.91 169 GLY A CA 1
ATOM 1356 C C . GLY A 1 177 ? 19.690 -10.733 18.102 1.00 60.79 169 GLY A C 1
ATOM 1357 O O . GLY A 1 177 ? 20.375 -11.072 17.137 1.00 62.80 169 GLY A O 1
ATOM 1358 N N . LEU A 1 178 ? 19.542 -11.494 19.181 1.00 63.47 170 LEU A N 1
ATOM 1359 C CA . LEU A 1 178 ? 20.198 -12.793 19.301 1.00 66.55 170 LEU A CA 1
ATOM 1360 C C . LEU A 1 178 ? 19.166 -13.916 19.197 1.00 69.89 170 LEU A C 1
ATOM 1361 O 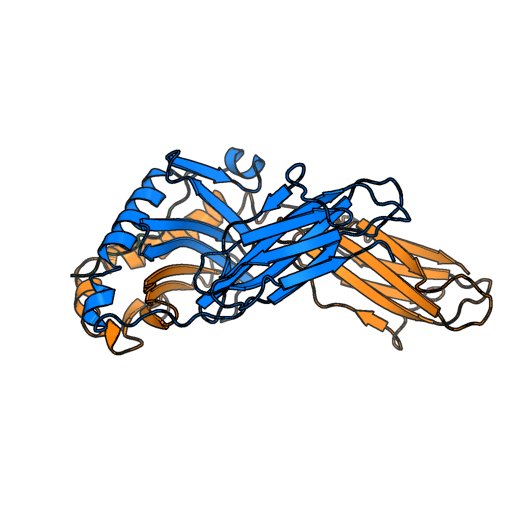O . LEU A 1 178 ? 18.075 -13.830 19.768 1.00 71.00 170 LEU A O 1
ATOM 1366 N N . GLU A 1 179 ? 19.512 -14.972 18.473 1.00 71.82 171 GLU A N 1
ATOM 1367 C CA . GLU A 1 179 ? 18.600 -16.095 18.314 1.00 74.15 171 GLU A CA 1
ATOM 1368 C C . GLU A 1 179 ? 18.599 -16.924 19.588 1.00 73.58 171 GLU A C 1
ATOM 1369 O O . GLU A 1 179 ? 17.568 -17.463 20.001 1.00 73.69 171 GLU A O 1
ATOM 1375 N N . GLU A 1 180 ? 19.771 -17.023 20.206 1.00 70.76 172 GLU A N 1
ATOM 1376 C CA . GLU A 1 180 ? 19.922 -17.772 21.444 1.00 69.07 172 GLU A CA 1
ATOM 1377 C C . GLU A 1 180 ? 20.760 -16.885 22.372 1.00 66.22 172 GLU A C 1
ATOM 1378 O O . GLU A 1 180 ? 21.708 -16.243 21.925 1.00 65.55 172 GLU A O 1
ATOM 1384 N N . PRO A 1 181 ? 20.410 -16.832 23.670 1.00 63.68 173 PRO A N 1
ATOM 1385 C CA . PRO A 1 181 ? 21.104 -16.029 24.686 1.00 62.89 173 PRO A CA 1
ATOM 1386 C C . PRO A 1 181 ? 22.615 -16.249 24.727 1.00 61.93 173 PRO A C 1
ATOM 1387 O O . PRO A 1 181 ? 23.076 -17.359 24.993 1.00 62.97 173 PRO A O 1
ATOM 1391 N N . VAL A 1 182 ? 23.383 -15.192 24.474 1.00 59.94 174 VAL A N 1
ATOM 1392 C CA . VAL A 1 182 ? 24.844 -15.290 24.505 1.00 57.11 174 VAL A CA 1
ATOM 1393 C C . VAL A 1 182 ? 25.351 -15.462 25.928 1.00 55.15 174 VAL A C 1
ATOM 1394 O O . VAL A 1 182 ? 24.856 -14.813 26.864 1.00 52.39 174 VAL A O 1
ATOM 1398 N N . LEU A 1 183 ? 26.339 -16.339 26.085 1.00 55.56 175 LEU A N 1
ATOM 1399 C CA . LEU A 1 183 ? 26.944 -16.594 27.391 1.00 54.20 175 LEU A CA 1
ATOM 1400 C C . LEU A 1 183 ? 28.426 -16.311 27.346 1.00 53.90 175 LEU A C 1
ATOM 1401 O O . LEU A 1 183 ? 29.162 -17.003 26.655 1.00 53.84 175 LEU A O 1
ATOM 1406 N N . LYS A 1 184 ? 28.873 -15.287 28.064 1.00 54.98 176 LYS A N 1
ATOM 1407 C CA . LYS A 1 184 ? 30.303 -15.004 28.096 1.00 54.59 176 LYS A CA 1
ATOM 1408 C C . LYS A 1 184 ? 30.766 -15.567 29.417 1.00 53.27 176 LYS A C 1
ATOM 1409 O O . LYS A 1 184 ? 30.392 -15.086 30.481 1.00 52.22 176 LYS A O 1
ATOM 1415 N N . HIS A 1 185 ? 31.544 -16.635 29.321 1.00 53.57 177 HIS A N 1
ATOM 1416 C CA . HIS A 1 185 ? 32.065 -17.359 30.472 1.00 55.10 177 HIS A CA 1
ATOM 1417 C C . HIS A 1 185 ? 33.422 -16.832 30.951 1.00 52.70 177 HIS A C 1
ATOM 1418 O O . HIS A 1 185 ? 34.210 -16.322 30.162 1.00 49.57 177 HIS A O 1
ATOM 1425 N N . TRP A 1 186 ? 33.687 -16.988 32.246 1.00 54.57 178 TRP A N 1
ATOM 1426 C CA . TRP A 1 186 ? 34.926 -16.518 32.852 1.00 57.87 178 TRP A CA 1
ATOM 1427 C C . TRP A 1 186 ? 35.307 -17.333 34.107 1.00 62.46 178 TRP A C 1
ATOM 1428 O O . TRP A 1 186 ? 34.445 -17.850 34.836 1.00 61.27 178 TRP A O 1
ATOM 1439 N N . GLU A 1 187 ? 36.607 -17.439 34.357 1.00 67.39 179 GLU A N 1
ATOM 1440 C CA . GLU A 1 187 ? 37.112 -18.164 35.522 1.00 73.06 179 GLU A CA 1
ATOM 1441 C C . GLU A 1 187 ? 38.539 -17.715 35.899 1.00 75.73 179 GLU A C 1
ATOM 1442 O O . GLU A 1 187 ? 39.310 -17.248 35.049 1.00 74.09 179 GLU A O 1
ATOM 1448 N N . PRO A 1 188 ? 38.896 -17.831 37.190 1.00 78.32 180 PRO A N 1
ATOM 1449 C CA . PRO A 1 188 ? 40.229 -17.432 37.653 1.00 81.11 180 PRO A CA 1
ATOM 1450 C C . PRO A 1 188 ? 41.403 -18.211 37.048 1.00 83.49 180 PRO A C 1
ATOM 1451 O O . PRO A 1 188 ? 41.764 -19.286 37.530 1.00 84.51 180 PRO A O 1
ATOM 1455 N N . GLU A 1 189 ? 41.994 -17.647 35.994 1.00 86.25 181 GLU A N 1
ATOM 1456 C CA . GLU A 1 189 ? 43.136 -18.249 35.301 1.00 88.20 181 GLU A CA 1
ATOM 1457 C C . GLU A 1 189 ? 44.443 -17.912 36.032 1.00 88.45 181 GLU A C 1
ATOM 1458 O O . GLU A 1 189 ? 45.268 -17.159 35.470 1.00 87.58 181 GLU A O 1
ATOM 1464 N N . ARG B 2 5 ? 7.276 -3.078 14.524 1.00 67.95 5 ARG B N 1
ATOM 1465 C CA . ARG B 2 5 ? 7.360 -3.667 15.893 1.00 67.81 5 ARG B CA 1
ATOM 1466 C C . ARG B 2 5 ? 7.802 -2.655 16.940 1.00 65.69 5 ARG B C 1
ATOM 1467 O O . ARG B 2 5 ? 6.995 -2.171 17.736 1.00 67.35 5 ARG B O 1
ATOM 1475 N N . HIS B 2 6 ? 9.098 -2.351 16.931 1.00 61.87 6 HIS B N 1
ATOM 1476 C CA . HIS B 2 6 ? 9.698 -1.414 17.875 1.00 54.35 6 HIS B CA 1
ATOM 1477 C C . HIS B 2 6 ? 10.137 -0.167 17.124 1.00 51.29 6 HIS B C 1
ATOM 1478 O O . HIS B 2 6 ? 10.674 -0.248 16.021 1.00 46.99 6 HIS B O 1
ATOM 1485 N N . PHE B 2 7 ? 9.906 0.978 17.755 1.00 48.88 7 PHE B N 1
ATOM 1486 C CA . PHE B 2 7 ? 10.230 2.288 17.216 1.00 49.51 7 PHE B CA 1
ATOM 1487 C C . PHE B 2 7 ? 10.843 3.109 18.363 1.00 47.57 7 PHE B C 1
ATOM 1488 O O . PHE B 2 7 ? 10.422 2.973 19.505 1.00 43.61 7 PHE B O 1
ATOM 1496 N N . VAL B 2 8 ? 11.819 3.961 18.059 1.00 46.09 8 VAL B N 1
ATOM 1497 C CA . VAL B 2 8 ? 12.437 4.773 19.098 1.00 48.73 8 VAL B CA 1
ATOM 1498 C C . VAL B 2 8 ? 12.811 6.167 18.625 1.00 47.40 8 VAL B C 1
ATOM 1499 O O . VAL B 2 8 ? 12.949 6.418 17.434 1.00 49.37 8 VAL B O 1
ATOM 1503 N N . VAL B 2 9 ? 12.986 7.056 19.592 1.00 46.33 9 VAL B N 1
ATOM 1504 C CA . VAL B 2 9 ? 13.441 8.412 19.354 1.00 46.85 9 VAL B CA 1
ATOM 1505 C C . VAL B 2 9 ? 14.616 8.603 20.337 1.00 48.52 9 VAL B C 1
ATOM 1506 O O . VAL B 2 9 ? 14.702 7.901 21.356 1.00 48.26 9 VAL B O 1
ATOM 1510 N N . GLN B 2 10 ? 15.527 9.524 20.023 1.00 45.87 10 GLN B N 1
ATOM 1511 C CA . GLN B 2 10 ? 16.650 9.818 20.908 1.00 41.71 10 GLN B CA 1
ATOM 1512 C C . GLN B 2 10 ? 16.965 11.302 20.872 1.00 41.79 10 GLN B C 1
ATOM 1513 O O . GLN B 2 10 ? 16.931 11.917 19.805 1.00 42.34 10 GLN B O 1
ATOM 1519 N N . PHE B 2 11 ? 17.248 11.875 22.038 1.00 38.23 11 PHE B N 1
ATOM 1520 C CA . PHE B 2 11 ? 17.639 13.274 22.133 1.00 38.29 11 PHE B CA 1
ATOM 1521 C C . PHE B 2 11 ? 19.016 13.353 22.812 1.00 40.88 11 PHE B C 1
ATOM 1522 O O . PHE B 2 11 ? 19.102 13.266 24.041 1.00 36.22 11 PHE B O 1
ATOM 1530 N N . GLN B 2 12 ? 20.072 13.537 22.022 1.00 38.76 12 GLN B N 1
ATOM 1531 C CA . GLN B 2 12 ? 21.430 13.601 22.560 1.00 37.24 12 GLN B CA 1
ATOM 1532 C C . GLN B 2 12 ? 22.109 14.980 22.538 1.00 39.51 12 GLN B C 1
ATOM 1533 O O . GLN B 2 12 ? 22.609 15.410 21.504 1.00 38.49 12 GLN B O 1
ATOM 1539 N N . PRO B 2 13 ? 22.142 15.677 23.691 1.00 39.56 13 PRO B N 1
ATOM 1540 C CA . PRO B 2 13 ? 22.740 17.003 23.912 1.00 42.74 13 PRO B CA 1
ATOM 1541 C C . PRO B 2 13 ? 24.230 16.896 24.317 1.00 47.53 13 PRO B C 1
ATOM 1542 O O . PRO B 2 13 ? 24.562 16.154 25.247 1.00 49.18 13 PRO B O 1
ATOM 1546 N N . PHE B 2 14 ? 25.109 17.647 23.646 1.00 47.02 14 PHE B N 1
ATOM 1547 C CA . PHE B 2 14 ? 26.552 17.611 23.930 1.00 46.10 14 PHE B CA 1
ATOM 1548 C C . PHE B 2 14 ? 27.203 18.979 24.191 1.00 47.49 14 PHE B C 1
ATOM 1549 O O . PHE B 2 14 ? 27.155 19.875 23.349 1.00 49.51 14 PHE B O 1
ATOM 1557 N N . CYS B 2 15 ? 27.820 19.146 25.352 1.00 50.23 15 CYS B N 1
ATOM 1558 C CA . CYS B 2 15 ? 28.514 20.388 25.657 1.00 49.97 15 CYS B CA 1
ATOM 1559 C C . CYS B 2 15 ? 29.994 20.058 25.518 1.00 51.80 15 CYS B C 1
ATOM 1560 O O . CYS B 2 15 ? 30.577 19.460 26.418 1.00 53.23 15 CYS B O 1
ATOM 1563 N N . TYR B 2 16 ? 30.593 20.426 24.387 1.00 51.02 16 TYR B N 1
ATOM 1564 C CA . TYR B 2 16 ? 32.010 20.164 24.121 1.00 51.80 16 TYR B CA 1
ATOM 1565 C C . TYR B 2 16 ? 32.890 21.270 24.640 1.00 53.08 16 TYR B C 1
ATOM 1566 O O . TYR B 2 16 ? 32.854 22.410 24.229 1.00 53.67 16 TYR B O 1
ATOM 1575 N N . PHE B 2 17 ? 33.721 20.897 25.582 1.00 54.59 17 PHE B N 1
ATOM 1576 C CA . PHE B 2 17 ? 34.591 21.852 26.209 1.00 56.04 17 PHE B CA 1
ATOM 1577 C C . PHE B 2 17 ? 36.023 21.706 25.717 1.00 57.32 17 PHE B C 1
ATOM 1578 O O . PHE B 2 17 ? 36.457 20.615 25.343 1.00 58.49 17 PHE B O 1
ATOM 1586 N N . THR B 2 18 ? 36.751 22.818 25.716 1.00 59.80 18 THR B N 1
ATOM 1587 C CA . THR B 2 18 ? 38.144 22.841 25.283 1.00 61.96 18 THR B CA 1
ATOM 1588 C C . THR B 2 18 ? 38.854 23.934 26.055 1.00 64.25 18 THR B C 1
ATOM 1589 O O . THR B 2 18 ? 38.498 25.108 25.951 1.00 64.76 18 THR B O 1
ATOM 1593 N N . ASN B 2 19 ? 39.855 23.548 26.838 1.00 66.74 19 ASN B N 1
ATOM 1594 C CA . ASN B 2 19 ? 40.599 24.508 27.642 1.00 69.31 19 ASN B CA 1
ATOM 1595 C C . ASN B 2 19 ? 39.592 25.218 28.537 1.00 68.99 19 ASN B C 1
ATOM 1596 O O . ASN B 2 19 ? 39.334 26.410 28.368 1.00 68.80 19 ASN B O 1
ATOM 1601 N N . GLY B 2 20 ? 39.014 24.475 29.480 1.00 68.22 20 GLY B N 1
ATOM 1602 C CA . GLY B 2 20 ? 38.025 25.053 30.373 1.00 69.01 20 GLY B CA 1
ATOM 1603 C C . GLY B 2 20 ? 36.787 25.483 29.601 1.00 69.48 20 GLY B C 1
ATOM 1604 O O . GLY B 2 20 ? 36.392 24.828 28.636 1.00 68.63 20 GLY B O 1
ATOM 1605 N N . THR B 2 21 ? 36.178 26.587 30.016 1.00 70.82 21 THR B N 1
ATOM 1606 C CA . THR B 2 21 ? 34.990 27.095 29.341 1.00 72.22 21 THR B CA 1
ATOM 1607 C C . THR B 2 21 ? 35.386 28.152 28.301 1.00 74.07 21 THR B C 1
ATOM 1608 O O . THR B 2 21 ? 34.838 29.275 28.348 1.00 75.97 21 THR B O 1
ATOM 1612 N N . GLN B 2 22 ? 36.366 27.808 27.446 1.00 74.91 22 GLN B N 1
ATOM 1613 C CA . GLN B 2 22 ? 36.864 28.721 26.401 1.00 75.84 22 GLN B CA 1
ATOM 1614 C C . GLN B 2 22 ? 36.203 28.425 25.064 1.00 75.03 22 GLN B C 1
ATOM 1615 O O . GLN B 2 22 ? 35.379 29.194 24.577 1.00 74.96 22 GLN B O 1
ATOM 1621 N N . ARG B 2 23 ? 36.576 27.308 24.462 1.00 74.19 23 ARG B N 1
ATOM 1622 C CA . ARG B 2 23 ? 36.002 26.926 23.188 1.00 74.37 23 ARG B CA 1
ATOM 1623 C C . ARG B 2 23 ? 34.810 25.997 23.409 1.00 74.00 23 ARG B C 1
ATOM 1624 O O . ARG B 2 23 ? 34.876 24.802 23.102 1.00 74.75 23 ARG B O 1
ATOM 1632 N N . ILE B 2 24 ? 33.723 26.542 23.956 1.00 72.32 24 ILE B N 1
ATOM 1633 C CA . ILE B 2 24 ? 32.521 25.745 24.188 1.00 69.11 24 ILE B CA 1
ATOM 1634 C C . ILE B 2 24 ? 31.734 25.601 22.896 1.00 68.75 24 ILE B C 1
ATOM 1635 O O . ILE B 2 24 ? 31.432 26.592 22.230 1.00 70.50 24 ILE B O 1
ATOM 1640 N N . ARG B 2 25 ? 31.394 24.368 22.551 1.00 65.77 25 ARG B N 1
ATOM 1641 C CA . ARG B 2 25 ? 30.622 24.097 21.352 1.00 62.50 25 ARG B CA 1
ATOM 1642 C C . ARG B 2 25 ? 29.380 23.292 21.729 1.00 63.97 25 ARG B C 1
ATOM 1643 O O . ARG B 2 25 ? 29.434 22.066 21.843 1.00 64.46 25 ARG B O 1
ATOM 1651 N N . TYR B 2 26 ? 28.269 23.999 21.922 1.00 62.43 26 TYR B N 1
ATOM 1652 C CA . TYR B 2 26 ? 26.995 23.399 22.300 1.00 60.95 26 TYR B CA 1
ATOM 1653 C C . TYR B 2 26 ? 26.257 22.814 21.105 1.00 58.85 26 TYR B C 1
ATOM 1654 O O . TYR B 2 26 ? 25.949 23.518 20.148 1.00 59.18 26 TYR B O 1
ATOM 1663 N N . VAL B 2 27 ? 25.975 21.519 21.168 1.00 56.64 27 VAL B N 1
ATOM 1664 C CA . VAL B 2 27 ? 25.253 20.828 20.105 1.00 55.44 27 VAL B CA 1
ATOM 1665 C C . VAL B 2 27 ? 24.044 20.102 20.681 1.00 57.23 27 VAL B C 1
ATOM 1666 O O . VAL B 2 27 ? 23.950 19.893 21.888 1.00 58.64 27 VAL B O 1
ATOM 1670 N N . THR B 2 28 ? 23.127 19.708 19.806 1.00 57.01 28 THR B N 1
ATOM 1671 C CA . THR B 2 28 ? 21.905 19.054 20.231 1.00 54.74 28 THR B CA 1
ATOM 1672 C C . THR B 2 28 ? 21.344 18.241 19.087 1.00 53.04 28 THR B C 1
ATOM 1673 O O . THR B 2 28 ? 20.847 18.811 18.124 1.00 52.59 28 THR B O 1
ATOM 1677 N N . ARG B 2 29 ? 21.422 16.914 19.195 1.00 51.47 29 ARG B N 1
ATOM 1678 C CA . ARG B 2 29 ? 20.926 16.023 18.141 1.00 51.53 29 ARG B CA 1
ATOM 1679 C C . ARG B 2 29 ? 19.477 15.532 18.331 1.00 51.27 29 ARG B C 1
ATOM 1680 O O . ARG B 2 29 ? 18.984 15.442 19.460 1.00 50.72 29 ARG B O 1
ATOM 1688 N N . TYR B 2 30 ? 18.803 15.232 17.216 1.00 49.27 30 TYR B N 1
ATOM 1689 C CA . TYR B 2 30 ? 17.431 14.712 17.234 1.00 45.90 30 TYR B CA 1
ATOM 1690 C C . TYR B 2 30 ? 17.452 13.449 16.379 1.00 47.82 30 TYR B C 1
ATOM 1691 O O . TYR B 2 30 ? 17.751 13.491 15.177 1.00 47.81 30 TYR B O 1
ATOM 1700 N N . ILE B 2 31 ? 17.156 12.317 17.021 1.00 50.38 31 ILE B N 1
ATOM 1701 C CA . ILE B 2 31 ? 17.223 11.006 16.372 1.00 50.62 31 ILE B CA 1
ATOM 1702 C C . ILE B 2 31 ? 15.922 10.193 16.338 1.00 50.75 31 ILE B C 1
ATOM 1703 O O . ILE B 2 31 ? 15.059 10.339 17.205 1.00 50.34 31 ILE B O 1
ATOM 1708 N N . TYR B 2 32 ? 15.803 9.334 15.324 1.00 50.55 32 TYR B N 1
ATOM 1709 C CA . TYR B 2 32 ? 14.640 8.46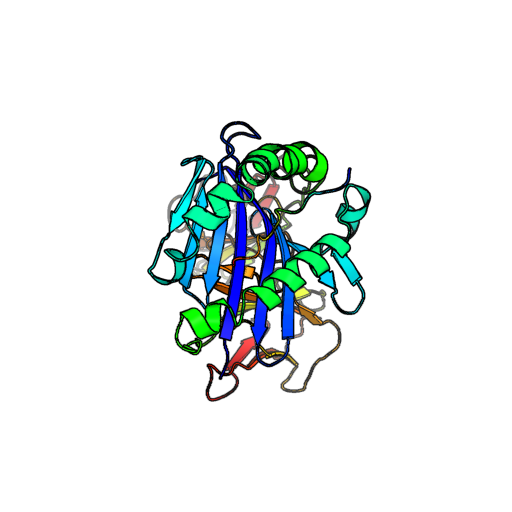1 15.159 1.00 51.89 32 TYR B CA 1
ATOM 1710 C C . TYR B 2 32 ? 15.199 7.080 14.937 1.00 51.93 32 TYR B C 1
ATOM 1711 O O . TYR B 2 32 ? 15.871 6.821 13.930 1.00 52.47 32 TYR B O 1
ATOM 1720 N N . ASN B 2 33 ? 14.891 6.172 15.853 1.00 52.24 33 ASN B N 1
ATOM 1721 C CA . ASN B 2 33 ? 15.478 4.841 15.769 1.00 54.34 33 ASN B CA 1
ATOM 1722 C C . ASN B 2 33 ? 16.977 5.149 15.863 1.00 54.41 33 ASN B C 1
ATOM 1723 O O . ASN B 2 33 ? 17.401 5.819 16.805 1.00 51.61 33 ASN B O 1
ATOM 1728 N N . ARG B 2 34 ? 17.754 4.721 14.868 1.00 57.01 34 ARG B N 1
ATOM 1729 C CA . ARG B 2 34 ? 19.195 4.959 14.858 1.00 57.92 34 ARG B CA 1
ATOM 1730 C C . ARG B 2 34 ? 19.632 5.867 13.702 1.00 59.80 34 ARG B C 1
ATOM 1731 O O . ARG B 2 34 ? 20.574 5.540 12.978 1.00 59.22 34 ARG B O 1
ATOM 1739 N N . GLU B 2 35 ? 18.956 7.010 13.552 1.00 61.39 35 GLU B N 1
ATOM 1740 C CA . GLU B 2 35 ? 19.232 7.970 12.472 1.00 60.46 35 GLU B CA 1
ATOM 1741 C C . GLU B 2 35 ? 18.938 9.416 12.883 1.00 59.50 35 GLU B C 1
ATOM 1742 O O . GLU B 2 35 ? 17.810 9.735 13.267 1.00 57.64 35 GLU B O 1
ATOM 1748 N N . GLU B 2 36 ? 19.942 10.290 12.799 1.00 57.95 36 GLU B N 1
ATOM 1749 C CA . GLU B 2 36 ? 19.747 11.697 13.163 1.00 58.97 36 GLU B CA 1
ATOM 1750 C C . GLU B 2 36 ? 19.028 12.449 12.041 1.00 58.67 36 GLU B C 1
ATOM 1751 O O . GLU B 2 36 ? 19.190 12.118 10.867 1.00 59.99 36 GLU B O 1
ATOM 1757 N N . TYR B 2 37 ? 18.229 13.453 12.400 1.00 57.11 37 TYR B N 1
ATOM 1758 C CA . TYR B 2 37 ? 17.490 14.215 11.396 1.00 56.18 37 TYR B CA 1
ATOM 1759 C C . TYR B 2 37 ? 17.403 15.725 11.666 1.00 56.71 37 TYR B C 1
ATOM 1760 O O . TYR B 2 37 ? 17.020 16.493 10.793 1.00 57.70 37 TYR B O 1
ATOM 1769 N N . LEU B 2 38 ? 17.749 16.154 12.871 1.00 57.21 38 LEU B N 1
ATOM 1770 C CA . LEU B 2 38 ? 17.705 17.574 13.210 1.00 58.48 38 LEU B CA 1
ATOM 1771 C C . LEU B 2 38 ? 18.873 17.886 14.154 1.00 59.02 38 LEU B C 1
ATOM 1772 O O . LEU B 2 38 ? 19.322 17.010 14.897 1.00 58.05 38 LEU B O 1
ATOM 1777 N N . ARG B 2 39 ? 19.361 19.126 14.128 1.00 58.89 39 ARG B N 1
ATOM 1778 C CA . ARG B 2 39 ? 20.502 19.500 14.961 1.00 57.89 39 ARG B CA 1
ATOM 1779 C C . ARG B 2 39 ? 20.703 20.991 15.239 1.00 58.51 39 ARG B C 1
ATOM 1780 O O . ARG B 2 39 ? 20.478 21.835 14.372 1.00 60.39 39 ARG B O 1
ATOM 1788 N N . PHE B 2 40 ? 21.129 21.312 16.455 1.00 57.65 40 PHE B N 1
ATOM 1789 C CA . PHE B 2 40 ? 21.427 22.697 16.812 1.00 58.21 40 PHE B CA 1
ATOM 1790 C C . PHE B 2 40 ? 22.930 22.731 17.087 1.00 57.39 40 PHE B C 1
ATOM 1791 O O . PHE B 2 40 ? 23.384 22.161 18.077 1.00 54.53 40 PHE B O 1
ATOM 1799 N N . ASP B 2 41 ? 23.712 23.363 16.221 1.00 57.69 41 ASP B N 1
ATOM 1800 C CA . ASP B 2 41 ? 25.143 23.413 16.476 1.00 58.80 41 ASP B CA 1
ATOM 1801 C C . ASP B 2 41 ? 25.625 24.827 16.788 1.00 61.63 41 ASP B C 1
ATOM 1802 O O . ASP B 2 41 ? 25.539 25.730 15.960 1.00 62.98 41 ASP B O 1
ATOM 1807 N N . SER B 2 42 ? 26.123 24.997 18.006 1.00 62.77 42 SER B N 1
ATOM 1808 C CA . SER B 2 42 ? 26.647 26.263 18.488 1.00 63.90 42 SER B CA 1
ATOM 1809 C C . SER B 2 42 ? 27.565 26.892 17.436 1.00 66.18 42 SER B C 1
ATOM 1810 O O . SER B 2 42 ? 27.620 28.119 17.299 1.00 64.51 42 SER B O 1
ATOM 1813 N N . ASP B 2 43 ? 28.276 26.049 16.691 1.00 67.74 43 ASP B N 1
ATOM 1814 C CA . ASP B 2 43 ? 29.192 26.534 15.666 1.00 69.46 43 ASP B CA 1
ATOM 1815 C C . ASP B 2 43 ? 28.473 27.177 14.490 1.00 70.79 43 ASP B C 1
ATOM 1816 O O . ASP B 2 43 ? 28.983 28.121 13.879 1.00 70.84 43 ASP B O 1
ATOM 1821 N N . VAL B 2 44 ? 27.287 26.670 14.178 1.00 70.87 44 VAL B N 1
ATOM 1822 C CA . VAL B 2 44 ? 26.495 27.206 13.079 1.00 69.75 44 VAL B CA 1
ATOM 1823 C C . VAL B 2 44 ? 25.408 28.111 13.657 1.00 69.41 44 VAL B C 1
ATOM 1824 O O . VAL B 2 44 ? 24.691 28.785 12.924 1.00 69.39 44 VAL B O 1
ATOM 1828 N N . GLY B 2 45 ? 25.311 28.117 14.986 1.00 70.38 45 GLY B N 1
ATOM 1829 C CA . GLY B 2 45 ? 24.332 28.930 15.695 1.00 71.15 45 GLY B CA 1
ATOM 1830 C C . GLY B 2 45 ? 22.889 28.829 15.225 1.00 71.80 45 GLY B C 1
ATOM 1831 O O . GLY B 2 45 ? 22.076 29.709 15.514 1.00 71.36 45 GLY B O 1
ATOM 1832 N N . GLU B 2 46 ? 22.553 27.746 14.534 1.00 72.46 46 GLU B N 1
ATOM 1833 C CA . GLU B 2 46 ? 21.206 27.588 14.011 1.00 74.59 46 GLU B CA 1
ATOM 1834 C C . GLU B 2 46 ? 20.862 26.125 13.676 1.00 74.18 46 GLU B C 1
ATOM 1835 O O . GLU B 2 46 ? 21.751 25.303 13.445 1.00 75.28 46 GLU B O 1
ATOM 1841 N N . TYR B 2 47 ? 19.569 25.805 13.664 1.00 72.11 47 TYR B N 1
ATOM 1842 C CA . TYR B 2 47 ? 19.110 24.455 13.336 1.00 71.28 47 TYR B CA 1
ATOM 1843 C C . TYR B 2 47 ? 19.271 24.143 11.847 1.00 71.99 47 TYR B C 1
ATOM 1844 O O . TYR B 2 47 ? 19.214 25.034 11.007 1.00 74.00 47 TYR B O 1
ATOM 1853 N N . ARG B 2 48 ? 19.465 22.868 11.533 1.00 73.73 48 ARG B N 1
ATOM 1854 C CA . ARG B 2 48 ? 19.629 22.396 10.161 1.00 76.32 48 ARG B CA 1
ATOM 1855 C C . ARG B 2 48 ? 19.163 20.943 10.116 1.00 78.55 48 ARG B C 1
ATOM 1856 O O . ARG B 2 48 ? 19.273 20.228 11.116 1.00 80.41 48 ARG B O 1
ATOM 1864 N N . ALA B 2 49 ? 18.653 20.504 8.966 1.00 79.43 49 ALA B N 1
ATOM 1865 C CA . ALA B 2 49 ? 18.169 19.131 8.805 1.00 80.16 49 ALA B CA 1
ATOM 1866 C C . ALA B 2 49 ? 19.258 18.227 8.243 1.00 80.26 49 ALA B C 1
ATOM 1867 O O . ALA B 2 49 ? 19.927 18.580 7.275 1.00 82.33 49 ALA B O 1
ATOM 1869 N N . VAL B 2 50 ? 19.420 17.051 8.838 1.00 78.43 50 VAL B N 1
ATOM 1870 C CA . VAL B 2 50 ? 20.454 16.116 8.404 1.00 78.49 50 VAL B CA 1
ATOM 1871 C C . VAL B 2 50 ? 19.936 15.100 7.395 1.00 79.44 50 VAL B C 1
ATOM 1872 O O . VAL B 2 50 ? 20.695 14.608 6.551 1.00 79.16 50 VAL B O 1
ATOM 1876 N N . THR B 2 51 ? 18.655 14.760 7.510 1.00 81.70 51 THR B N 1
ATOM 1877 C CA . THR B 2 51 ? 18.013 13.805 6.607 1.00 82.40 51 THR B CA 1
ATOM 1878 C C . THR B 2 51 ? 16.587 14.279 6.341 1.00 83.76 51 THR B C 1
ATOM 1879 O O . THR B 2 51 ? 16.090 15.174 7.027 1.00 84.02 51 THR B O 1
ATOM 1883 N N . GLU B 2 52 ? 15.927 13.681 5.353 1.00 84.47 52 GLU B N 1
ATOM 1884 C CA . GLU B 2 52 ? 14.571 14.092 5.004 1.00 85.04 52 GLU B CA 1
ATOM 1885 C C . GLU B 2 52 ? 13.642 14.311 6.200 1.00 83.79 52 GLU B C 1
ATOM 1886 O O . GLU B 2 52 ? 12.922 15.314 6.256 1.00 83.49 52 GLU B O 1
ATOM 1892 N N . LEU B 2 53 ? 13.662 13.381 7.153 1.00 80.96 53 LEU B N 1
ATOM 1893 C CA . LEU B 2 53 ? 12.803 13.472 8.331 1.00 79.51 53 LEU B CA 1
ATOM 1894 C C . LEU B 2 53 ? 12.903 14.810 9.059 1.00 78.86 53 LEU B C 1
ATOM 1895 O O . LEU B 2 53 ? 12.054 15.134 9.897 1.00 78.44 53 LEU B O 1
ATOM 1900 N N . GLY B 2 54 ? 13.935 15.585 8.737 1.00 78.05 54 GLY B N 1
ATOM 1901 C CA . GLY B 2 54 ? 14.131 16.862 9.397 1.00 77.20 54 GLY B CA 1
ATOM 1902 C C . GLY B 2 54 ? 13.597 18.099 8.700 1.00 77.06 54 GLY B C 1
ATOM 1903 O O . GLY B 2 54 ? 13.321 19.105 9.362 1.00 76.43 54 GLY B O 1
ATOM 1904 N N . ARG B 2 55 ? 13.455 18.052 7.378 1.00 78.22 55 ARG B N 1
ATOM 1905 C CA . ARG B 2 55 ? 12.951 19.215 6.654 1.00 79.37 55 ARG B CA 1
ATOM 1906 C C . ARG B 2 55 ? 11.710 19.787 7.336 1.00 78.61 55 ARG B C 1
ATOM 1907 O O . ARG B 2 55 ? 11.656 20.975 7.669 1.00 77.66 55 ARG B O 1
ATOM 1915 N N . PRO B 2 56 ? 10.704 18.937 7.583 1.00 77.74 56 PRO B N 1
ATOM 1916 C CA . PRO B 2 56 ? 9.465 19.381 8.226 1.00 77.50 56 PRO B CA 1
ATOM 1917 C C . PRO B 2 56 ? 9.592 20.098 9.578 1.00 78.49 56 PRO B C 1
ATOM 1918 O O . PRO B 2 56 ? 8.596 20.623 10.082 1.00 77.91 56 PRO B O 1
ATOM 1922 N N . ASP B 2 57 ? 10.788 20.124 10.170 1.00 80.01 57 ASP B N 1
ATOM 1923 C CA . ASP B 2 57 ? 10.969 20.775 11.475 1.00 82.18 57 ASP B CA 1
ATOM 1924 C C . ASP B 2 57 ? 11.886 21.995 11.488 1.00 82.53 57 ASP B C 1
ATOM 1925 O O . ASP B 2 57 ? 11.760 22.866 12.353 1.00 82.32 57 ASP B O 1
ATOM 1930 N N . ALA B 2 58 ? 12.815 22.046 10.543 1.00 83.40 58 ALA B N 1
ATOM 1931 C CA . ALA B 2 58 ? 13.774 23.144 10.449 1.00 84.58 58 ALA B CA 1
ATOM 1932 C C . ALA B 2 58 ? 13.244 24.497 10.936 1.00 85.02 58 ALA B C 1
ATOM 1933 O O . ALA B 2 58 ? 13.385 24.851 12.116 1.00 83.84 58 ALA B O 1
ATOM 1935 N N . GLU B 2 59 ? 12.636 25.239 10.012 1.00 84.89 59 GLU B N 1
ATOM 1936 C CA . GLU B 2 59 ? 12.085 26.563 10.285 1.00 84.50 59 GLU B CA 1
ATOM 1937 C C . GLU B 2 59 ? 11.293 26.675 11.5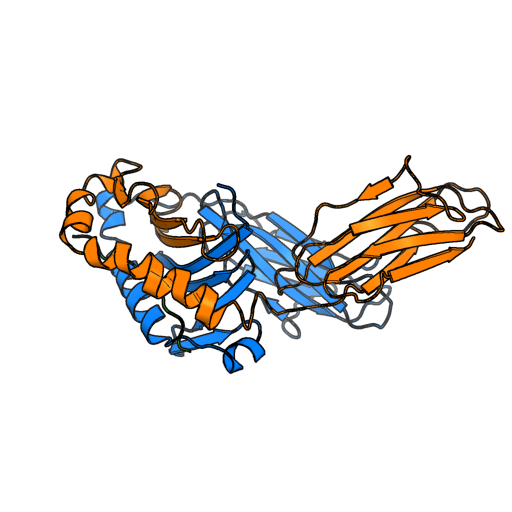85 1.00 83.56 59 GLU B C 1
ATOM 1938 O O . GLU B 2 59 ? 11.335 27.714 12.256 1.00 83.16 59 GLU B O 1
ATOM 1944 N N . TYR B 2 60 ? 10.568 25.616 11.934 1.00 81.27 60 TYR B N 1
ATOM 1945 C CA . TYR B 2 60 ? 9.752 25.620 13.144 1.00 79.57 60 TYR B CA 1
ATOM 1946 C C . TYR B 2 60 ? 10.559 25.845 14.429 1.00 77.76 60 TYR B C 1
ATOM 1947 O O . TYR B 2 60 ? 10.198 26.685 15.268 1.00 75.15 60 TYR B O 1
ATOM 1956 N N . TYR B 2 61 ? 11.654 25.104 14.583 1.00 76.17 61 TYR B N 1
ATOM 1957 C CA . TYR B 2 61 ? 12.483 25.241 15.777 1.00 74.61 61 TYR B CA 1
ATOM 1958 C C . TYR B 2 61 ? 13.184 26.595 15.850 1.00 72.86 61 TYR B C 1
ATOM 1959 O O . TYR B 2 61 ? 13.269 27.210 16.927 1.00 68.86 61 TYR B O 1
ATOM 1968 N N . ASN B 2 62 ? 13.686 27.058 14.707 1.00 71.34 62 ASN B N 1
ATOM 1969 C CA . ASN B 2 62 ? 14.360 28.352 14.646 1.00 70.32 62 ASN B CA 1
ATOM 1970 C C . ASN B 2 62 ? 13.453 29.500 15.065 1.00 69.95 62 ASN B C 1
ATOM 1971 O O . ASN B 2 62 ? 13.912 30.480 15.654 1.00 68.85 62 ASN B O 1
ATOM 1976 N N . LYS B 2 63 ? 12.164 29.362 14.771 1.00 70.70 63 LYS B N 1
ATOM 1977 C CA . LYS B 2 63 ? 11.180 30.378 15.111 1.00 73.22 63 LYS B CA 1
ATOM 1978 C C . LYS B 2 63 ? 10.652 30.253 16.541 1.00 73.08 63 LYS B C 1
ATOM 1979 O O . LYS B 2 63 ? 10.371 31.259 17.201 1.00 70.97 63 LYS B O 1
ATOM 1985 N N . GLN B 2 64 ? 10.531 29.021 17.020 1.00 73.25 64 GLN B N 1
ATOM 1986 C CA . GLN B 2 64 ? 9.992 28.790 18.349 1.00 74.05 64 GLN B CA 1
ATOM 1987 C C . GLN B 2 64 ? 10.909 28.934 19.560 1.00 74.02 64 GLN B C 1
ATOM 1988 O O . GLN B 2 64 ? 10.483 29.447 20.597 1.00 74.44 64 GLN B O 1
ATOM 1994 N N . TYR B 2 65 ? 12.160 28.500 19.452 1.00 73.01 67 TYR B N 1
ATOM 1995 C CA . TYR B 2 65 ? 13.037 28.583 20.617 1.00 72.46 67 TYR B CA 1
ATOM 1996 C C . TYR B 2 65 ? 14.537 28.735 20.379 1.00 72.53 67 TYR B C 1
ATOM 1997 O O . TYR B 2 65 ? 15.336 28.249 21.181 1.00 72.79 67 TYR B O 1
ATOM 2006 N N . LEU B 2 66 ? 14.928 29.425 19.309 1.00 72.40 68 LEU B N 1
ATOM 2007 C CA . LEU B 2 66 ? 16.348 29.600 19.015 1.00 71.65 68 LEU B CA 1
ATOM 2008 C C . LEU B 2 66 ? 16.985 30.507 20.065 1.00 70.94 68 LEU B C 1
ATOM 2009 O O . LEU B 2 66 ? 18.114 30.277 20.510 1.00 67.58 68 LEU B O 1
ATOM 2014 N N . GLU B 2 67 ? 16.248 31.536 20.463 1.00 72.02 69 GLU B N 1
ATOM 2015 C CA . GLU B 2 67 ? 16.724 32.468 21.477 1.00 73.95 69 GLU B CA 1
ATOM 2016 C C . GLU B 2 67 ? 16.948 31.722 22.800 1.00 73.10 69 GLU B C 1
ATOM 2017 O O . GLU B 2 67 ? 17.843 32.070 23.577 1.00 71.77 69 GLU B O 1
ATOM 2023 N N . ARG B 2 68 ? 16.135 30.690 23.035 1.00 71.56 70 ARG B N 1
ATOM 2024 C CA . ARG B 2 68 ? 16.209 29.886 24.255 1.00 70.32 70 ARG B CA 1
ATOM 2025 C C . ARG B 2 68 ? 17.360 28.884 24.202 1.00 66.72 70 ARG B C 1
ATOM 2026 O O . ARG B 2 68 ? 18.025 28.650 25.208 1.00 64.53 70 ARG B O 1
ATOM 2034 N N . THR B 2 69 ? 17.585 28.302 23.024 1.00 62.89 71 THR B N 1
ATOM 2035 C CA . THR B 2 69 ? 18.647 27.325 22.826 1.00 58.61 71 THR B CA 1
ATOM 2036 C C . THR B 2 69 ? 20.035 27.961 22.950 1.00 57.04 71 THR B C 1
ATOM 2037 O O . THR B 2 69 ? 20.894 27.482 23.704 1.00 53.14 71 THR B O 1
ATOM 2041 N N . ARG B 2 70 ? 20.266 29.027 22.196 1.00 55.00 72 ARG B N 1
ATOM 2042 C CA . ARG B 2 70 ? 21.551 29.690 22.262 1.00 55.27 72 ARG B CA 1
ATOM 2043 C C . ARG B 2 70 ? 21.816 30.020 23.730 1.00 55.76 72 ARG B C 1
ATOM 2044 O O . ARG B 2 70 ? 22.935 29.896 24.223 1.00 53.86 72 ARG B O 1
ATOM 2052 N N . ALA B 2 71 ? 20.765 30.452 24.418 1.00 57.31 73 ALA B N 1
ATOM 2053 C CA . ALA B 2 71 ? 20.855 30.837 25.822 1.00 59.88 73 ALA B CA 1
ATOM 2054 C C . ALA B 2 71 ? 21.414 29.747 26.750 1.00 60.74 73 ALA B C 1
ATOM 2055 O O . ALA B 2 71 ? 22.164 30.039 27.686 1.00 61.39 73 ALA B O 1
ATOM 2057 N N . GLU B 2 72 ? 21.051 28.496 26.488 1.00 59.53 74 GLU B N 1
ATOM 2058 C CA . GLU B 2 72 ? 21.501 27.386 27.312 1.00 56.91 74 GLU B CA 1
ATOM 2059 C C . GLU B 2 72 ? 23.006 27.150 27.265 1.00 59.16 74 GLU B C 1
ATOM 2060 O O . GLU B 2 72 ? 23.582 26.659 28.233 1.00 58.02 74 GLU B O 1
ATOM 2066 N N . LEU B 2 73 ? 23.648 27.511 26.156 1.00 60.48 75 LEU B N 1
ATOM 2067 C CA . LEU B 2 73 ? 25.095 27.332 26.039 1.00 61.01 75 LEU B CA 1
ATOM 2068 C C . LEU B 2 73 ? 25.800 28.024 27.200 1.00 61.16 75 LEU B C 1
ATOM 2069 O O . LEU B 2 73 ? 26.986 27.813 27.431 1.00 61.56 75 LEU B O 1
ATOM 2074 N N . ASP B 2 74 ? 25.057 28.850 27.929 1.00 61.69 76 ASP B N 1
ATOM 2075 C CA . ASP B 2 74 ? 25.603 29.559 29.078 1.00 63.85 76 ASP B CA 1
ATOM 2076 C C . ASP B 2 74 ? 24.825 29.238 30.354 1.00 64.51 76 ASP B C 1
ATOM 2077 O O . ASP B 2 74 ? 25.389 29.283 31.459 1.00 65.01 76 ASP B O 1
ATOM 2082 N N . THR B 2 75 ? 23.534 28.935 30.212 1.00 61.52 77 THR B N 1
ATOM 2083 C CA . THR B 2 75 ? 22.714 28.610 31.377 1.00 60.86 77 THR B CA 1
ATOM 2084 C C . THR B 2 75 ? 22.759 27.117 31.691 1.00 58.83 77 THR B C 1
ATOM 2085 O O . THR B 2 75 ? 22.322 26.685 32.758 1.00 60.23 77 THR B O 1
ATOM 2089 N N . VAL B 2 76 ? 23.290 26.342 30.751 1.00 56.09 78 VAL B N 1
ATOM 2090 C CA . VAL B 2 76 ? 23.421 24.892 30.906 1.00 55.52 78 VAL B CA 1
ATOM 2091 C C . VAL B 2 76 ? 24.903 24.523 30.866 1.00 54.48 78 VAL B C 1
ATOM 2092 O O . VAL B 2 76 ? 25.516 24.263 31.904 1.00 52.10 78 VAL B O 1
ATOM 2096 N N . CYS B 2 77 ? 25.475 24.524 29.667 1.00 53.26 79 CYS B N 1
ATOM 2097 C CA . CYS B 2 77 ? 26.877 24.182 29.503 1.00 56.47 79 CYS B CA 1
ATOM 2098 C C . CYS B 2 77 ? 27.799 24.959 30.450 1.00 57.93 79 CYS B C 1
ATOM 2099 O O . CYS B 2 77 ? 28.142 24.478 31.536 1.00 58.98 79 CYS B O 1
ATOM 2102 N N . ARG B 2 78 ? 28.200 26.160 30.037 1.00 57.15 80 ARG B N 1
ATOM 2103 C CA . ARG B 2 78 ? 29.090 26.982 30.844 1.00 54.73 80 ARG B CA 1
ATOM 2104 C C . ARG B 2 78 ? 28.744 26.953 32.323 1.00 53.71 80 ARG B C 1
ATOM 2105 O O . ARG B 2 78 ? 29.629 26.793 33.157 1.00 53.98 80 ARG B O 1
ATOM 2113 N N . TYR B 2 79 ? 27.464 27.107 32.652 1.00 52.15 81 TYR B N 1
ATOM 2114 C CA . TYR B 2 79 ? 27.028 27.097 34.044 1.00 52.56 81 TYR B CA 1
ATOM 2115 C C . TYR B 2 79 ? 27.338 25.774 34.758 1.00 52.43 81 TYR B C 1
ATOM 2116 O O . TYR B 2 79 ? 27.945 25.770 35.828 1.00 53.15 81 TYR B O 1
ATOM 2125 N N . ASN B 2 80 ? 26.905 24.663 34.165 1.00 51.38 82 ASN B N 1
ATOM 2126 C CA . ASN B 2 80 ? 27.133 23.334 34.731 1.00 48.45 82 ASN B CA 1
ATOM 2127 C C . ASN B 2 80 ? 28.617 23.102 34.980 1.00 47.00 82 ASN B C 1
ATOM 2128 O O . ASN B 2 80 ? 29.029 22.723 36.075 1.00 47.00 82 ASN B O 1
ATOM 2133 N N . TYR B 2 81 ? 29.413 23.333 33.946 1.00 45.69 83 TYR B N 1
ATOM 2134 C CA . TYR B 2 81 ? 30.849 23.165 34.033 1.00 45.33 83 TYR B CA 1
ATOM 2135 C C . TYR B 2 81 ? 31.386 23.926 35.226 1.00 48.56 83 TYR B C 1
ATOM 2136 O O . TYR B 2 81 ? 31.801 23.328 36.224 1.00 47.59 83 TYR B O 1
ATOM 2145 N N . GLU B 2 82 ? 31.353 25.252 35.135 1.00 49.22 84 GLU B N 1
ATOM 2146 C CA . GLU B 2 82 ? 31.870 26.094 36.204 1.00 50.45 84 GLU B CA 1
ATOM 2147 C C . GLU B 2 82 ? 31.125 26.015 37.515 1.00 49.13 84 GLU B C 1
ATOM 2148 O O . GLU B 2 82 ? 31.693 26.315 38.561 1.00 51.84 84 GLU B O 1
ATOM 2154 N N . GLU B 2 83 A 29.866 25.600 37.483 1.00 50.24 84 GLU B N 1
ATOM 2155 C CA . GLU B 2 83 A 29.091 25.517 38.717 1.00 51.25 84 GLU B CA 1
ATOM 2156 C C . GLU B 2 83 A 28.944 24.106 39.320 1.00 50.69 84 GLU B C 1
ATOM 2157 O O . GLU B 2 83 A 28.926 23.950 40.546 1.00 50.74 84 GLU B O 1
ATOM 2163 N N . THR B 2 84 ? 28.832 23.077 38.485 1.00 47.66 85 THR B N 1
ATOM 2164 C CA . THR B 2 84 ? 28.665 21.742 39.042 1.00 46.25 85 THR B CA 1
ATOM 2165 C C . THR B 2 84 ? 29.800 20.762 38.789 1.00 44.23 85 THR B C 1
ATOM 2166 O O . THR B 2 84 ? 30.102 19.957 39.654 1.00 45.26 85 THR B O 1
ATOM 2170 N N . GLU B 2 85 ? 30.443 20.834 37.629 1.00 43.89 86 GLU B N 1
ATOM 2171 C CA . GLU B 2 85 ? 31.538 19.919 37.328 1.00 45.53 86 GLU B CA 1
ATOM 2172 C C . GLU B 2 85 ? 32.821 20.266 38.098 1.00 47.86 86 GLU B C 1
ATOM 2173 O O . GLU B 2 85 ? 33.432 19.393 38.728 1.00 47.06 86 GLU B O 1
ATOM 2179 N N . VAL B 2 86 ? 33.219 21.537 38.047 1.00 46.96 87 VAL B N 1
ATOM 2180 C CA . VAL B 2 86 ? 34.418 22.013 38.725 1.00 44.18 87 VAL B CA 1
ATOM 2181 C C . VAL B 2 86 ? 34.614 21.361 40.084 1.00 42.73 87 VAL B C 1
ATOM 2182 O O . VAL B 2 86 ? 35.704 20.869 40.393 1.00 41.56 87 VAL B O 1
ATOM 2186 N N . PRO B 2 87 ? 33.561 21.335 40.916 1.00 41.17 88 PRO B N 1
ATOM 2187 C CA . PRO B 2 87 ? 33.699 20.719 42.237 1.00 40.21 88 PRO B CA 1
ATOM 2188 C C . PRO B 2 87 ? 33.368 19.219 42.304 1.00 41.51 88 PRO B C 1
ATOM 2189 O O . PRO B 2 87 ? 33.421 18.631 43.379 1.00 43.54 88 PRO B O 1
ATOM 2193 N N . THR B 2 88 ? 32.998 18.601 41.185 1.00 39.79 89 THR B N 1
ATOM 2194 C CA . THR B 2 88 ? 32.735 17.163 41.231 1.00 38.99 89 THR B CA 1
ATOM 2195 C C . THR B 2 88 ? 33.595 16.396 40.224 1.00 36.62 89 THR B C 1
ATOM 2196 O O . THR B 2 88 ? 34.726 16.025 40.531 1.00 37.11 89 THR B O 1
ATOM 2200 N N . SER B 2 89 ? 33.099 16.178 39.017 1.00 34.00 90 SER B N 1
ATOM 2201 C CA . SER B 2 89 ? 33.887 15.413 38.056 1.00 36.04 90 SER B CA 1
ATOM 2202 C C . SER B 2 89 ? 35.334 15.860 37.822 1.00 39.05 90 SER B C 1
ATOM 2203 O O . SER B 2 89 ? 36.221 15.020 37.624 1.00 33.91 90 SER B O 1
ATOM 2206 N N . LEU B 2 90 ? 35.582 17.172 37.831 1.00 40.02 91 LEU B N 1
ATOM 2207 C CA . LEU B 2 90 ? 36.924 17.667 37.527 1.00 41.51 91 LEU B CA 1
ATOM 2208 C C . LEU B 2 90 ? 37.852 17.631 38.720 1.00 41.88 91 LEU B C 1
ATOM 2209 O O . LEU B 2 90 ? 39.071 17.735 38.568 1.00 42.57 91 LEU B O 1
ATOM 2214 N N . ARG B 2 91 ? 37.272 17.479 39.902 1.00 41.79 92 ARG B 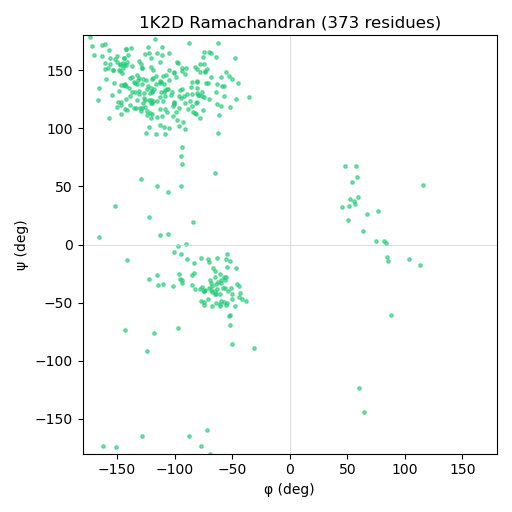N 1
ATOM 2215 C CA . ARG B 2 91 ? 38.045 17.415 41.126 1.00 43.50 92 ARG B CA 1
ATOM 2216 C C . ARG B 2 91 ? 38.377 15.955 41.523 1.00 40.66 92 ARG B C 1
ATOM 2217 O O . ARG B 2 91 ? 39.437 15.676 42.081 1.00 36.74 92 ARG B O 1
ATOM 2225 N N . ARG B 2 92 ? 37.461 15.038 41.219 1.00 38.53 93 ARG B N 1
ATOM 2226 C CA . ARG B 2 92 ? 37.609 13.613 41.555 1.00 33.73 93 ARG B CA 1
ATOM 2227 C C . ARG B 2 92 ? 38.955 12.988 41.218 1.00 29.25 93 ARG B C 1
ATOM 2228 O O . ARG B 2 92 ? 39.422 13.027 40.078 1.00 25.62 93 ARG B O 1
ATOM 2236 N N . LEU B 2 93 ? 39.570 12.400 42.243 1.00 29.49 94 LEU B N 1
ATOM 2237 C CA . LEU B 2 93 ? 40.852 11.720 42.099 1.00 27.63 94 LEU B CA 1
ATOM 2238 C C . LEU B 2 93 ? 40.792 10.314 42.739 1.00 27.41 94 LEU B C 1
ATOM 2239 O O . LEU B 2 93 ? 40.297 10.130 43.870 1.00 23.29 94 LEU B O 1
ATOM 2244 N N . GLU B 2 94 ? 41.276 9.333 41.982 1.00 25.56 95 GLU B N 1
ATOM 2245 C CA . GLU B 2 94 ? 41.353 7.946 42.417 1.00 24.21 95 GLU B CA 1
ATOM 2246 C C . GLU B 2 94 ? 42.749 7.494 42.042 1.00 23.78 95 GLU B C 1
ATOM 2247 O O . GLU B 2 94 ? 43.110 7.526 40.870 1.00 22.40 95 GLU B O 1
ATOM 2253 N N . GLN B 2 95 ? 43.544 7.130 43.045 1.00 24.46 96 GLN B N 1
ATOM 2254 C CA . GLN B 2 95 ? 44.921 6.677 42.824 1.00 26.63 96 GLN B CA 1
ATOM 2255 C C . GLN B 2 95 ? 44.957 5.291 42.204 1.00 24.18 96 GLN B C 1
ATOM 2256 O O . GLN B 2 95 ? 44.197 4.415 42.591 1.00 25.32 96 GLN B O 1
ATOM 2262 N N . PRO B 2 96 ? 45.850 5.069 41.246 1.00 21.75 97 PRO B N 1
ATOM 2263 C CA . PRO B 2 96 ? 45.852 3.723 40.680 1.00 23.52 97 PRO B CA 1
ATOM 2264 C C . PRO B 2 96 ? 46.491 2.738 41.652 1.00 26.95 97 PRO B C 1
ATOM 2265 O O . PRO B 2 96 ? 47.300 3.139 42.512 1.00 24.87 97 PRO B O 1
ATOM 2269 N N . ASN B 2 97 ? 46.107 1.467 41.515 1.00 22.68 98 ASN B N 1
ATOM 2270 C CA . ASN B 2 97 ? 46.700 0.378 42.281 1.00 24.30 98 ASN B CA 1
ATOM 2271 C C . ASN B 2 97 ? 47.641 -0.251 41.252 1.00 25.14 98 ASN B C 1
ATOM 2272 O O . ASN B 2 97 ? 47.244 -0.516 40.098 1.00 22.38 98 ASN B O 1
ATOM 2277 N N . VAL B 2 98 ? 48.886 -0.484 41.645 1.00 23.55 99 VAL B N 1
ATOM 2278 C CA . VAL B 2 98 ? 49.834 -1.065 40.715 1.00 22.14 99 VAL B CA 1
ATOM 2279 C C . VAL B 2 98 ? 50.361 -2.390 41.263 1.00 27.90 99 VAL B C 1
ATOM 2280 O O . VAL B 2 98 ? 50.917 -2.437 42.360 1.00 28.20 99 VAL B O 1
ATOM 2284 N N . VAL B 2 99 ? 50.178 -3.467 40.503 1.00 28.84 100 VAL B N 1
ATOM 2285 C CA . VAL B 2 99 ? 50.660 -4.773 40.926 1.00 31.72 100 VAL B CA 1
ATOM 2286 C C . VAL B 2 99 ? 51.406 -5.444 39.776 1.00 31.64 100 VAL B C 1
ATOM 2287 O O . VAL B 2 99 ? 51.054 -5.270 38.610 1.00 30.15 100 VAL B O 1
ATOM 2291 N N . ILE B 2 100 ? 52.441 -6.208 40.094 1.00 30.97 101 ILE B N 1
ATOM 2292 C CA . ILE B 2 100 ? 53.151 -6.912 39.040 1.00 33.28 101 ILE B CA 1
ATOM 2293 C C . ILE B 2 100 ? 52.948 -8.426 39.176 1.00 34.58 101 ILE B C 1
ATOM 2294 O O . ILE B 2 100 ? 52.918 -8.962 40.266 1.00 39.07 101 ILE B O 1
ATOM 2299 N N . SER B 2 101 ? 52.778 -9.110 38.057 1.00 37.16 102 SER B N 1
ATOM 2300 C CA . SER B 2 101 ? 52.626 -10.565 38.064 1.00 39.38 102 SER B CA 1
ATOM 2301 C C . SER B 2 101 ? 53.302 -11.165 36.832 1.00 41.40 102 SER B C 1
ATOM 2302 O O . SER B 2 101 ? 53.565 -10.475 35.849 1.00 37.08 102 SER B O 1
ATOM 2305 N N . LEU B 2 102 ? 53.590 -12.457 36.906 1.00 47.29 103 LEU B N 1
ATOM 2306 C CA . LEU B 2 102 ? 54.255 -13.178 35.832 1.00 51.52 103 LEU B CA 1
ATOM 2307 C C . LEU B 2 102 ? 53.226 -14.101 35.195 1.00 54.83 103 LEU B C 1
ATOM 2308 O O . LEU B 2 102 ? 52.487 -14.779 35.907 1.00 54.61 103 LEU B O 1
ATOM 2313 N N . SER B 2 103 ? 53.159 -14.115 33.864 1.00 60.01 104 SER B N 1
ATOM 2314 C CA . SER B 2 103 ? 52.192 -14.960 33.159 1.00 64.70 104 SER B CA 1
ATOM 2315 C C . SER B 2 103 ? 52.382 -16.445 33.441 1.00 69.05 104 SER B C 1
ATOM 2316 O O . SER B 2 103 ? 51.412 -17.179 33.628 1.00 69.84 104 SER B O 1
ATOM 2319 N N . ARG B 2 104 ? 53.634 -16.890 33.458 1.00 73.40 105 ARG B N 1
ATOM 2320 C CA . ARG B 2 104 ? 53.923 -18.298 33.692 1.00 78.80 105 ARG B CA 1
ATOM 2321 C C . ARG B 2 104 ? 54.687 -18.508 34.993 1.00 80.36 105 ARG B C 1
ATOM 2322 O O . ARG B 2 104 ? 55.230 -17.563 35.570 1.00 81.20 105 ARG B O 1
ATOM 2330 N N . THR B 2 105 ? 54.718 -19.754 35.451 1.00 81.43 106 THR B N 1
ATOM 2331 C CA . THR B 2 105 ? 55.416 -20.102 36.678 1.00 82.80 106 THR B CA 1
ATOM 2332 C C . THR B 2 105 ? 56.876 -19.738 36.547 1.00 83.98 106 THR B C 1
ATOM 2333 O O . THR B 2 105 ? 57.529 -19.858 35.537 1.00 83.72 106 THR B O 1
ATOM 2337 N N . GLU B 2 106 ? 57.415 -19.304 37.659 1.00 85.92 107 GLU B N 1
ATOM 2338 C CA . GLU B 2 106 ? 58.794 -18.914 37.721 1.00 87.84 107 GLU B CA 1
ATOM 2339 C C . GLU B 2 106 ? 59.780 -19.996 37.263 1.00 89.89 107 GLU B C 1
ATOM 2340 O O . GLU B 2 106 ? 59.534 -21.192 37.420 1.00 90.74 107 GLU B O 1
ATOM 2346 N N . ALA B 2 107 ? 60.897 -19.540 36.698 1.00 91.81 108 ALA B N 1
ATOM 2347 C CA . ALA B 2 107 ? 61.985 -20.385 36.204 1.00 93.57 108 ALA B CA 1
ATOM 2348 C C . ALA B 2 107 ? 63.201 -19.460 36.044 1.00 95.44 108 ALA B C 1
ATOM 2349 O O . ALA B 2 107 ? 63.055 -18.242 36.146 1.00 96.72 108 ALA B O 1
ATOM 2351 N N . LEU B 2 108 ? 64.383 -20.014 35.772 1.00 97.01 109 LEU B N 1
ATOM 2352 C CA . LEU B 2 108 ? 65.603 -19.201 35.664 1.00 98.18 109 LEU B CA 1
ATOM 2353 C C . LEU B 2 108 ? 66.168 -18.717 34.320 1.00 98.52 109 LEU B C 1
ATOM 2354 O O . LEU B 2 108 ? 67.197 -18.034 34.306 1.00 98.85 109 LEU B O 1
ATOM 2359 N N . ASN B 2 109 ? 65.541 -19.062 33.206 1.00 98.25 110 ASN B N 1
ATOM 2360 C CA . ASN B 2 109 ? 66.047 -18.585 31.926 1.00 97.76 110 ASN B CA 1
ATOM 2361 C C . ASN B 2 109 ? 64.986 -18.814 30.876 1.00 96.59 110 ASN B C 1
ATOM 2362 O O . ASN B 2 109 ? 65.210 -18.608 29.683 1.00 96.31 110 ASN B O 1
ATOM 2367 N N . HIS B 2 110 ? 63.823 -19.251 31.342 1.00 95.13 111 HIS B N 1
ATOM 2368 C CA . HIS B 2 110 ? 62.698 -19.482 30.467 1.00 94.19 111 HIS B CA 1
ATOM 2369 C C . HIS B 2 110 ? 62.066 -18.127 30.229 1.00 91.89 111 HIS B C 1
ATOM 2370 O O . HIS B 2 110 ? 61.896 -17.335 31.160 1.00 91.49 111 HIS B O 1
ATOM 2377 N N . HIS B 2 111 ? 61.749 -17.852 28.970 1.00 88.55 112 HIS B N 1
ATOM 2378 C CA . HIS B 2 111 ? 61.146 -16.590 28.606 1.00 84.27 112 HIS B CA 1
ATOM 2379 C C . HIS B 2 111 ? 59.717 -16.542 29.135 1.00 79.95 112 HIS B C 1
ATOM 2380 O O . HIS B 2 111 ? 58.916 -17.441 28.870 1.00 79.85 112 HIS B O 1
ATOM 2387 N N . ASN B 2 112 ? 59.410 -15.498 29.900 1.00 73.98 113 ASN B N 1
ATOM 2388 C CA . ASN B 2 112 ? 58.076 -15.334 30.456 1.00 67.06 113 ASN B CA 1
ATOM 2389 C C . ASN B 2 112 ? 57.590 -13.936 30.105 1.00 63.73 113 ASN B C 1
ATOM 2390 O O . ASN B 2 112 ? 58.157 -13.268 29.242 1.00 63.11 113 ASN B O 1
ATOM 2395 N N . THR B 2 113 ? 56.542 -13.488 30.779 1.00 60.55 114 THR B N 1
ATOM 2396 C CA . THR B 2 113 ? 56.004 -12.164 30.510 1.00 55.96 114 THR B CA 1
ATOM 2397 C C . THR B 2 113 ? 55.525 -11.478 31.787 1.00 52.10 114 THR B C 1
ATOM 2398 O O . THR B 2 113 ? 54.619 -11.986 32.456 1.00 52.31 114 THR B O 1
ATOM 2402 N N . LEU B 2 114 ? 56.162 -10.360 32.145 1.00 45.91 115 LEU B N 1
ATOM 2403 C CA . LEU B 2 114 ? 55.744 -9.588 33.319 1.00 41.36 115 LEU B CA 1
ATOM 2404 C C . LEU B 2 114 ? 54.553 -8.726 32.901 1.00 39.51 115 LEU B C 1
ATOM 2405 O O . LEU B 2 114 ? 54.523 -8.166 31.795 1.00 38.03 115 LEU B O 1
ATOM 2410 N N . VAL B 2 115 ? 53.575 -8.626 33.789 1.00 36.02 116 VAL B N 1
ATOM 2411 C CA . VAL B 2 115 ? 52.385 -7.837 33.531 1.00 33.42 116 VAL B CA 1
ATOM 2412 C C . VAL B 2 115 ? 52.177 -6.835 34.648 1.00 32.15 116 VAL B C 1
ATOM 2413 O O . VAL B 2 115 ? 51.991 -7.217 35.807 1.00 33.63 116 VAL B O 1
ATOM 2417 N N . CYS B 2 116 ? 52.217 -5.555 34.301 1.00 28.72 117 CYS B N 1
ATOM 2418 C CA . CYS B 2 116 ? 51.987 -4.524 35.285 1.00 26.25 117 CYS B CA 1
ATOM 2419 C C . CYS B 2 116 ? 50.518 -4.089 35.230 1.00 26.52 117 CYS B C 1
ATOM 2420 O O . CYS B 2 116 ? 50.138 -3.320 34.339 1.00 23.35 117 CYS B O 1
ATOM 2423 N N . SER B 2 117 ? 49.710 -4.572 36.177 1.00 22.75 118 SER B N 1
ATOM 2424 C CA . SER B 2 117 ? 48.297 -4.203 36.255 1.00 24.07 118 SER B CA 1
ATOM 2425 C C . SER B 2 117 ? 48.089 -2.866 37.004 1.00 25.49 118 SER B C 1
ATOM 2426 O O . SER B 2 117 ? 48.367 -2.751 38.216 1.00 25.97 118 SER B O 1
ATOM 2429 N N . VAL B 2 118 ? 47.611 -1.856 36.267 1.00 21.20 119 VAL B N 1
ATOM 2430 C CA . VAL B 2 118 ? 47.396 -0.505 36.814 1.00 17.18 119 VAL B CA 1
ATOM 2431 C C . VAL B 2 118 ? 45.896 -0.255 36.832 1.00 21.54 119 VAL B C 1
ATOM 2432 O O . VAL B 2 118 ? 45.296 0.045 35.788 1.00 24.05 119 VAL B O 1
ATOM 2436 N N . THR B 2 119 ? 45.282 -0.353 38.004 1.00 18.40 120 THR B N 1
ATOM 2437 C CA . THR B 2 119 ? 43.830 -0.233 38.054 1.00 23.11 120 THR B CA 1
ATOM 2438 C C . THR B 2 119 ? 43.208 0.827 38.944 1.00 21.01 120 THR B C 1
ATOM 2439 O O . THR B 2 119 ? 43.875 1.459 39.765 1.00 22.90 120 THR B O 1
ATOM 2443 N N . ASP B 2 120 ? 41.903 0.983 38.751 1.00 19.77 121 ASP B N 1
ATOM 2444 C CA . ASP B 2 120 ? 41.026 1.875 39.505 1.00 22.26 121 ASP B CA 1
ATOM 2445 C C . ASP B 2 120 ? 41.413 3.345 39.648 1.00 22.36 121 ASP B C 1
ATOM 2446 O O . ASP B 2 120 ? 41.212 3.957 40.706 1.00 20.53 121 ASP B O 1
ATOM 2451 N N . PHE B 2 121 ? 41.944 3.924 38.589 1.00 19.48 122 PHE B N 1
ATOM 2452 C CA . PHE B 2 121 ? 42.316 5.328 38.675 1.00 21.41 122 PHE B CA 1
ATOM 2453 C C . PHE B 2 121 ? 41.336 6.223 37.937 1.00 23.24 122 PHE B C 1
ATOM 2454 O O . PHE B 2 121 ? 40.524 5.741 37.132 1.00 20.29 122 PHE B O 1
ATOM 2462 N N . TYR B 2 122 ? 41.424 7.528 38.232 1.00 24.69 123 TYR B N 1
ATOM 2463 C CA . TYR B 2 122 ? 40.593 8.568 37.631 1.00 22.86 123 TYR B CA 1
ATOM 2464 C C . TYR B 2 122 ? 41.244 9.915 37.946 1.00 26.00 123 TYR B C 1
ATOM 2465 O O . TYR B 2 122 ? 41.599 10.169 39.084 1.00 26.50 123 TYR B O 1
ATOM 2474 N N . PRO B 2 123 ? 41.357 10.819 36.961 1.00 27.44 124 PRO B N 1
ATOM 2475 C CA . PRO B 2 123 ? 40.939 10.762 35.555 1.00 27.55 124 PRO B CA 1
ATOM 2476 C C . PRO B 2 123 ? 41.768 9.786 34.741 1.00 27.72 124 PRO B C 1
ATOM 2477 O O . PRO B 2 123 ? 42.677 9.154 35.260 1.00 29.09 124 PRO B O 1
ATOM 2481 N N . ALA B 2 124 ? 41.464 9.670 33.460 1.00 30.21 125 ALA B N 1
ATOM 2482 C CA . ALA B 2 124 ? 42.153 8.707 32.608 1.00 31.74 125 ALA B CA 1
ATOM 2483 C C . ALA B 2 124 ? 43.630 8.960 32.343 1.00 31.49 125 ALA B C 1
ATOM 2484 O O . ALA B 2 124 ? 44.355 8.038 31.966 1.00 28.30 125 ALA B O 1
ATOM 2486 N N . LYS B 2 125 ? 44.070 10.195 32.541 1.00 34.75 126 LYS B N 1
ATOM 2487 C CA . LYS B 2 125 ? 45.462 10.555 32.296 1.00 37.60 126 LYS B CA 1
ATOM 2488 C C . LYS B 2 125 ? 46.393 9.741 33.168 1.00 37.87 126 LYS B C 1
ATOM 2489 O O . LYS B 2 125 ? 46.330 9.817 34.412 1.00 39.40 126 LYS B O 1
ATOM 2495 N N . ILE B 2 126 ? 47.267 8.981 32.505 1.00 35.54 127 ILE B N 1
ATOM 2496 C CA . ILE B 2 126 ? 48.213 8.128 33.198 1.00 35.35 127 ILE B CA 1
ATOM 2497 C C . ILE B 2 126 ? 49.451 7.838 32.326 1.00 34.95 127 ILE B C 1
ATOM 2498 O O . ILE B 2 126 ? 49.384 7.930 31.102 1.00 33.24 127 ILE B O 1
ATOM 2503 N N . LYS B 2 127 ? 50.580 7.521 32.961 1.00 32.93 128 LYS B N 1
ATOM 2504 C CA . LYS B 2 127 ? 51.791 7.141 32.229 1.00 32.69 128 LYS B CA 1
ATOM 2505 C C . LYS B 2 127 ? 52.487 5.975 32.925 1.00 29.17 128 LYS B C 1
ATOM 2506 O O . LYS B 2 127 ? 52.880 6.088 34.071 1.00 29.57 128 LYS B O 1
ATOM 2512 N N . VAL B 2 128 ? 52.626 4.859 32.218 1.00 32.07 129 VAL B N 1
ATOM 2513 C CA . VAL B 2 128 ? 53.237 3.648 32.753 1.00 32.80 129 VAL B CA 1
ATOM 2514 C C . VAL B 2 128 ? 54.476 3.262 31.929 1.00 37.66 129 VAL B C 1
ATOM 2515 O O . VAL B 2 128 ? 54.442 3.230 30.698 1.00 37.53 129 VAL B O 1
ATOM 2519 N N . ARG B 2 129 ? 55.571 2.965 32.622 1.00 39.24 130 ARG B N 1
ATOM 2520 C CA . ARG B 2 129 ? 56.814 2.607 31.953 1.00 42.72 130 ARG B CA 1
ATOM 2521 C C . ARG B 2 129 ? 57.509 1.450 32.669 1.00 40.93 130 ARG B C 1
ATOM 2522 O O . ARG B 2 129 ? 57.472 1.359 33.895 1.00 39.63 130 ARG B O 1
ATOM 2530 N N . TRP B 2 130 ? 58.122 0.565 31.888 1.00 39.17 131 TRP B N 1
ATOM 2531 C CA . TRP B 2 130 ? 58.865 -0.573 32.417 1.00 40.60 131 TRP B CA 1
ATOM 2532 C C . TRP B 2 130 ? 60.365 -0.269 32.446 1.00 41.65 131 TRP B C 1
ATOM 2533 O O . TRP B 2 130 ? 60.893 0.403 31.556 1.00 42.69 131 TRP B O 1
ATOM 2544 N N . PHE B 2 131 ? 61.048 -0.773 33.465 1.00 42.67 132 PHE B N 1
ATOM 2545 C CA . PHE B 2 131 ? 62.488 -0.579 33.604 1.00 44.13 132 PHE B CA 1
ATOM 2546 C C . PHE B 2 131 ? 63.149 -1.887 33.993 1.00 45.87 132 PHE B C 1
ATOM 2547 O O . PHE B 2 131 ? 62.617 -2.643 34.796 1.00 45.79 132 PHE B O 1
ATOM 2555 N N . ARG B 2 132 ? 64.307 -2.164 33.410 1.00 47.51 133 ARG B N 1
ATOM 2556 C CA . ARG B 2 132 ? 65.043 -3.371 33.765 1.00 51.19 133 ARG B CA 1
ATOM 2557 C C . ARG B 2 132 ? 66.344 -2.884 34.405 1.00 52.63 133 ARG B C 1
ATOM 2558 O O . ARG B 2 132 ? 67.095 -2.113 33.795 1.00 52.20 133 ARG B O 1
ATOM 2566 N N . ASN B 2 133 ? 66.596 -3.324 35.634 1.00 54.02 134 ASN B N 1
ATOM 2567 C CA . ASN B 2 133 ? 67.786 -2.918 36.372 1.00 57.30 134 ASN B CA 1
ATOM 2568 C C . ASN B 2 133 ? 68.043 -1.422 36.288 1.00 59.97 134 ASN B C 1
ATOM 2569 O O . ASN B 2 133 ? 69.194 -0.994 36.274 1.00 62.03 134 ASN B O 1
ATOM 2574 N N . GLY B 2 134 ? 66.983 -0.626 36.201 1.00 60.86 135 GLY B N 1
ATOM 2575 C CA . GLY B 2 134 ? 67.171 0.813 36.158 1.00 62.96 135 GLY B CA 1
ATOM 2576 C C . GLY B 2 134 ? 67.035 1.531 34.832 1.00 65.34 135 GLY B C 1
ATOM 2577 O O . GLY B 2 134 ? 66.970 2.758 34.815 1.00 65.72 135 GLY B O 1
ATOM 2578 N N . GLN B 2 135 ? 66.991 0.803 33.722 1.00 68.65 136 GLN B N 1
ATOM 2579 C CA . GLN B 2 135 ? 66.855 1.456 32.425 1.00 71.20 136 GLN B CA 1
ATOM 2580 C C . GLN B 2 135 ? 65.566 1.134 31.683 1.00 70.21 136 GLN B C 1
ATOM 2581 O O . GLN B 2 135 ? 65.054 0.018 31.747 1.00 71.28 136 GLN B O 1
ATOM 2587 N N . GLU B 2 136 ? 65.051 2.131 30.972 1.00 68.63 137 GLU B N 1
ATOM 2588 C CA . GLU B 2 136 ? 63.798 1.987 30.252 1.00 68.12 137 GLU B CA 1
ATOM 2589 C C . GLU B 2 136 ? 63.755 0.938 29.156 1.00 65.85 137 GLU B C 1
ATOM 2590 O O . GLU B 2 136 ? 64.404 1.060 28.123 1.00 68.67 137 GLU B O 1
ATOM 2596 N N . GLU B 2 137 ? 62.982 -0.111 29.400 1.00 61.98 138 GLU B N 1
ATOM 2597 C CA . GLU B 2 137 ? 62.817 -1.164 28.416 1.00 59.23 138 GLU B CA 1
ATOM 2598 C C . GLU B 2 137 ? 62.139 -0.557 27.187 1.00 58.46 138 GLU B C 1
ATOM 2599 O O . GLU B 2 137 ? 61.038 -0.003 27.271 1.00 55.80 138 GLU B O 1
ATOM 2605 N N . THR B 2 138 ? 62.812 -0.638 26.050 1.00 58.97 139 THR B N 1
ATOM 2606 C CA . THR B 2 138 ? 62.261 -0.113 24.808 1.00 58.72 139 THR B CA 1
ATOM 2607 C C . THR B 2 138 ? 62.356 -1.182 23.750 1.00 56.24 139 THR B C 1
ATOM 2608 O O . THR B 2 138 ? 62.967 -0.955 22.712 1.00 57.23 139 THR B O 1
ATOM 2612 N N . VAL B 2 139 ? 61.768 -2.348 24.015 1.00 54.65 140 VAL B N 1
ATOM 2613 C CA . VAL B 2 139 ? 61.807 -3.444 23.053 1.00 53.67 140 VAL B CA 1
ATOM 2614 C C . VAL B 2 139 ? 60.521 -4.264 23.001 1.00 52.43 140 VAL B C 1
ATOM 2615 O O . VAL B 2 139 ? 59.743 -4.167 22.049 1.00 56.46 140 VAL B O 1
ATOM 2619 N N . GLY B 2 140 ? 60.304 -5.080 24.024 1.00 47.17 141 GLY B N 1
ATOM 2620 C CA . GLY B 2 140 ? 59.129 -5.929 24.032 1.00 41.75 141 GLY B CA 1
ATOM 2621 C C . GLY B 2 140 ? 58.022 -5.519 24.976 1.00 36.81 141 GLY B C 1
ATOM 2622 O O . GLY B 2 140 ? 57.462 -6.345 25.706 1.00 35.01 141 GLY B O 1
ATOM 2623 N N . VAL B 2 141 ? 57.711 -4.235 24.968 1.00 32.93 142 VAL B N 1
ATOM 2624 C CA . VAL B 2 141 ? 56.645 -3.741 25.800 1.00 31.10 142 VAL B CA 1
ATOM 2625 C C . VAL B 2 141 ? 55.403 -3.571 24.934 1.00 33.70 142 VAL B C 1
ATOM 2626 O O . VAL B 2 141 ? 55.506 -3.265 23.746 1.00 31.88 142 VAL B O 1
ATOM 2630 N N . SER B 2 142 ? 54.240 -3.786 25.535 1.00 33.60 143 SER B N 1
ATOM 2631 C CA . SER B 2 142 ? 52.976 -3.609 24.852 1.00 34.97 143 SER B CA 1
ATOM 2632 C C . SER B 2 142 ? 51.944 -3.360 25.942 1.00 36.41 143 SER B C 1
ATOM 2633 O O . SER B 2 142 ? 52.192 -3.660 27.117 1.00 35.50 143 SER B O 1
ATOM 2636 N N . SER B 2 143 ? 50.801 -2.786 25.576 1.00 32.29 144 SER B N 1
ATOM 2637 C CA . SER B 2 143 ? 49.776 -2.552 26.568 1.00 31.63 144 SER B CA 1
ATOM 2638 C C . SER B 2 143 ? 48.389 -2.547 25.981 1.00 32.94 144 SER B C 1
ATOM 2639 O O . SER B 2 143 ? 48.215 -2.360 24.763 1.00 31.63 144 SER B O 1
ATOM 2642 N N . THR B 2 144 ? 47.397 -2.764 26.847 1.00 30.58 145 THR B N 1
ATOM 2643 C CA . THR B 2 144 ? 46.013 -2.740 26.423 1.00 30.30 145 THR B CA 1
ATOM 2644 C C . THR B 2 144 ? 45.649 -1.286 26.228 1.00 30.96 145 THR B C 1
ATOM 2645 O O . THR B 2 144 ? 46.347 -0.391 26.713 1.00 32.34 145 THR B O 1
ATOM 2649 N N . GLN B 2 145 ? 44.570 -1.040 25.495 1.00 34.17 146 GLN B N 1
ATOM 2650 C CA . GLN B 2 145 ? 44.079 0.320 25.314 1.00 36.62 146 GLN B CA 1
ATOM 2651 C C . GLN B 2 145 ? 43.578 0.699 26.708 1.00 33.64 146 GLN B C 1
ATOM 2652 O O . GLN B 2 145 ? 43.431 -0.168 27.558 1.00 33.97 146 GLN B O 1
ATOM 2658 N N . LEU B 2 146 ? 43.353 1.981 26.961 1.00 32.57 147 LEU B N 1
ATOM 2659 C CA . LEU B 2 146 ? 42.839 2.404 28.261 1.00 32.33 147 LEU B CA 1
ATOM 2660 C C . LEU B 2 146 ? 41.442 1.780 28.353 1.00 30.96 147 LEU B C 1
ATOM 2661 O O . LEU B 2 146 ? 40.659 1.887 27.420 1.00 32.37 147 LEU B O 1
ATOM 2666 N N . ILE B 2 147 ? 41.146 1.127 29.470 1.00 26.42 148 ILE B N 1
ATOM 2667 C CA . ILE B 2 147 ? 39.871 0.465 29.662 1.00 26.12 148 ILE B CA 1
ATOM 2668 C C . ILE B 2 147 ? 39.017 1.294 30.632 1.00 25.38 148 ILE B C 1
ATOM 2669 O O . ILE B 2 147 ? 39.491 1.759 31.664 1.00 21.48 148 ILE B O 1
ATOM 2674 N N . ARG B 2 148 ? 37.757 1.486 30.275 1.00 22.85 149 ARG B N 1
ATOM 2675 C CA . ARG B 2 148 ? 36.833 2.260 31.081 1.00 24.95 149 ARG B CA 1
ATOM 2676 C C . ARG B 2 148 ? 35.989 1.223 31.817 1.00 22.94 149 ARG B C 1
ATOM 2677 O O . ARG B 2 148 ? 35.324 0.410 31.174 1.00 25.41 149 ARG B O 1
ATOM 2685 N N . ASN B 2 149 ? 36.030 1.231 33.148 1.00 19.60 150 ASN B N 1
ATOM 2686 C CA . ASN B 2 149 ? 35.277 0.233 33.926 1.00 20.45 150 ASN B CA 1
ATOM 2687 C C . ASN B 2 149 ? 33.763 0.522 34.017 1.00 20.17 150 ASN B C 1
ATOM 2688 O O . ASN B 2 149 ? 32.989 -0.331 34.464 1.00 15.60 150 ASN B O 1
ATOM 2693 N N . GLY B 2 150 ? 33.367 1.727 33.609 1.00 23.52 151 GLY B N 1
ATOM 2694 C CA . GLY B 2 150 ? 31.963 2.118 33.639 1.00 21.83 151 GLY B CA 1
ATOM 2695 C C . GLY B 2 150 ? 31.490 2.595 34.992 1.00 23.09 151 GLY B C 1
ATOM 2696 O O . GLY B 2 150 ? 30.311 2.896 35.160 1.00 20.92 151 GLY B O 1
ATOM 2697 N N . ASP B 2 151 ? 32.407 2.654 35.961 1.00 20.45 152 ASP B N 1
ATOM 2698 C CA . ASP B 2 151 ? 32.065 3.081 37.317 1.00 21.42 152 ASP B CA 1
ATOM 2699 C C . ASP B 2 151 ? 32.905 4.300 37.751 1.00 20.23 152 ASP B C 1
ATOM 2700 O O . ASP B 2 151 ? 33.125 4.536 38.947 1.00 20.09 152 ASP B O 1
ATOM 2705 N N . TRP B 2 152 ? 33.400 5.047 36.771 1.00 21.22 153 TRP B N 1
ATOM 2706 C CA . TRP B 2 152 ? 34.201 6.220 37.047 1.00 22.31 153 TRP B CA 1
ATOM 2707 C C . TRP B 2 152 ? 35.641 5.896 37.467 1.00 21.33 153 TRP B C 1
ATOM 2708 O O . TRP B 2 152 ? 36.239 6.648 38.229 1.00 18.95 153 TRP B O 1
ATOM 2719 N N . THR B 2 153 ? 36.164 4.767 36.979 1.00 17.61 154 THR B N 1
ATOM 2720 C CA . THR B 2 153 ? 37.566 4.382 37.205 1.00 21.12 154 THR B CA 1
ATOM 2721 C C . THR B 2 153 ? 38.051 3.743 35.901 1.00 19.77 154 THR B C 1
ATOM 2722 O O . THR B 2 153 ? 37.238 3.242 35.124 1.00 22.93 154 THR B O 1
ATOM 2726 N N . PHE B 2 154 ? 39.352 3.786 35.655 1.00 24.36 155 PHE B N 1
ATOM 2727 C CA . PHE B 2 154 ? 39.957 3.181 34.468 1.00 26.60 155 PHE B CA 1
ATOM 2728 C C . PHE B 2 154 ? 41.012 2.169 34.874 1.00 26.93 155 PHE B C 1
ATOM 2729 O O . PHE B 2 154 ? 41.469 2.137 36.012 1.00 28.05 155 PHE B O 1
ATOM 2737 N N . GLN B 2 155 ? 41.403 1.344 33.922 1.00 26.28 156 GLN B N 1
ATOM 2738 C CA . GLN B 2 155 ? 42.460 0.383 34.143 1.00 26.93 156 GLN B CA 1
ATOM 2739 C C . GLN B 2 155 ? 43.221 0.196 32.835 1.00 28.04 156 GLN B C 1
ATOM 2740 O O . GLN B 2 155 ? 42.688 0.456 31.737 1.00 27.51 156 GLN B O 1
ATOM 2746 N N . VAL B 2 156 ? 44.479 -0.211 32.977 1.00 24.43 157 VAL B N 1
ATOM 2747 C CA . VAL B 2 156 ? 45.361 -0.480 31.862 1.00 27.10 157 VAL B CA 1
ATOM 2748 C C . VAL B 2 156 ? 46.400 -1.514 32.292 1.00 28.95 157 VAL B C 1
ATOM 2749 O O . VAL B 2 156 ? 46.902 -1.480 33.417 1.00 30.57 157 VAL B O 1
ATOM 2753 N N . LEU B 2 157 ? 46.681 -2.450 31.398 1.00 28.42 158 LEU B N 1
ATOM 2754 C CA . LEU B 2 157 ? 47.656 -3.517 31.613 1.00 30.61 158 LEU B CA 1
ATOM 2755 C C . LEU B 2 157 ? 48.840 -3.290 30.642 1.00 32.35 158 LEU B C 1
ATOM 2756 O O . LEU B 2 157 ? 48.651 -3.142 29.423 1.00 27.21 158 LEU B O 1
ATOM 2761 N N . VAL B 2 158 ? 50.048 -3.252 31.192 1.00 31.82 159 VAL B N 1
ATOM 2762 C CA . VAL B 2 158 ? 51.254 -3.017 30.399 1.00 31.53 159 VAL B CA 1
ATOM 2763 C C . VAL B 2 158 ? 52.170 -4.212 30.548 1.00 32.44 159 VAL B C 1
ATOM 2764 O O . VAL B 2 158 ? 52.699 -4.464 31.632 1.00 35.22 159 VAL B O 1
ATOM 2768 N N . MET B 2 159 ? 52.332 -4.949 29.448 1.00 33.76 160 MET B N 1
ATOM 2769 C CA . MET B 2 159 ? 53.146 -6.152 29.397 1.00 34.89 160 MET B CA 1
ATOM 2770 C C . MET B 2 159 ? 54.594 -5.944 28.952 1.00 36.27 160 MET B C 1
ATOM 2771 O O . MET B 2 159 ? 54.912 -5.059 28.149 1.00 30.17 160 MET B O 1
ATOM 2776 N N . LEU B 2 160 ? 55.470 -6.799 29.478 1.00 39.54 161 LEU B N 1
ATOM 2777 C CA . LEU B 2 160 ? 56.881 -6.755 29.128 1.00 42.06 161 LEU B CA 1
ATOM 2778 C C . LEU B 2 160 ? 57.386 -8.148 28.796 1.00 44.91 161 LEU B C 1
ATOM 2779 O O . LEU B 2 160 ? 57.254 -9.072 29.596 1.00 45.21 161 LEU B O 1
ATOM 2784 N N . GLU B 2 161 ? 57.948 -8.295 27.602 1.00 48.11 162 GLU B N 1
ATOM 2785 C CA . GLU B 2 161 ? 58.520 -9.575 27.173 1.00 51.00 162 GLU B CA 1
ATOM 2786 C C . GLU B 2 161 ? 59.890 -9.696 27.836 1.00 50.25 162 GLU B C 1
ATOM 2787 O O . GLU B 2 161 ? 60.710 -8.774 27.759 1.00 49.09 162 GLU B O 1
ATOM 2793 N N . MET B 2 162 ? 60.147 -10.817 28.496 1.00 51.34 163 MET B N 1
ATOM 2794 C CA . MET B 2 162 ? 61.430 -10.965 29.165 1.00 54.20 163 MET B CA 1
ATOM 2795 C C . MET B 2 162 ? 61.814 -12.391 29.520 1.00 55.57 163 MET B C 1
ATOM 2796 O O . MET B 2 162 ? 61.151 -13.350 29.132 1.00 54.50 163 MET B O 1
ATOM 2801 N N . THR B 2 163 ? 62.916 -12.505 30.256 1.00 59.28 164 THR B N 1
ATOM 2802 C CA . THR B 2 163 ? 63.441 -13.785 30.711 1.00 60.64 164 THR B CA 1
ATOM 2803 C C . THR B 2 163 ? 64.069 -13.560 32.073 1.00 62.26 164 THR B C 1
ATOM 2804 O O . THR B 2 163 ? 65.081 -12.866 32.186 1.00 62.21 164 THR B O 1
ATOM 2808 N N . PRO B 2 164 ? 63.472 -14.134 33.129 1.00 64.38 165 PRO B N 1
ATOM 2809 C CA . PRO B 2 164 ? 64.017 -13.961 34.476 1.00 67.35 165 PRO B CA 1
ATOM 2810 C C . PRO B 2 164 ? 65.457 -14.445 34.640 1.00 70.76 165 PRO B C 1
ATOM 2811 O O . PRO B 2 164 ? 65.844 -15.500 34.136 1.00 70.37 165 PRO B O 1
ATOM 2815 N N . ARG B 2 165 ? 66.246 -13.633 35.335 1.00 74.49 166 ARG B N 1
ATOM 2816 C CA . ARG B 2 165 ? 67.647 -13.923 35.599 1.00 77.72 166 ARG B CA 1
ATOM 2817 C C . ARG B 2 165 ? 67.989 -13.318 36.953 1.00 79.17 166 ARG B C 1
ATOM 2818 O O . ARG B 2 165 ? 67.669 -12.154 37.219 1.00 80.47 166 ARG B O 1
ATOM 2826 N N . ARG B 2 166 ? 68.639 -14.106 37.805 1.00 79.21 167 ARG B N 1
ATOM 2827 C CA . ARG B 2 166 ? 69.003 -13.639 39.143 1.00 78.33 167 ARG B CA 1
ATOM 2828 C C . ARG B 2 166 ? 69.761 -12.317 39.150 1.00 75.34 167 ARG B C 1
ATOM 2829 O O . ARG B 2 166 ? 70.551 -12.022 38.243 1.00 73.93 167 ARG B O 1
ATOM 2837 N N . GLY B 2 167 ? 69.500 -11.525 40.185 1.00 72.39 168 GLY B N 1
ATOM 2838 C CA . GLY B 2 167 ? 70.154 -10.241 40.331 1.00 70.26 168 GLY B CA 1
ATOM 2839 C C . GLY B 2 167 ? 69.456 -9.128 39.577 1.00 68.11 168 GLY B C 1
ATOM 2840 O O . GLY B 2 167 ? 69.729 -7.948 39.807 1.00 67.76 168 GLY B O 1
ATOM 2841 N N . GLU B 2 168 ? 68.557 -9.498 38.670 1.00 66.52 169 GLU B N 1
ATOM 2842 C CA . GLU B 2 168 ? 67.836 -8.509 37.880 1.00 64.60 169 GLU B CA 1
ATOM 2843 C C . GLU B 2 168 ? 66.594 -7.984 38.586 1.00 60.16 169 GLU B C 1
ATOM 2844 O O . GLU B 2 168 ? 65.823 -8.741 39.169 1.00 59.74 169 GLU B O 1
ATOM 2850 N N . VAL B 2 169 ? 66.422 -6.671 38.527 1.00 56.21 170 VAL B N 1
ATOM 2851 C CA . VAL B 2 169 ? 65.285 -6.008 39.142 1.00 53.10 170 VAL B CA 1
ATOM 2852 C C . VAL B 2 169 ? 64.472 -5.281 38.069 1.00 49.59 170 VAL B C 1
ATOM 2853 O O . VAL B 2 169 ? 65.005 -4.432 37.360 1.00 48.41 170 VAL B O 1
ATOM 2857 N N . TYR B 2 170 ? 63.192 -5.620 37.946 1.00 46.60 171 TYR B N 1
ATOM 2858 C CA . TYR B 2 170 ? 62.315 -4.952 36.978 1.00 42.71 171 TYR B CA 1
ATOM 2859 C C . TYR B 2 170 ? 61.359 -4.036 37.719 1.00 40.01 171 TYR B C 1
ATOM 2860 O O . TYR B 2 170 ? 60.741 -4.431 38.717 1.00 39.75 171 TYR B O 1
ATOM 2869 N N . THR B 2 171 ? 61.223 -2.818 37.221 1.00 37.37 172 THR B N 1
ATOM 2870 C CA . THR B 2 171 ? 60.337 -1.862 37.849 1.00 36.49 172 THR B CA 1
ATOM 2871 C C . THR B 2 171 ? 59.262 -1.309 36.897 1.00 36.44 172 THR B C 1
ATOM 2872 O O . THR B 2 171 ? 59.561 -0.989 35.727 1.00 29.72 172 THR B O 1
ATOM 2876 N N . CYS B 2 172 ? 58.024 -1.223 37.413 1.00 36.06 173 CYS B N 1
ATOM 2877 C CA . CYS B 2 172 ? 56.885 -0.657 36.699 1.00 35.73 173 CYS B CA 1
ATOM 2878 C C . CYS B 2 172 ? 56.774 0.745 37.281 1.00 35.75 173 CYS B C 1
ATOM 2879 O O . CYS B 2 172 ? 56.622 0.895 38.488 1.00 38.28 173 CYS B O 1
ATOM 2882 N N . HIS B 2 173 ? 56.860 1.758 36.421 1.00 36.39 174 HIS B N 1
ATOM 2883 C CA . HIS B 2 173 ? 56.808 3.162 36.809 1.00 39.57 174 HIS B CA 1
ATOM 2884 C C . HIS B 2 173 ? 55.479 3.784 36.352 1.00 39.64 174 HIS B C 1
ATOM 2885 O O . HIS B 2 173 ? 55.094 3.662 35.183 1.00 36.91 174 HIS B O 1
ATOM 2892 N N . VAL B 2 174 ? 54.814 4.489 37.265 1.00 38.08 175 VAL B N 1
ATOM 2893 C CA . VAL B 2 174 ? 53.499 5.049 36.974 1.00 37.04 175 VAL B CA 1
ATOM 2894 C C . VAL B 2 174 ? 53.285 6.455 37.513 1.00 36.35 175 VAL B C 1
ATOM 2895 O O . VAL B 2 174 ? 53.460 6.705 38.689 1.00 37.86 175 VAL B O 1
ATOM 2899 N N . GLU B 2 175 ? 52.868 7.365 36.651 1.00 35.81 176 GLU B N 1
ATOM 2900 C CA . GLU B 2 175 ? 52.612 8.737 37.074 1.00 39.16 176 GLU B CA 1
ATOM 2901 C C . GLU B 2 175 ? 51.147 9.080 36.797 1.00 36.72 176 GLU B C 1
ATOM 2902 O O . GLU B 2 175 ? 50.616 8.785 35.729 1.00 37.20 176 GLU B O 1
ATOM 2908 N N . HIS B 2 176 ? 50.496 9.706 37.768 1.00 35.97 177 HIS B N 1
ATOM 2909 C CA . HIS B 2 176 ? 49.094 10.060 37.633 1.00 35.86 177 HIS B CA 1
ATOM 2910 C C . HIS B 2 176 ? 48.848 11.330 38.399 1.00 35.28 177 HIS B C 1
ATOM 2911 O O . HIS B 2 176 ? 49.509 11.570 39.392 1.00 35.59 177 HIS B O 1
ATOM 2918 N N . PRO B 2 177 ? 47.872 12.148 37.957 1.00 38.55 178 PRO B N 1
ATOM 2919 C CA . PRO B 2 177 ? 47.542 13.412 38.631 1.00 38.92 178 PRO B CA 1
ATOM 2920 C C . PRO B 2 177 ? 47.203 13.182 40.102 1.00 39.60 178 PRO B C 1
ATOM 2921 O O . PRO B 2 177 ? 47.428 14.048 40.941 1.00 41.16 178 PRO B O 1
ATOM 2925 N N . SER B 2 178 ? 46.650 12.020 40.427 1.00 38.48 179 SER B N 1
ATOM 2926 C CA . SER B 2 178 ? 46.312 11.764 41.829 1.00 40.64 179 SER B CA 1
ATOM 2927 C C . SER B 2 178 ? 47.567 11.572 42.678 1.00 41.53 179 SER B C 1
ATOM 2928 O O . SER B 2 178 ? 47.504 11.632 43.897 1.00 39.71 179 SER B O 1
ATOM 2931 N N . LEU B 2 179 ? 48.703 11.357 42.024 1.00 46.00 180 LEU B N 1
ATOM 2932 C CA . LEU B 2 179 ? 49.958 11.084 42.723 1.00 50.46 180 LEU B CA 1
ATOM 2933 C C . LEU B 2 179 ? 50.915 12.252 42.968 1.00 54.45 180 LEU B C 1
ATOM 2934 O O . LEU B 2 179 ? 51.276 12.974 42.034 1.00 58.63 180 LEU B O 1
ATOM 2939 N N . LYS B 2 180 ? 51.329 12.419 44.224 1.00 59.43 181 LYS B N 1
ATOM 2940 C CA . LYS B 2 180 ? 52.282 13.471 44.589 1.00 64.01 181 LYS B CA 1
ATOM 2941 C C . LYS B 2 180 ? 53.631 13.058 44.010 1.00 63.27 181 LYS B C 1
ATOM 2942 O O . LYS B 2 180 ? 54.334 13.848 43.381 1.00 63.75 181 LYS B O 1
ATOM 2948 N N . SER B 2 181 ? 53.984 11.802 44.236 1.00 62.22 182 SER B N 1
ATOM 2949 C CA . SER B 2 181 ? 55.219 11.258 43.708 1.00 62.13 182 SER B CA 1
ATOM 2950 C C . SER B 2 181 ? 54.858 9.954 42.980 1.00 60.38 182 SER B C 1
ATOM 2951 O O . SER B 2 181 ? 54.045 9.172 43.475 1.00 57.12 182 SER B O 1
ATOM 2954 N N . PRO B 2 182 ? 55.456 9.715 41.798 1.00 59.17 183 PRO B N 1
ATOM 2955 C CA . PRO B 2 182 ? 55.191 8.510 41.009 1.00 59.34 183 PRO B CA 1
ATOM 2956 C C . PRO B 2 182 ? 55.247 7.231 41.827 1.00 57.72 183 PRO B C 1
ATOM 2957 O O . PRO B 2 182 ? 55.818 7.202 42.920 1.00 56.69 183 PRO B O 1
ATOM 2961 N N . ILE B 2 183 ? 54.635 6.181 41.290 1.00 53.34 184 ILE B N 1
ATOM 2962 C CA . ILE B 2 183 ? 54.643 4.891 41.944 1.00 50.99 184 ILE B CA 1
ATOM 2963 C C . ILE B 2 183 ? 55.621 4.008 41.194 1.00 50.06 184 ILE B C 1
ATOM 2964 O O . ILE B 2 183 ? 55.718 4.076 39.967 1.00 49.88 184 ILE B O 1
ATOM 2969 N N . THR B 2 184 ? 56.365 3.201 41.940 1.00 47.86 185 THR B N 1
ATOM 2970 C CA . THR B 2 184 ? 57.295 2.268 41.346 1.00 46.07 185 THR B CA 1
ATOM 2971 C C . THR B 2 184 ? 57.092 0.948 42.057 1.00 43.72 185 THR B C 1
ATOM 2972 O O . THR B 2 184 ? 57.016 0.882 43.281 1.00 44.06 185 THR B O 1
ATOM 2976 N N . VAL B 2 185 ? 56.959 -0.114 41.286 1.00 43.44 186 VAL B N 1
ATOM 2977 C CA . VAL B 2 185 ? 56.782 -1.421 41.887 1.00 41.78 186 VAL B CA 1
ATOM 2978 C C . VAL B 2 185 ? 57.839 -2.296 41.277 1.00 44.31 186 VAL B C 1
ATOM 2979 O O . VAL B 2 185 ? 57.962 -2.399 40.053 1.00 39.12 186 VAL B O 1
ATOM 2983 N N . GLU B 2 186 ? 58.614 -2.916 42.156 1.00 46.82 187 GLU B N 1
ATOM 2984 C CA . GLU B 2 186 ? 59.696 -3.772 41.733 1.00 51.97 187 GLU B CA 1
ATOM 2985 C C . GLU B 2 186 ? 59.301 -5.227 41.751 1.00 51.11 187 GLU B C 1
ATOM 2986 O O . GLU B 2 186 ? 58.377 -5.634 42.443 1.00 51.96 187 GLU B O 1
ATOM 2992 N N . TRP B 2 187 ? 60.022 -5.998 40.959 1.00 51.35 188 TRP B N 1
ATOM 2993 C CA . TRP B 2 187 ? 59.823 -7.424 40.855 1.00 51.89 188 TRP B CA 1
ATOM 2994 C C . TRP B 2 187 ? 61.238 -7.950 40.609 1.00 53.26 188 TRP B C 1
ATOM 2995 O O . TRP B 2 187 ? 62.001 -7.351 39.837 1.00 51.46 188 TRP B O 1
ATOM 3006 N N . ARG B 2 188 ? 61.601 -9.042 41.279 1.00 56.17 189 ARG B N 1
ATOM 3007 C CA . ARG B 2 188 ? 62.943 -9.614 41.122 1.00 58.70 189 ARG B CA 1
ATOM 3008 C C . ARG B 2 188 ? 62.908 -11.110 40.882 1.00 59.81 189 ARG B C 1
ATOM 3009 O O . ARG B 2 188 ? 62.096 -11.822 41.478 1.00 58.73 189 ARG B O 1
ATOM 3017 N N . ALA B 2 189 ? 63.799 -11.572 40.006 1.00 61.90 190 ALA B N 1
ATOM 3018 C CA . ALA B 2 189 ? 63.910 -12.985 39.640 1.00 64.43 190 ALA B CA 1
ATOM 3019 C C . ALA B 2 189 ? 63.649 -13.949 40.794 1.00 65.60 190 ALA B C 1
ATOM 3020 O O . ALA B 2 189 ? 62.699 -14.752 40.672 1.00 67.06 190 ALA B O 1
ATOM 3022 N N . SER C 3 2 ? 24.723 25.893 41.861 1.00 85.32 -3 SER P N 1
ATOM 3023 C CA . SER C 3 2 ? 24.162 24.857 42.776 1.00 85.68 -3 SER P CA 1
ATOM 3024 C C . SER C 3 2 ? 23.340 23.814 42.020 1.00 85.46 -3 SER P C 1
ATOM 3025 O O . SER C 3 2 ? 23.743 22.651 41.920 1.00 84.78 -3 SER P O 1
ATOM 3028 N N . ARG C 3 3 ? 22.194 24.238 41.488 1.00 84.21 -2 ARG P N 1
ATOM 3029 C CA . ARG C 3 3 ? 21.304 23.349 40.744 1.00 83.47 -2 ARG P CA 1
ATOM 3030 C C . ARG C 3 3 ? 21.693 23.209 39.279 1.00 80.53 -2 ARG P C 1
ATOM 3031 O O . ARG C 3 3 ? 21.715 24.186 38.533 1.00 81.67 -2 ARG P O 1
ATOM 3033 N N . GLY C 3 4 ? 21.997 21.981 38.874 1.00 78.06 -1 GLY P N 1
ATOM 3034 C CA . GLY C 3 4 ? 22.377 21.725 37.498 1.00 73.77 -1 GLY P CA 1
ATOM 3035 C C . GLY C 3 4 ? 21.234 22.033 36.552 1.00 69.90 -1 GLY P C 1
ATOM 3036 O O . GLY C 3 4 ? 20.075 22.102 36.967 1.00 68.36 -1 GLY P O 1
ATOM 3037 N N . GLY C 3 5 ? 21.558 22.209 35.275 1.00 65.77 0 GLY P N 1
ATOM 3038 C CA . GLY C 3 5 ? 20.529 22.526 34.310 1.00 58.91 0 GLY P CA 1
ATOM 3039 C C . GLY C 3 5 ? 20.520 21.553 33.166 1.00 55.90 0 GLY P C 1
ATOM 3040 O O . GLY C 3 5 ? 21.567 21.109 32.691 1.00 57.30 0 GLY P O 1
ATOM 3041 N N . ALA C 3 6 ? 19.324 21.215 32.714 1.00 53.29 1 ALA P N 1
ATOM 3042 C CA . ALA C 3 6 ? 19.176 20.291 31.609 1.00 49.38 1 ALA P CA 1
ATOM 3043 C C . ALA C 3 6 ? 18.988 21.072 30.313 1.00 50.80 1 ALA P C 1
ATOM 3044 O O . ALA C 3 6 ? 18.560 22.223 30.335 1.00 51.51 1 ALA P O 1
ATOM 3046 N N . SER C 3 7 ? 19.315 20.432 29.194 1.00 51.84 2 SER P N 1
ATOM 3047 C CA . SER C 3 7 ? 19.168 21.015 27.870 1.00 51.06 2 SER P CA 1
ATOM 3048 C C . SER C 3 7 ? 17.784 20.661 27.328 1.00 54.29 2 SER P C 1
ATOM 3049 O O . SER C 3 7 ? 17.597 19.553 26.818 1.00 54.59 2 SER P O 1
ATOM 3052 N N . GLN C 3 8 ? 16.834 21.593 27.425 1.00 54.39 3 GLN P N 1
ATOM 3053 C CA . GLN C 3 8 ? 15.464 21.389 26.929 1.00 54.03 3 GLN P CA 1
ATOM 3054 C C . GLN C 3 8 ? 15.384 20.539 25.644 1.00 51.18 3 GLN P C 1
ATOM 3055 O O . GLN C 3 8 ? 16.057 20.837 24.668 1.00 51.48 3 GLN P O 1
ATOM 3061 N N . TYR C 3 9 ? 14.576 19.479 25.661 1.00 50.65 4 TYR P N 1
ATOM 3062 C CA . TYR C 3 9 ? 14.348 18.624 24.481 1.00 52.11 4 TYR P CA 1
ATOM 3063 C C . TYR C 3 9 ? 13.105 19.267 23.841 1.00 54.03 4 TYR P C 1
ATOM 3064 O O . TYR C 3 9 ? 12.003 19.115 24.368 1.00 54.89 4 TYR P O 1
ATOM 3073 N N . ARG C 3 10 ? 13.284 19.983 22.729 1.00 54.96 5 ARG P N 1
ATOM 3074 C CA . ARG C 3 10 ? 12.183 20.698 22.057 1.00 56.57 5 ARG P CA 1
ATOM 3075 C C . ARG C 3 10 ? 11.178 19.874 21.218 1.00 56.02 5 ARG P C 1
ATOM 3076 O O . ARG C 3 10 ? 11.562 19.117 20.323 1.00 57.98 5 ARG P O 1
ATOM 3084 N N . PRO C 3 11 ? 9.867 20.050 21.488 1.00 55.48 6 PRO P N 1
ATOM 3085 C CA . PRO C 3 11 ? 8.752 19.367 20.813 1.00 57.95 6 PRO P CA 1
ATOM 3086 C C . PRO C 3 11 ? 8.462 19.922 19.419 1.00 59.33 6 PRO P C 1
ATOM 3087 O O . PRO C 3 11 ? 8.340 21.132 19.250 1.00 62.47 6 PRO P O 1
ATOM 3091 N N . SER C 3 12 ? 8.343 19.047 18.426 1.00 60.55 7 SER P N 1
ATOM 3092 C CA . SER C 3 12 ? 8.060 19.491 17.062 1.00 64.92 7 SER P CA 1
ATOM 3093 C C . SER C 3 12 ? 6.611 19.986 16.891 1.00 67.63 7 SER P C 1
ATOM 3094 O O . SER C 3 12 ? 5.945 20.337 17.875 1.00 67.69 7 SER P O 1
ATOM 3097 N N . GLN C 3 13 ? 6.133 20.017 15.647 1.00 70.72 8 GLN P N 1
ATOM 3098 C CA . GLN C 3 13 ? 4.775 20.482 15.361 1.00 73.86 8 GLN P CA 1
ATOM 3099 C C . GLN C 3 13 ? 3.707 19.562 15.934 1.00 76.02 8 GLN P C 1
ATOM 3100 O O . GLN C 3 13 ? 4.066 18.458 16.394 1.00 79.18 8 GLN P O 1
#

Nearest PDB structures (foldseek):
  1k2d-assembly1_A  TM=1.006E+00  e=9.860E-36  Mus musculus
  1jl4-assembly1_A  TM=9.995E-01  e=1.342E-31  Mus musculus
  7z50-assembly2_C  TM=9.967E-01  e=7.177E-31  Mus musculus
  6blq-assembly1_A  TM=9.917E-01  e=2.117E-30  Mus musculus
  7rdv-assembly1_A  TM=9.930E-01  e=6.591E-30  Mus musculus

Sequence (379 aa):
IEADHVGSYGIVVYQSPGDIGQYTFEFDGDELFYVDLDKKETIWMLPEFAQLRSFDPQGGLQNIATGKHNLGVLTKRSNSTPATNEAPQATVFPKSPVLLGQPNTLICFVDNIFPPVINITWLRNSKSVADGVYETSFFVNRDYSFHKLSYLTFIPSDDDIYDCKVEHWGLEEPVLKHWEPERHFVVQFQPFCYFTNGTQRIRYVTRYIYNREEYLRFDSDVGEYRAVTELGRPDAEYYNKQYLERTRAELDTVCRYNYEETEVPTSLRRLEQPNVVISLSRTEALNHHNTLVCSVTDFYPAKIKVRWFRNGQEETVGVSSTQLIRNGDWTFQVLVMLEMTPRRGEVYTCHVEHPSLKSPITVEWRASRGGASQYRPSQ

B-factor: mean 51.17, std 17.93, range [15.6, 99.93]

Foldseek 3Di:
DDDPKDKDQWDWDADDDVRDIWTFIDIRQDTQFIADPVVQHTGGPPVVVCVVDDDRSVVNVVVSVVVVVCPVVVCVVVVNDDWDFDDKDWDKDWPDQADAFDKTKIKIKIDQGPPQDKDKFKAKVNHGDDPQKDKDHWTADPVRGTMIMMMHIDGADQDMKMWIWMDDPNDPDIDIHMDHND/DDKDKDKDWDFDDDPQNDPTWTKIFIGIRHGTFWMQILVVLAMDTDDPVNPVCRVVCRVPDSVPRNVCNVVPRVCCRVPPCVPPQVVDWDAWDWDKDWPDDDDAFDKTKIKIKTWFTPDQDKDKFKAKQHHTDDDAKDKDDWADPVPRMIIIMIMGTGTAHAPMKMWIWMDDPNDPDIDIDIDHD/DDDDDDDDDDDD

Organism: Mus musculus (NCBI:txid10090)

CATH classification: 3.10.320.10 (+1 more: 2.60.40.10)

InterPro domains:
  IPR001003 MHC class II, alpha chain, N-terminal [PF00993] (1-81)
  IPR001003 MHC class II, alpha chain, N-terminal [SM00920] (2-82)
  IPR003006 Immunoglobulin/major histocompatibility complex, conserved site [PS00290] (159-165)
  IPR003597 Immunoglobulin C1-set [PF07654] (88-168)
  IPR003597 Immunoglobulin C1-set [SM00407] (100-171)
  IPR007110 Immunoglobulin-like domain [PS50835] (85-165)
  IPR011162 MHC classes I/II-like antigen recognition protein [SSF54452] (1-82)
  IPR013783 Immunoglobulin-like fold [G3DSA:2.60.40.10] (80-193)
  IPR014745 MHC class II, alpha/beta chain, N-terminal [G3DSA:3.10.320.10] (1-79)
  IPR036179 Immunoglobulin-like domain superfamily [SSF48726] (83-178)
  IPR050160 Major Histocompatibility Complex/Immunoglobulin [PTHR19944] (6-216)

Radius of gyration: 23.57 Å; Cα contacts (8 Å, |Δi|>4): 882; chains: 3; bounding box: 66×57×44 Å

Secondary structure (DSSP, 8-state):
---SEEEEEEEEEEEETTTEEEEEEEETTEEEEEEETTTTEEEESSGGGGGT-B--HHHHHHHHHHHHHHHHHHHHHTTSPPPPP---EEEEEESS---TTS-EEEEEEEEEE-SS--EEEEEETTEEE-TTEEE--PEE-TTS-EEEEEEEEE---SS--EEEEEE-TT-SS-EEEEE---/--EEEEEEEEEEEBTTBTS-EEEEEEEETTEEEEEEETTTTEEEESSGGGGGGHHHHHHHHHHHHHHHIIIIIIHHIIIIITTTTTT--BPPEEEEEESS---SSS-EEEEEEEEEEBSS--EEEEEETTEE--SSEEEPPPEE-SSS-EEEEEEEEE---TT-EEEEEEE-TT-SS-EEEEEE-/-B----------

Solvent-accessible surface area: 18533 Å² total; per-residue (Å²): 90,140,38,81,44,46,0,4,0,1,0,0,5,14,2,31,88,59,100,78,21,28,1,2,3,14,1,39,28,1,4,1,2,78,4,27,46,141,122,128,74,19,52,30,30,21,97,83,11,50,144,73,12,55,19,79,32,104,20,0,47,101,14,17,56,20,0,128,85,1,13,30,56,0,14,168,60,15,137,59,65,73,10,107,57,44,52,14,116,12,77,21,38,32,45,30,44,42,91,103,48,97,106,14,24,0,0,0,61,0,43,30,0,3,0,11,44,30,75,12,60,1,32,101,55,86,156,100,34,88,126,38,55,115,74,3,16,26,5,22,30,215,72,23,1,0,29,15,4,0,16,4,82,13,93,3,40,111,127,9,65,3,13,0,64,1,57,14,118,26,33,181,136,54,44,90,83,90,39,82,32,216,215,28,37,0,1,1,0,1,1,23,2,24,0,20,89,30,31,143,145,18,52,1,3,4,34,0,0,6,14,75,77,36,2,0,70,2,12,30,95,92,16,82,6,16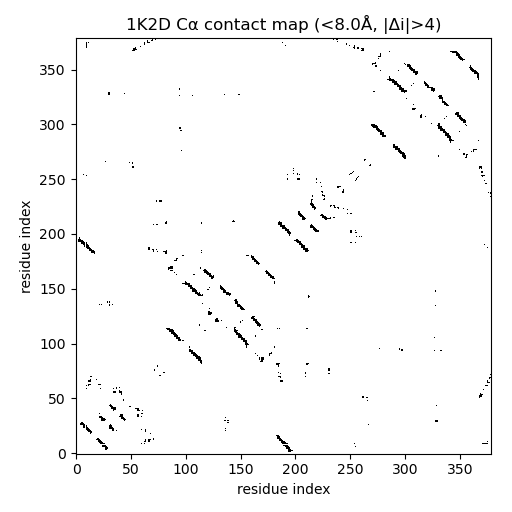4,42,64,47,149,20,0,187,59,1,27,116,62,2,35,148,101,27,23,121,141,0,122,47,11,32,64,86,5,0,82,80,1,17,94,78,0,0,71,28,2,4,63,144,33,104,64,116,11,81,20,56,30,56,38,76,168,126,84,26,96,91,133,94,5,29,0,25,0,10,0,1,24,0,9,44,30,105,37,88,29,90,4,33,89,72,49,117,98,40,120,143,22,58,64,66,45,161,78,46,88,0,1,35,0,12,14,9,12,50,9,50,2,90,12,24,0,98,183,73,14,24,4,23,0,23,0,47,7,68,20,26,218,76,59,56,77,38,108,39,164,30,93,57,17,17,22,1,94,6,6,52,6,136